Protein AF-0000000072264881 (afdb_homodimer)

Secondary structure (DSSP, 8-state):
----------------------------S---------B-HHHHHHHHHHHHS-SSHHHHHHHHHHHHHHHHTTT--BSS--HHHHHHHHHHHHHTT--HHHHHHHHHHHHHHHHHHHHTTS-S------PPPPP-PPPP---HHHHHHHHHHHHHH-HHHHHHHHHHHHH---HHHHHT--GGGEETTEEEEEETTTTEEEEEEPPHHHHHHH----TT-SSTTTT--HHHHHHHHHHHHHHTT-TT-TT-STTHHHHHHHHHHHHTT--HHHHHHHHT-SSHHHHHTTGGGS----HHHHHHHHH-/----------------------------S---------B-HHHHHHHHHHHHS-SSHHHHHHHHHHHHHHHHTTT--BSS--HHHHHHHHHHHHHTT--HHHHHHHHHHHHHHHHHHHHTTS-S------PPPPP-PPPP---HHHHHHHHHHHHHH-HHHHHHHHHHHHH---HHHHHT--GGGEETTEEEEEETTTTEEEEEEPPHHHHHHH----TT-SSTTTT--HHHHHHHHHHHHHHTT-TT-TT-STTHHHHHHHHHHHHTT--HHHHHHHHT-SSHHHHHTTGGGS----HHHHHHHHH-

Foldseek 3Di:
DPPDDDPPPPPDDPPPPPPVPPPVPPCPDDPPPVPLDWFALLRLCVVPLVPQDPDDPVSVVLVVLSVVLSVQVVRDTAQADEPVSVVSSLVVCVVVPDALVRNQVSVVSVVSSVVVCCVVNSHPYDYDDDRDDHDDDAQDADDPVRCVQLLVQLCVVPVLLSLLLQLCLQQLEDSVQSLPAFPVQDDPQKGKGADVPVRDIAIDHHDPSNVVSQDDDCPVARGSNPVDDDVVSQVSSQVSCVVSPNNVPPNPGSSSSSVNNLLCCQLVPHDLVVSCRSNVPPDSVVSCSNNVSHDPDCVVVVVVVVVD/DCPPDDPPPDPDDCVPPPPPPCPVPPCPDDPCPVPLDWFALLRLCVVPLVPQDPDDPVSVVLVVLSVVLSVQVVRDTAQADEPVSVVSSLVVCVVVPDALVRNQVSVVSVVSSVVVCCVVNSHPYDYDDDRDDHDDDAQDADDPVRCVQLLVQLCVVPVLLSLLLQLCLQQLEDSVQSLPAFPVQDDPQKGKGADVPVRDIAIDHHDPSNVVSQDDDCPVARGSNPVDDDVVSQVSSQVSCVVSPNNVPPSPGSSSSSVNNLLCCQLVPHDLVVSCRSNVPPDSVVSCSNNVSHDPDCVVVVVVVVVD

Radius of gyration: 37.4 Å; Cα contacts (8 Å, |Δi|>4): 738; chains: 2; bounding box: 92×120×95 Å

Solvent-accessible surface area (backbone atoms only — not comparable to full-atom values): 35612 Å² total; per-residue (Å²): 130,88,81,84,78,84,79,79,80,82,79,72,85,74,78,68,76,74,72,74,70,77,70,75,71,73,83,65,75,81,74,72,69,67,70,76,52,60,41,23,54,59,56,49,44,72,71,40,44,77,77,75,37,63,91,52,73,64,37,52,53,44,50,51,42,48,50,51,51,20,56,74,53,68,58,49,64,38,39,48,48,48,55,67,61,52,51,52,50,54,52,50,43,47,72,71,64,50,49,43,60,55,48,41,53,42,47,50,50,49,47,55,52,49,50,52,34,36,74,73,62,55,25,78,45,74,50,83,86,72,81,55,79,61,80,84,75,86,83,69,54,66,48,73,68,54,42,53,52,36,45,51,43,28,36,76,74,33,58,66,56,28,27,51,50,48,33,28,32,71,51,24,48,53,72,69,58,52,37,64,35,38,58,86,34,51,53,93,63,24,38,52,50,75,41,80,90,74,73,43,70,39,74,41,68,53,39,74,66,32,46,55,42,53,61,61,86,56,76,97,48,67,18,74,36,47,90,55,52,70,68,60,48,50,51,48,48,51,54,20,30,43,73,68,71,45,57,84,44,84,73,75,44,80,68,24,30,27,41,29,27,51,49,47,38,24,57,60,56,47,27,58,66,53,50,21,52,57,52,60,49,93,44,64,72,74,44,50,78,47,52,82,56,34,72,81,73,56,65,65,52,36,58,40,54,72,74,97,135,88,80,82,77,82,81,76,78,83,79,71,90,75,79,66,75,75,72,76,67,76,67,74,68,74,78,68,75,82,72,71,66,67,67,75,49,59,41,24,52,59,55,50,44,71,71,40,44,77,78,74,36,65,90,52,72,64,39,52,52,46,52,51,41,47,50,51,51,19,56,74,53,69,57,49,64,36,40,48,47,48,55,65,62,52,49,52,49,55,52,51,41,46,73,71,64,50,49,41,59,54,48,40,52,42,47,49,50,48,50,56,54,50,50,52,33,37,74,75,63,55,27,80,47,75,50,85,86,73,80,54,81,61,80,85,73,84,82,70,55,66,49,73,68,54,44,53,51,36,46,50,42,29,36,74,73,34,58,68,56,28,26,49,50,48,32,28,33,70,53,23,49,53,71,67,58,53,36,66,36,39,56,85,34,52,54,95,65,24,39,51,49,74,40,79,90,75,73,42,70,39,74,43,66,51,37,74,66,32,46,54,42,52,61,62,86,55,79,97,47,69,19,74,36,45,89,55,51,71,68,61,48,50,51,48,48,52,54,18,31,44,73,69,74,46,57,86,44,84,74,73,44,80,68,24,30,27,41,30,26,52,47,47,35,24,56,61,56,46,27,58,66,53,50,20,53,55,52,59,48,93,43,64,71,73,44,49,78,46,52,83,57,34,72,82,72,58,65,66,52,35,58,38,55,70,73,97

pLDDT: mean 85.89, std 21.8, range [20.19, 98.76]

InterPro domains:
  IPR002104 Integrase, catalytic domain [PF00589] (141-294)
  IPR002104 Integrase, catalytic domain [PS51898] (137-303)
  IPR010998 Integrase/recombinase, N-terminal [G3DSA:1.10.150.130] (56-127)
  IPR011010 DNA breaking-rejoining enzyme, catalytic core [SSF56349] (40-298)
  IPR013762 Integrase-like, catalytic domain superfamily [G3DSA:1.10.443.10] (137-307)
  IPR044068 Core-binding (CB) domain [PS51900] (39-118)
  IPR050090 Bacterial tyrosine recombinase XerC/XerD complex [PTHR30349] (63-294)

Nearest PDB structures (foldseek):
  1z1b-assembly1_B  TM=8.213E-01  e=5.313E-09  Lambdavirus lambda
  1z1g-assembly1_D  TM=8.110E-01  e=2.085E-08  Lambdavirus lambda
  1z19-assembly1_A-2  TM=8.489E-01  e=5.457E-08  Lambdavirus lambda
  1z1g-assembly1_C  TM=8.044E-01  e=3.640E-08  Lambdavirus lambda
  5j0n-assembly1_E  TM=8.383E-01  e=3.739E-07  Lambdavirus lambda

Organism: Brucella abortus (strain 2308) (NCBI:txid359391)

Sequence (616 aa):
MIIVGETKIDTGDKYAPIIDYNLNYISGKNPKHRLVEHYSVAELTAKYINILWDDGSHKYNVRSFLGEIDEILKGARFSGFDQEMLDSIIGTLRERGNSNATINRKMAALSKLLRKAHKMGDIFNLPEFIRQKERVGRIRFLEQEEEKRLFAAIKSRCEDSYRLSVFLVDTGCRLGEAIGLTWNDIQEQRVTFWVTKSNRSRTVPLTRRARKASHIPRERLKGPFSMLNQVRFRQIWNEAKAEVGLGADDQIVPHILRHTCASRLVRGGIDIRRVQMWLGHQTLQMTMRYAHLATHDLDSCVKVLEIHMIIVGETKIDTGDKYAPIIDYNLNYISGKNPKHRLVEHYSVAELTAKYINILWDDGSHKYNVRSFLGEIDEILKGARFSGFDQEMLDSIIGTLRERGNSNATINRKMAALSKLLRKAHKMGDIFNLPEFIRQKERVGRIRFLEQEEEKRLFAAIKSRCEDSYRLSVFLVDTGCRLGEAIGLTWNDIQEQRVTFWVTKSNRSRTVPLTRRARKASHIPRERLKGPFSMLNQVRFRQIWNEAKAEVGLGADDQIVPHILRHTCASRLVRGGIDIRRVQMWLGHQTLQMTMRYAHLATHDLDSCVKVLEIH

Structure (mmCIF, N/CA/C/O backbone):
data_AF-0000000072264881-model_v1
#
loop_
_entity.id
_entity.type
_entity.pdbx_description
1 polymer 'Phage integrase:Phage integrase, N-terminal SAM-like'
#
loop_
_atom_site.group_PDB
_atom_site.id
_atom_site.type_symbol
_atom_site.label_atom_id
_atom_site.label_alt_id
_atom_site.label_comp_id
_atom_site.label_asym_id
_atom_site.label_entity_id
_atom_site.label_seq_id
_atom_site.pdbx_PDB_ins_code
_atom_site.Cartn_x
_atom_site.Cartn_y
_atom_site.Cartn_z
_atom_site.occupancy
_atom_site.B_iso_or_equiv
_atom_site.auth_seq_id
_atom_site.auth_comp_id
_atom_site.auth_asym_id
_atom_site.auth_atom_id
_atom_site.pdbx_PDB_model_num
ATOM 1 N N . MET A 1 1 ? 33.484 79.619 -24.435 1 20.19 1 MET A N 1
ATOM 2 C CA . MET A 1 1 ? 34.764 78.923 -24.344 1 20.19 1 MET A CA 1
ATOM 3 C C . MET A 1 1 ? 35.36 79.061 -22.947 1 20.19 1 MET A C 1
ATOM 5 O O . MET A 1 1 ? 36.538 78.768 -22.738 1 20.19 1 MET A O 1
ATOM 9 N N . ILE A 1 2 ? 34.568 78.801 -21.796 1 21.02 2 ILE A N 1
ATOM 10 C CA . ILE A 1 2 ? 34.855 79.311 -20.46 1 21.02 2 ILE A CA 1
ATOM 11 C C . ILE A 1 2 ? 36.021 78.535 -19.851 1 21.02 2 ILE A C 1
ATOM 13 O O . ILE A 1 2 ? 35.963 77.309 -19.733 1 21.02 2 ILE A O 1
ATOM 17 N N . ILE A 1 3 ? 37.236 78.965 -19.913 1 23.47 3 ILE A N 1
ATOM 18 C CA . ILE A 1 3 ? 38.583 78.484 -19.628 1 23.47 3 ILE A CA 1
ATOM 19 C C . ILE A 1 3 ? 38.813 78.455 -18.119 1 23.47 3 ILE A C 1
ATOM 21 O O . ILE A 1 3 ? 38.81 79.501 -17.465 1 23.47 3 ILE A O 1
ATOM 25 N N . VAL A 1 4 ? 38.141 77.432 -17.358 1 22.98 4 VAL A N 1
ATOM 26 C CA . VAL A 1 4 ? 37.924 77.18 -15.938 1 22.98 4 VAL A CA 1
ATOM 27 C C . VAL A 1 4 ? 39.267 76.981 -15.238 1 22.98 4 VAL A C 1
ATOM 29 O O . VAL A 1 4 ? 40.084 76.164 -15.668 1 22.98 4 VAL A O 1
ATOM 32 N N . GLY A 1 5 ? 39.665 77.871 -14.32 1 22.77 5 GLY A N 1
ATOM 33 C CA . GLY A 1 5 ? 40.815 78.504 -13.695 1 22.77 5 GLY A CA 1
ATOM 34 C C . GLY A 1 5 ? 41.459 77.646 -12.622 1 22.77 5 GLY A C 1
ATOM 35 O O . GLY A 1 5 ? 40.809 76.769 -12.049 1 22.77 5 GLY A O 1
ATOM 36 N N . GLU A 1 6 ? 42.793 77.454 -12.445 1 24.31 6 GLU A N 1
ATOM 37 C CA . GLU A 1 6 ? 43.923 76.65 -11.989 1 24.31 6 GLU A CA 1
ATOM 38 C C . GLU A 1 6 ? 44.11 76.767 -10.479 1 24.31 6 GLU A C 1
ATOM 40 O O . GLU A 1 6 ? 44.987 77.496 -10.011 1 24.31 6 GLU A O 1
ATOM 45 N N . THR A 1 7 ? 42.911 76.787 -9.622 1 24.08 7 THR A N 1
ATOM 46 C CA . THR A 1 7 ? 43.226 77.368 -8.321 1 24.08 7 THR A CA 1
ATOM 47 C C . THR A 1 7 ? 44.159 76.454 -7.532 1 24.08 7 THR A C 1
ATOM 49 O O . THR A 1 7 ? 43.862 75.273 -7.34 1 24.08 7 THR A O 1
ATOM 52 N N . LYS A 1 8 ? 45.428 76.793 -7.278 1 28.13 8 LYS A N 1
ATOM 53 C CA . LYS A 1 8 ? 46.622 76.158 -6.728 1 28.13 8 LYS A CA 1
ATOM 54 C C . LYS A 1 8 ? 46.494 75.959 -5.221 1 28.13 8 LYS A C 1
ATOM 56 O O . LYS A 1 8 ? 46.404 76.93 -4.467 1 28.13 8 LYS A O 1
ATOM 61 N N . ILE A 1 9 ? 45.573 74.976 -4.711 1 25.49 9 ILE A N 1
ATOM 62 C CA . ILE A 1 9 ? 45.258 74.8 -3.298 1 25.49 9 ILE A CA 1
ATOM 63 C C . ILE A 1 9 ? 46.534 74.484 -2.521 1 25.49 9 ILE A C 1
ATOM 65 O O . ILE A 1 9 ? 47.241 73.525 -2.839 1 25.49 9 ILE A O 1
ATOM 69 N N . ASP A 1 10 ? 47.133 75.471 -1.822 1 24.67 10 ASP A N 1
ATOM 70 C CA . ASP A 1 10 ? 48.28 75.72 -0.954 1 24.67 10 ASP A CA 1
ATOM 71 C C . ASP A 1 10 ? 48.2 74.877 0.316 1 24.67 10 ASP A C 1
ATOM 73 O O . ASP A 1 10 ? 47.469 75.217 1.249 1 24.67 10 ASP A O 1
ATOM 77 N N . THR A 1 11 ? 48.003 73.441 0.29 1 24.39 11 THR A N 1
ATOM 78 C CA . THR A 1 11 ? 47.548 72.433 1.241 1 24.39 11 THR A CA 1
ATOM 79 C C . THR A 1 11 ? 48.56 72.258 2.37 1 24.39 11 THR A C 1
ATOM 81 O O . THR A 1 11 ? 49.671 71.774 2.145 1 24.39 11 THR A O 1
ATOM 84 N N . GLY A 1 12 ? 48.654 73.22 3.262 1 24.24 12 GLY A N 1
ATOM 85 C CA . GLY A 1 12 ? 49.64 73.391 4.317 1 24.24 12 GLY A CA 1
ATOM 86 C C . GLY A 1 12 ? 49.865 72.132 5.134 1 24.24 12 GLY A C 1
ATOM 87 O O . GLY A 1 12 ? 49.103 71.17 5.023 1 24.24 12 GLY A O 1
ATOM 88 N N . ASP A 1 13 ? 50.655 72.229 6.326 1 24.33 13 ASP A N 1
ATOM 89 C CA . ASP A 1 13 ? 51.666 71.489 7.076 1 24.33 13 ASP A CA 1
ATOM 90 C C . ASP A 1 13 ? 51.021 70.599 8.135 1 24.33 13 ASP A C 1
ATOM 92 O O . ASP A 1 13 ? 51.013 70.94 9.32 1 24.33 13 ASP A O 1
ATOM 96 N N . LYS A 1 14 ? 49.759 70.16 7.996 1 26.78 14 LYS A N 1
ATOM 97 C CA . LYS A 1 14 ? 49 69.609 9.115 1 26.78 14 LYS A CA 1
ATOM 98 C C . LYS A 1 14 ? 49.74 68.441 9.76 1 26.78 14 LYS A C 1
ATOM 100 O O . LYS A 1 14 ? 50.131 67.493 9.075 1 26.78 14 LYS A O 1
ATOM 105 N N . TYR A 1 15 ? 50.317 68.782 10.901 1 25.16 15 TYR A N 1
ATOM 106 C CA . TYR A 1 15 ? 51.084 67.949 11.82 1 25.16 15 TYR A CA 1
ATOM 107 C C . TYR A 1 15 ? 50.312 66.688 12.187 1 25.16 15 TYR A C 1
ATOM 109 O O . TYR A 1 15 ? 49.209 66.765 12.735 1 25.16 15 TYR A O 1
ATOM 117 N N . ALA A 1 16 ? 50.366 65.748 11.34 1 26.44 16 ALA A N 1
ATOM 118 C CA . ALA A 1 16 ? 49.679 64.464 11.461 1 26.44 16 ALA A CA 1
ATOM 119 C C . ALA A 1 16 ? 50.106 63.731 12.729 1 26.44 16 ALA A C 1
ATOM 121 O O . ALA A 1 16 ? 51.29 63.442 12.917 1 26.44 16 ALA A O 1
ATOM 122 N N . PRO A 1 17 ? 49.439 64.174 13.827 1 26.62 17 PRO A N 1
ATOM 123 C CA . PRO A 1 17 ? 49.903 63.516 15.051 1 26.62 17 PRO A CA 1
ATOM 124 C C . PRO A 1 17 ? 50.068 62.007 14.882 1 26.62 17 PRO A C 1
ATOM 126 O O . PRO A 1 17 ? 49.258 61.365 14.21 1 26.62 17 PRO A O 1
ATOM 129 N N . ILE A 1 18 ? 51.255 61.582 14.906 1 25.97 18 ILE A N 1
ATOM 130 C CA . ILE A 1 18 ? 51.741 60.212 14.781 1 25.97 18 ILE A CA 1
ATOM 131 C C . ILE A 1 18 ? 51.182 59.359 15.918 1 25.97 18 ILE A C 1
ATOM 133 O O . ILE A 1 18 ? 51.577 59.52 17.074 1 25.97 18 ILE A O 1
ATOM 137 N N . ILE A 1 19 ? 49.893 59.507 16.175 1 25.41 19 ILE A N 1
ATOM 138 C CA . ILE A 1 19 ? 49.524 58.651 17.298 1 25.41 19 ILE A CA 1
ATOM 139 C C . ILE A 1 19 ? 50.06 57.24 17.068 1 25.41 19 ILE A C 1
ATOM 141 O O . ILE A 1 19 ? 49.742 56.605 16.06 1 25.41 19 ILE A O 1
ATOM 145 N N . ASP A 1 20 ? 51.199 56.935 17.55 1 23.53 20 ASP A N 1
ATOM 146 C CA . ASP A 1 20 ? 51.891 55.651 17.604 1 23.53 20 ASP A CA 1
ATOM 147 C C . ASP A 1 20 ? 50.976 54.557 18.149 1 23.53 20 ASP A C 1
ATOM 149 O O . ASP A 1 20 ? 50.76 54.467 19.36 1 23.53 20 ASP A O 1
ATOM 153 N N . TYR A 1 21 ? 49.742 54.49 17.646 1 25.64 21 TYR A N 1
ATOM 154 C CA . TYR A 1 21 ? 48.963 53.38 18.183 1 25.64 21 TYR A CA 1
ATOM 155 C C . TYR A 1 21 ? 49.785 52.097 18.204 1 25.64 21 TYR A C 1
ATOM 157 O O . TYR A 1 21 ? 50.331 51.685 17.178 1 25.64 21 TYR A O 1
ATOM 165 N N . ASN A 1 22 ? 50.568 51.844 19.21 1 26.1 22 ASN A N 1
ATOM 166 C CA . ASN A 1 22 ? 51.201 50.553 19.453 1 26.1 22 ASN A CA 1
ATOM 167 C C . ASN A 1 22 ? 50.234 49.399 19.206 1 26.1 22 ASN A C 1
ATOM 169 O O . ASN A 1 22 ? 49.289 49.2 19.971 1 26.1 22 ASN A O 1
ATOM 173 N N . LEU A 1 23 ? 49.863 49.186 17.931 1 26.57 23 LEU A N 1
ATOM 174 C CA . LEU A 1 23 ? 49.174 47.973 17.505 1 26.57 23 LEU A CA 1
ATOM 175 C C . LEU A 1 23 ? 49.876 46.731 18.044 1 26.57 23 LEU A C 1
ATOM 177 O O . LEU A 1 23 ? 50.982 46.4 17.61 1 26.57 23 LEU A O 1
ATOM 181 N N . ASN A 1 24 ? 49.966 46.583 19.312 1 27.54 24 ASN A N 1
ATOM 182 C CA . ASN A 1 24 ? 50.503 45.312 19.786 1 27.54 24 ASN A CA 1
ATOM 183 C C . ASN A 1 24 ? 49.945 44.136 18.99 1 27.54 24 ASN A C 1
ATOM 185 O O . ASN A 1 24 ? 48.732 43.918 18.963 1 27.54 24 ASN A O 1
ATOM 189 N N . TYR A 1 25 ? 50.592 43.806 17.847 1 28.88 25 TYR A N 1
ATOM 190 C CA . TYR A 1 25 ? 50.525 42.552 17.106 1 28.88 25 TYR A CA 1
ATOM 191 C C . TYR A 1 25 ? 50.587 41.357 18.05 1 28.88 25 TYR A C 1
ATOM 193 O O . TYR A 1 25 ? 51.631 41.082 18.646 1 28.88 25 TYR A O 1
ATOM 201 N N . ILE A 1 26 ? 49.757 41.318 19.069 1 28.89 26 ILE A N 1
ATOM 202 C CA . ILE A 1 26 ? 49.854 40.059 19.8 1 28.89 26 ILE A CA 1
ATOM 203 C C . ILE A 1 26 ? 50.005 38.901 18.816 1 28.89 26 ILE A C 1
ATOM 205 O O . ILE A 1 26 ? 49.173 38.725 17.924 1 28.89 26 ILE A O 1
ATOM 209 N N . SER A 1 27 ? 51.216 38.432 18.387 1 32.38 27 SER A N 1
ATOM 210 C CA . SER A 1 27 ? 51.737 37.182 17.843 1 32.38 27 SER A CA 1
ATOM 211 C C . SER A 1 27 ? 50.941 35.984 18.35 1 32.38 27 SER A C 1
ATOM 213 O O . SER A 1 27 ? 51.203 35.476 19.442 1 32.38 27 SER A O 1
ATOM 215 N N . GLY A 1 28 ? 49.695 36.021 18.619 1 32.14 28 GLY A N 1
ATOM 216 C CA . GLY A 1 28 ? 48.796 34.944 19.003 1 32.14 28 GLY A CA 1
ATOM 217 C C . GLY A 1 28 ? 49.014 33.672 18.205 1 32.14 28 GLY A C 1
ATOM 218 O O . GLY A 1 28 ? 49.334 33.726 17.016 1 32.14 28 GLY A O 1
ATOM 219 N N . LYS A 1 29 ? 49.425 32.522 18.812 1 34.57 29 LYS A N 1
ATOM 220 C CA . LYS A 1 29 ? 50.045 31.283 18.349 1 34.57 29 LYS A CA 1
ATOM 221 C C . LYS A 1 29 ? 49.538 30.9 16.962 1 34.57 29 LYS A C 1
ATOM 223 O O . LYS A 1 29 ? 48.499 31.392 16.517 1 34.57 29 LYS A O 1
ATOM 228 N N . ASN A 1 30 ? 50.305 29.791 16.227 1 32.59 30 ASN A N 1
ATOM 229 C CA . ASN A 1 30 ? 50.333 29.327 14.844 1 32.59 30 ASN A CA 1
ATOM 230 C C . ASN A 1 30 ? 48.929 29.04 14.32 1 32.59 30 ASN A C 1
ATOM 232 O O . ASN A 1 30 ? 48.173 28.286 14.936 1 32.59 30 ASN A O 1
ATOM 236 N N . PRO A 1 31 ? 48.235 29.923 13.802 1 35.47 31 PRO A N 1
ATOM 237 C CA . PRO A 1 31 ? 47.019 29.47 13.122 1 35.47 31 PRO A CA 1
ATOM 238 C C . PRO A 1 31 ? 47.214 28.149 12.382 1 35.47 31 PRO A C 1
ATOM 240 O O . PRO A 1 31 ? 48.047 28.062 11.476 1 35.47 31 PRO A O 1
ATOM 243 N N . LYS A 1 32 ? 47.51 27.001 13.047 1 35.35 32 LYS A N 1
ATOM 244 C CA . LYS A 1 32 ? 47.589 25.718 12.356 1 35.35 32 LYS A CA 1
ATOM 245 C C . LYS A 1 32 ? 46.796 25.745 11.053 1 35.35 32 LYS A C 1
ATOM 247 O O . LYS A 1 32 ? 45.571 25.88 11.069 1 35.35 32 LYS A O 1
ATOM 252 N N . HIS A 1 33 ? 47.174 26.511 10.086 1 38.95 33 HIS A N 1
ATOM 253 C CA . HIS A 1 33 ? 46.621 26.297 8.754 1 38.95 33 HIS A CA 1
ATOM 254 C C . HIS A 1 33 ? 46.224 24.838 8.55 1 38.95 33 HIS A C 1
ATOM 256 O O . HIS A 1 33 ? 47.078 23.949 8.572 1 38.95 33 HIS A O 1
ATOM 262 N N . ARG A 1 34 ? 45.302 24.322 9.246 1 38.44 34 ARG A N 1
ATOM 263 C CA . ARG A 1 34 ? 44.835 22.975 8.934 1 38.44 34 ARG A CA 1
ATOM 264 C C . ARG A 1 34 ? 45.038 22.653 7.457 1 38.44 34 ARG A C 1
ATOM 266 O O . ARG A 1 34 ? 44.546 23.374 6.586 1 38.44 34 ARG A O 1
ATOM 273 N N . LEU A 1 35 ? 46.273 22.378 7.015 1 46.84 35 LEU A N 1
ATOM 274 C CA . LEU A 1 35 ? 46.482 21.789 5.697 1 46.84 35 LEU A CA 1
ATOM 275 C C . LEU A 1 35 ? 45.207 21.122 5.191 1 46.84 35 LEU A C 1
ATOM 277 O O . LEU A 1 35 ? 44.655 20.244 5.857 1 46.84 35 LEU A O 1
ATOM 281 N N . VAL A 1 36 ? 44.431 21.935 4.526 1 58.77 36 VAL A N 1
ATOM 282 C CA . VAL A 1 36 ? 43.229 21.348 3.943 1 58.77 36 VAL A CA 1
ATOM 283 C C . VAL A 1 36 ? 43.565 19.996 3.319 1 58.77 36 VAL A C 1
ATOM 285 O O . VAL A 1 36 ? 44.387 19.915 2.403 1 58.77 36 VAL A O 1
ATOM 288 N N . GLU A 1 37 ? 43.662 18.976 4.067 1 76.8 37 GLU A N 1
ATOM 289 C CA . GLU A 1 37 ? 43.868 17.623 3.559 1 76.8 37 GLU A CA 1
ATOM 290 C C . GLU A 1 37 ? 42.895 17.304 2.428 1 76.8 37 GLU A C 1
ATOM 292 O O . GLU A 1 37 ? 41.74 17.735 2.455 1 76.8 37 GLU A O 1
ATOM 297 N N . HIS A 1 38 ? 43.547 17.098 1.272 1 91.8 38 HIS A N 1
ATOM 298 C CA . HIS A 1 38 ? 42.769 16.641 0.126 1 91.8 38 HIS A CA 1
ATOM 299 C C . HIS A 1 38 ? 42.678 15.119 0.093 1 91.8 38 HIS A C 1
ATOM 301 O O . HIS A 1 38 ? 43.641 14.428 0.433 1 91.8 38 HIS A O 1
ATOM 307 N N . TYR A 1 39 ? 41.536 14.648 -0.114 1 95.22 39 TYR A N 1
ATOM 308 C CA . TYR A 1 39 ? 41.305 13.21 -0.199 1 95.22 39 TYR A CA 1
ATOM 309 C C . TYR A 1 39 ? 40.73 12.83 -1.558 1 95.22 39 TYR A C 1
ATOM 311 O O . TYR A 1 39 ? 40.055 13.637 -2.201 1 95.22 39 TYR A O 1
ATOM 319 N N . SER A 1 40 ? 41.118 11.677 -1.965 1 96.86 40 SER A N 1
ATOM 320 C CA . SER A 1 40 ? 40.401 11.067 -3.08 1 96.86 40 SER A CA 1
ATOM 321 C C . SER A 1 40 ? 39.267 10.175 -2.586 1 96.86 40 SER A C 1
ATOM 323 O O . SER A 1 40 ? 39.192 9.859 -1.397 1 96.86 40 SER A O 1
ATOM 325 N N . VAL A 1 41 ? 38.397 9.767 -3.499 1 97.86 41 VAL A N 1
ATOM 326 C CA . VAL A 1 41 ? 37.312 8.862 -3.134 1 97.86 41 VAL A CA 1
ATOM 327 C C . VAL A 1 41 ? 37.889 7.542 -2.628 1 97.86 41 VAL A C 1
ATOM 329 O O . VAL A 1 41 ? 37.397 6.978 -1.647 1 97.86 41 VAL A O 1
ATOM 332 N N . ALA A 1 42 ? 38.952 7.113 -3.257 1 97.59 42 ALA A N 1
ATOM 333 C CA . ALA A 1 42 ? 39.606 5.868 -2.863 1 97.59 42 ALA A CA 1
ATOM 334 C C . ALA A 1 42 ? 40.149 5.961 -1.44 1 97.59 42 ALA A C 1
ATOM 336 O O . ALA A 1 42 ? 40.005 5.024 -0.651 1 97.59 42 ALA A O 1
ATOM 337 N N . GLU A 1 43 ? 40.763 7.088 -1.126 1 97.09 43 GLU A N 1
ATOM 338 C CA . GLU A 1 43 ? 41.33 7.284 0.205 1 97.09 43 GLU A CA 1
ATOM 339 C C . GLU A 1 43 ? 40.237 7.334 1.269 1 97.09 43 GLU A C 1
ATOM 341 O O . GLU A 1 43 ? 40.38 6.741 2.341 1 97.09 43 GLU A O 1
ATOM 346 N N . LEU A 1 44 ? 39.197 8.042 0.894 1 97.46 44 LEU A N 1
ATOM 347 C CA . LEU A 1 44 ? 38.084 8.109 1.835 1 97.46 44 LEU A CA 1
ATOM 348 C C . LEU A 1 44 ? 37.445 6.737 2.019 1 97.46 44 LEU A C 1
ATOM 350 O O . LEU A 1 44 ? 37.038 6.381 3.127 1 97.46 44 LEU A O 1
ATOM 354 N N . THR A 1 45 ? 37.295 5.964 0.982 1 97.8 45 THR A N 1
ATOM 355 C CA . THR A 1 45 ? 36.754 4.611 1.055 1 97.8 45 THR A CA 1
ATOM 356 C C . THR A 1 45 ? 37.598 3.74 1.982 1 97.8 45 THR A C 1
ATOM 358 O O . THR A 1 45 ? 37.061 3.04 2.843 1 97.8 45 THR A O 1
ATOM 361 N N . ALA A 1 46 ? 38.878 3.8 1.856 1 96.71 46 ALA A N 1
ATOM 362 C CA . ALA A 1 46 ? 39.786 3.015 2.689 1 96.71 46 ALA A CA 1
ATOM 363 C C . ALA A 1 46 ? 39.642 3.388 4.161 1 96.71 46 ALA A C 1
ATOM 365 O O . ALA A 1 46 ? 39.69 2.52 5.036 1 96.71 46 ALA A O 1
ATOM 366 N N . LYS A 1 47 ? 39.406 4.615 4.294 1 96.17 47 LYS A N 1
ATOM 367 C CA . LYS A 1 47 ? 39.349 5.145 5.653 1 96.17 47 LYS A CA 1
ATOM 368 C C . LYS A 1 47 ? 38.043 4.758 6.34 1 96.17 47 LYS A C 1
ATOM 370 O O . LYS A 1 47 ? 38.031 4.448 7.534 1 96.17 47 LYS A O 1
ATOM 375 N N . TYR A 1 48 ? 36.936 4.707 5.559 1 97.21 48 TYR A N 1
ATOM 376 C CA . TYR A 1 48 ? 35.659 4.7 6.263 1 97.21 48 TYR A CA 1
ATOM 377 C C . TYR A 1 48 ? 34.846 3.462 5.905 1 97.21 48 TYR A C 1
ATOM 379 O O . TYR A 1 48 ? 33.805 3.198 6.512 1 97.21 48 TYR A O 1
ATOM 387 N N . ILE A 1 49 ? 35.18 2.609 4.987 1 96.56 49 ILE A N 1
ATOM 388 C CA . ILE A 1 49 ? 34.328 1.548 4.46 1 96.56 49 ILE A CA 1
ATOM 389 C C . ILE A 1 49 ? 34.002 0.549 5.568 1 96.56 49 ILE A C 1
ATOM 391 O O . ILE A 1 49 ? 32.876 0.053 5.654 1 96.56 49 ILE A O 1
ATOM 395 N N . ASN A 1 50 ? 34.979 0.286 6.436 1 94.45 50 ASN A N 1
ATOM 396 C CA . ASN A 1 50 ? 34.777 -0.715 7.478 1 94.45 50 ASN A CA 1
ATOM 397 C C . ASN A 1 50 ? 33.91 -0.176 8.612 1 94.45 50 ASN A C 1
ATOM 399 O O . ASN A 1 50 ? 33.343 -0.949 9.386 1 94.45 50 ASN A O 1
ATOM 403 N N . ILE A 1 51 ? 33.872 1.1 8.685 1 94.82 51 ILE A N 1
ATOM 404 C CA . ILE A 1 51 ? 33.046 1.743 9.701 1 94.82 51 ILE A CA 1
ATOM 405 C C . ILE A 1 51 ? 31.601 1.827 9.215 1 94.82 51 ILE A C 1
ATOM 407 O O . ILE A 1 51 ? 30.666 1.611 9.989 1 94.82 51 ILE A O 1
ATOM 411 N N . LEU A 1 52 ? 31.459 2.072 7.984 1 95.35 52 LEU A N 1
ATOM 412 C CA . LEU A 1 52 ? 30.15 2.425 7.447 1 95.35 52 LEU A CA 1
ATOM 413 C C . LEU A 1 52 ? 29.384 1.178 7.017 1 95.35 52 LEU A C 1
ATOM 415 O O . LEU A 1 52 ? 28.151 1.18 6.989 1 95.35 52 LEU A O 1
ATOM 419 N N . TRP A 1 53 ? 30.081 0.147 6.6 1 95.34 53 TRP A N 1
ATOM 420 C CA . TRP A 1 53 ? 29.405 -1.035 6.077 1 95.34 53 TRP A CA 1
ATOM 421 C C . TRP A 1 53 ? 29.953 -2.305 6.72 1 95.34 53 TRP A C 1
ATOM 423 O O . TRP A 1 53 ? 31.168 -2.467 6.851 1 95.34 53 TRP A O 1
ATOM 433 N N . ASP A 1 54 ? 29.055 -3.182 7.09 1 90.83 54 ASP A N 1
ATOM 434 C CA . ASP A 1 54 ? 29.419 -4.48 7.648 1 90.83 54 ASP A CA 1
ATOM 435 C C . ASP A 1 54 ? 29.945 -5.417 6.562 1 90.83 54 ASP A C 1
ATOM 437 O O . ASP A 1 54 ? 29.629 -5.248 5.383 1 90.83 54 ASP A O 1
ATOM 441 N N . ASP A 1 55 ? 30.647 -6.325 6.982 1 87.76 55 ASP A N 1
ATOM 442 C CA . ASP A 1 55 ? 31.19 -7.289 6.03 1 87.76 55 ASP A CA 1
ATOM 443 C C . ASP A 1 55 ? 30.074 -8.092 5.365 1 87.76 55 ASP A C 1
ATOM 445 O O . ASP A 1 55 ? 29.088 -8.449 6.013 1 87.76 55 ASP A O 1
ATOM 449 N N . GLY A 1 56 ? 30.119 -8.27 4.101 1 88.17 56 GLY A N 1
ATOM 450 C CA . GLY A 1 56 ? 29.138 -9.019 3.332 1 88.17 56 GLY A CA 1
ATOM 451 C C . GLY A 1 56 ? 29.053 -8.58 1.883 1 88.17 56 GLY A C 1
ATOM 452 O O . GLY A 1 56 ? 29.888 -7.803 1.414 1 88.17 56 GLY A O 1
ATOM 453 N N . SER A 1 57 ? 28.169 -9.172 1.24 1 88.47 57 SER A N 1
ATOM 454 C CA . SER A 1 57 ? 28.011 -8.913 -0.188 1 88.47 57 SER A CA 1
ATOM 455 C C . SER A 1 57 ? 27.709 -7.442 -0.453 1 88.47 57 SER A C 1
ATOM 457 O O . SER A 1 57 ? 28.172 -6.877 -1.446 1 88.47 57 SER A O 1
ATOM 459 N N . HIS A 1 58 ? 27.058 -6.825 0.539 1 91.29 58 HIS A N 1
ATOM 460 C CA . HIS A 1 58 ? 26.714 -5.419 0.356 1 91.29 58 HIS A CA 1
ATOM 461 C C . HIS A 1 58 ? 27.961 -4.542 0.361 1 91.29 58 HIS A C 1
ATOM 463 O O . HIS A 1 58 ? 28.109 -3.66 -0.488 1 91.29 58 HIS A O 1
ATOM 469 N N . LYS A 1 59 ? 28.792 -4.76 1.239 1 93.66 59 LYS A N 1
ATOM 470 C CA . LYS A 1 59 ? 30.036 -4 1.316 1 93.66 59 LYS A CA 1
ATOM 471 C C . LYS A 1 59 ? 30.859 -4.162 0.041 1 93.66 59 LYS A C 1
ATOM 473 O O . LYS A 1 59 ? 31.456 -3.199 -0.445 1 93.66 59 LYS A O 1
ATOM 478 N N . TYR A 1 60 ? 30.853 -5.33 -0.439 1 93.34 60 TYR A N 1
ATOM 479 C CA . TYR A 1 60 ? 31.583 -5.597 -1.673 1 93.34 60 TYR A CA 1
ATOM 480 C C . TYR A 1 60 ? 31.023 -4.774 -2.827 1 93.34 60 TYR A C 1
ATOM 482 O O . TYR A 1 60 ? 31.778 -4.149 -3.576 1 93.34 60 TYR A O 1
ATOM 490 N N . ASN A 1 61 ? 29.755 -4.765 -2.976 1 94.9 61 ASN A N 1
ATOM 491 C CA . ASN A 1 61 ? 29.121 -3.97 -4.022 1 94.9 61 ASN A CA 1
ATOM 492 C C . ASN A 1 61 ? 29.434 -2.484 -3.863 1 94.9 61 ASN A C 1
ATOM 494 O O . ASN A 1 61 ? 29.731 -1.8 -4.844 1 94.9 61 ASN A O 1
ATOM 498 N N . VAL A 1 62 ? 29.373 -2.056 -2.673 1 97.01 62 VAL A N 1
ATOM 499 C CA . VAL A 1 62 ? 29.634 -0.65 -2.383 1 97.01 62 VAL A CA 1
ATOM 500 C C . VAL A 1 62 ? 31.07 -0.301 -2.766 1 97.01 62 VAL A C 1
ATOM 502 O O . VAL A 1 62 ? 31.323 0.754 -3.353 1 97.01 62 VAL A O 1
ATOM 505 N N . ARG A 1 63 ? 31.968 -1.155 -2.416 1 96.74 63 ARG A N 1
ATOM 506 C CA . ARG A 1 63 ? 33.364 -0.952 -2.789 1 96.74 63 ARG A CA 1
ATOM 507 C C . ARG A 1 63 ? 33.513 -0.813 -4.301 1 96.74 63 ARG A C 1
ATOM 509 O O . ARG A 1 63 ? 34.253 0.048 -4.78 1 96.74 63 ARG A O 1
ATOM 516 N N . SER A 1 64 ? 32.842 -1.667 -4.926 1 97.2 64 SER A N 1
ATOM 517 C CA . SER A 1 64 ? 32.877 -1.615 -6.384 1 97.2 64 SER A CA 1
ATOM 518 C C . SER A 1 64 ? 32.305 -0.301 -6.904 1 97.2 64 SER A C 1
ATOM 520 O O . SER A 1 64 ? 32.885 0.325 -7.794 1 97.2 64 SER A O 1
ATOM 522 N N . PHE A 1 65 ? 31.213 0.188 -6.354 1 97.72 65 PHE A N 1
ATOM 523 C CA . PHE A 1 65 ? 30.594 1.452 -6.736 1 97.72 65 PHE A CA 1
ATOM 524 C C . PHE A 1 65 ? 31.564 2.611 -6.536 1 97.72 65 PHE A C 1
ATOM 526 O O . PHE A 1 65 ? 31.778 3.411 -7.448 1 97.72 65 PHE A O 1
ATOM 533 N N . LEU A 1 66 ? 32.124 2.638 -5.407 1 98.19 66 LEU A N 1
ATOM 534 C CA . LEU A 1 66 ? 33 3.747 -5.044 1 98.19 66 LEU A CA 1
ATOM 535 C C . LEU A 1 66 ? 34.294 3.705 -5.85 1 98.19 66 LEU A C 1
ATOM 537 O O . LEU A 1 66 ? 34.855 4.75 -6.187 1 98.19 66 LEU A O 1
ATOM 541 N N . GLY A 1 67 ? 34.778 2.479 -6.128 1 97.97 67 GLY A N 1
ATOM 542 C CA . GLY A 1 67 ? 35.923 2.338 -7.014 1 97.97 67 GLY A CA 1
ATOM 543 C C . GLY A 1 67 ? 35.674 2.893 -8.404 1 97.97 67 GLY A C 1
ATOM 544 O O . GLY A 1 67 ? 36.536 3.566 -8.973 1 97.97 67 GLY A O 1
ATOM 545 N N . GLU A 1 68 ? 34.514 2.591 -8.9 1 97.76 68 GLU A N 1
ATOM 546 C CA . GLU A 1 68 ? 34.145 3.111 -10.213 1 97.76 68 GLU A CA 1
ATOM 547 C C . GLU A 1 68 ? 34.073 4.635 -10.202 1 97.76 68 GLU A C 1
ATOM 549 O O . GLU A 1 68 ? 34.531 5.29 -11.141 1 97.76 68 GLU A O 1
ATOM 554 N N . ILE A 1 69 ? 33.524 5.161 -9.196 1 98.3 69 ILE A N 1
ATOM 555 C CA . ILE A 1 69 ? 33.398 6.608 -9.062 1 98.3 69 ILE A CA 1
ATOM 556 C C . ILE A 1 69 ? 34.785 7.242 -8.984 1 98.3 69 ILE A C 1
ATOM 558 O O . ILE A 1 69 ? 35.04 8.271 -9.613 1 98.3 69 ILE A O 1
ATOM 562 N N . ASP A 1 70 ? 35.671 6.626 -8.239 1 97.99 70 ASP A N 1
ATOM 563 C CA . ASP A 1 70 ? 37.041 7.12 -8.143 1 97.99 70 ASP A CA 1
ATOM 564 C C . ASP A 1 70 ? 37.721 7.125 -9.51 1 97.99 70 ASP A C 1
ATOM 566 O O . ASP A 1 70 ? 38.468 8.05 -9.834 1 97.99 70 ASP A O 1
ATOM 570 N N . GLU A 1 71 ? 37.446 6.099 -10.25 1 97.66 71 GLU A N 1
ATOM 571 C CA . GLU A 1 71 ? 37.992 5.994 -11.599 1 97.66 71 GLU A CA 1
ATOM 572 C C . GLU A 1 71 ? 37.478 7.12 -12.492 1 97.66 71 GLU A C 1
ATOM 574 O O . GLU A 1 71 ? 38.244 7.718 -13.25 1 97.66 71 GLU A O 1
ATOM 579 N N . ILE A 1 72 ? 36.235 7.384 -12.401 1 97.5 72 ILE A N 1
ATOM 580 C CA . ILE A 1 72 ? 35.626 8.438 -13.204 1 97.5 72 ILE A CA 1
ATOM 581 C C . ILE A 1 72 ? 36.276 9.779 -12.874 1 97.5 72 ILE A C 1
ATOM 583 O O . ILE A 1 72 ? 36.512 10.598 -13.766 1 97.5 72 ILE A O 1
ATOM 587 N N . LEU A 1 73 ? 36.573 9.946 -11.627 1 96.98 73 LEU A N 1
ATOM 588 C CA . LEU A 1 73 ? 37.17 11.195 -11.166 1 96.98 73 LEU A CA 1
ATOM 589 C C . LEU A 1 73 ? 38.68 11.186 -11.379 1 96.98 73 LEU A C 1
ATOM 591 O O . LEU A 1 73 ? 39.369 12.142 -11.012 1 96.98 73 LEU A O 1
ATOM 595 N N . LYS A 1 74 ? 39.238 10.102 -11.874 1 96.18 74 LYS A N 1
ATOM 596 C CA . LYS A 1 74 ? 40.66 9.924 -12.153 1 96.18 74 LYS A CA 1
ATOM 597 C C . LYS A 1 74 ? 41.497 10.126 -10.893 1 96.18 74 LYS A C 1
ATOM 599 O O . LYS A 1 74 ? 42.547 10.77 -10.935 1 96.18 74 LYS A O 1
ATOM 604 N N . GLY A 1 75 ? 40.869 9.759 -9.762 1 94.2 75 GLY A N 1
ATOM 605 C CA . GLY A 1 75 ? 41.579 9.84 -8.495 1 94.2 75 GLY A CA 1
ATOM 606 C C . GLY A 1 75 ? 41.747 11.263 -7.996 1 94.2 75 GLY A C 1
ATOM 607 O O . GLY A 1 75 ? 42.622 11.538 -7.171 1 94.2 75 GLY A O 1
ATOM 608 N N . ALA A 1 76 ? 40.91 12.14 -8.453 1 94.32 76 ALA A N 1
ATOM 609 C CA . ALA A 1 76 ? 41.015 13.544 -8.067 1 94.32 76 ALA A CA 1
ATOM 610 C C . ALA A 1 76 ? 40.938 13.703 -6.551 1 94.32 76 ALA A C 1
ATOM 612 O O . ALA A 1 76 ? 40.155 13.019 -5.887 1 94.32 76 ALA A O 1
ATOM 613 N N . ARG A 1 77 ? 41.759 14.597 -6.047 1 94.8 77 ARG A N 1
ATOM 614 C CA . ARG A 1 77 ? 41.748 14.928 -4.625 1 94.8 77 ARG A CA 1
ATOM 615 C C . ARG A 1 77 ? 40.952 16.202 -4.366 1 94.8 77 ARG A C 1
ATOM 617 O O . ARG A 1 77 ? 40.968 17.127 -5.18 1 94.8 77 ARG A O 1
ATOM 624 N N . PHE A 1 78 ? 40.251 16.195 -3.301 1 94.63 78 PHE A N 1
ATOM 625 C CA . PHE A 1 78 ? 39.403 17.345 -3.009 1 94.63 78 PHE A CA 1
A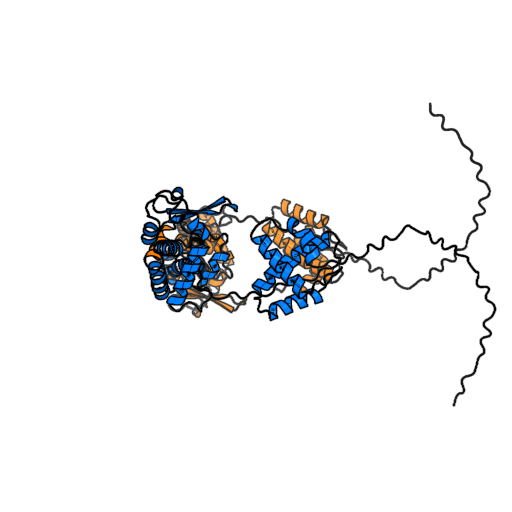TOM 626 C C . PHE A 1 78 ? 39.296 17.57 -1.505 1 94.63 78 PHE A C 1
ATOM 628 O O . PHE A 1 78 ? 39.425 16.628 -0.72 1 94.63 78 PHE A O 1
ATOM 635 N N . SER A 1 79 ? 39.17 18.784 -1.138 1 93 79 SER A N 1
ATOM 636 C CA . SER A 1 79 ? 38.87 19.151 0.242 1 93 79 SER A CA 1
ATOM 637 C C . SER A 1 79 ? 37.381 19.421 0.431 1 93 79 SER A C 1
ATOM 639 O O . SER A 1 79 ? 36.881 19.413 1.558 1 93 79 SER A O 1
ATOM 641 N N . GLY A 1 80 ? 36.712 19.689 -0.624 1 93.02 80 GLY A N 1
ATOM 642 C CA . GLY A 1 80 ? 35.268 19.816 -0.748 1 93.02 80 GLY A CA 1
ATOM 643 C C . GLY A 1 80 ? 34.717 19.168 -2.004 1 93.02 80 GLY A C 1
ATOM 644 O O . GLY A 1 80 ? 35.33 19.249 -3.07 1 93.02 80 GLY A O 1
ATOM 645 N N . PHE A 1 81 ? 33.677 18.458 -1.852 1 94.28 81 PHE A N 1
ATOM 646 C CA . PHE A 1 81 ? 33.06 17.786 -2.99 1 94.28 81 PHE A CA 1
ATOM 647 C C . PHE A 1 81 ? 31.905 18.612 -3.545 1 94.28 81 PHE A C 1
ATOM 649 O O . PHE A 1 81 ? 30.839 18.689 -2.93 1 94.28 81 PHE A O 1
ATOM 656 N N . ASP A 1 82 ? 32.1 19.234 -4.646 1 91.44 82 ASP A N 1
ATOM 657 C CA . ASP A 1 82 ? 31.127 20.219 -5.109 1 91.44 82 ASP A CA 1
ATOM 658 C C . ASP A 1 82 ? 30.155 19.601 -6.111 1 91.44 82 ASP A C 1
ATOM 660 O O . ASP A 1 82 ? 30.281 18.427 -6.464 1 91.44 82 ASP A O 1
ATOM 664 N N . GLN A 1 83 ? 29.263 20.406 -6.655 1 94.29 83 GLN A N 1
ATOM 665 C CA . GLN A 1 83 ? 28.178 19.959 -7.523 1 94.29 83 GLN A CA 1
ATOM 666 C C . GLN A 1 83 ? 28.704 19.561 -8.899 1 94.29 83 GLN A C 1
ATOM 668 O O . GLN A 1 83 ? 28.181 18.637 -9.525 1 94.29 83 GLN A O 1
ATOM 673 N N . GLU A 1 84 ? 29.705 20.223 -9.292 1 93.8 84 GLU A N 1
ATOM 674 C CA . GLU A 1 84 ? 30.277 19.927 -10.602 1 93.8 84 GLU A CA 1
ATOM 675 C C . GLU A 1 84 ? 30.864 18.519 -10.643 1 93.8 84 GLU A C 1
ATOM 677 O O . GLU A 1 84 ? 30.699 17.8 -11.63 1 93.8 84 GLU A O 1
ATOM 682 N N . MET A 1 85 ? 31.55 18.139 -9.567 1 95.1 85 MET A N 1
ATOM 683 C CA . MET A 1 85 ? 32.104 16.792 -9.464 1 95.1 85 MET A CA 1
ATOM 684 C C . MET A 1 85 ? 30.997 15.744 -9.502 1 95.1 85 MET A C 1
ATOM 686 O O . MET A 1 85 ? 31.097 14.755 -10.23 1 95.1 85 MET A O 1
ATOM 690 N N . LEU A 1 86 ? 29.94 16.02 -8.779 1 97.07 86 LEU A N 1
ATOM 691 C CA . LEU A 1 86 ? 28.811 15.097 -8.735 1 97.07 86 LEU A CA 1
ATOM 692 C C . LEU A 1 86 ? 28.155 14.975 -10.107 1 97.07 86 LEU A C 1
ATOM 694 O O . LEU A 1 86 ? 27.875 13.866 -10.569 1 97.07 86 LEU A O 1
ATOM 698 N N . ASP A 1 87 ? 27.937 16.095 -10.714 1 95.73 87 ASP A N 1
ATOM 699 C CA . ASP A 1 87 ? 27.288 16.115 -12.022 1 95.73 87 ASP A CA 1
ATOM 700 C C . ASP A 1 87 ? 28.125 15.372 -13.061 1 95.73 87 ASP A C 1
ATOM 702 O O . ASP A 1 87 ? 27.582 14.664 -13.912 1 95.73 87 ASP A O 1
ATOM 706 N N . SER A 1 88 ? 29.416 15.579 -12.959 1 96 88 SER A N 1
ATOM 707 C CA . SER A 1 88 ? 30.315 14.888 -13.878 1 96 88 SER A CA 1
ATOM 708 C C . SER A 1 88 ? 30.231 13.376 -13.7 1 96 88 SER A C 1
ATOM 710 O O . SER A 1 88 ? 30.231 12.629 -14.681 1 96 88 SER A O 1
ATOM 712 N N . ILE A 1 89 ? 30.094 12.916 -12.475 1 97.85 89 ILE A N 1
ATOM 713 C CA . ILE A 1 89 ? 29.969 11.492 -12.181 1 97.85 89 ILE A CA 1
ATOM 714 C C . ILE A 1 89 ? 28.674 10.952 -12.782 1 97.85 89 ILE A C 1
ATOM 716 O O . ILE A 1 89 ? 28.685 9.943 -13.492 1 97.85 89 ILE A O 1
ATOM 720 N N . ILE A 1 90 ? 27.584 11.638 -12.528 1 97.78 90 ILE A N 1
ATOM 721 C CA . ILE A 1 90 ? 26.274 11.204 -13 1 97.78 90 ILE A CA 1
ATOM 722 C C . ILE A 1 90 ? 26.264 11.161 -14.526 1 97.78 90 ILE A C 1
ATOM 724 O O . ILE A 1 90 ? 25.783 10.195 -15.123 1 97.78 90 ILE A O 1
ATOM 728 N N . GLY A 1 91 ? 26.828 12.204 -15.142 1 96.98 91 GLY A N 1
ATOM 729 C CA . GLY A 1 91 ? 26.912 12.243 -16.593 1 96.98 91 GLY A CA 1
ATOM 730 C C . GLY A 1 91 ? 27.693 11.081 -17.177 1 96.98 91 GLY A C 1
ATOM 731 O O . GLY A 1 91 ? 27.251 10.45 -18.139 1 96.98 91 GLY A O 1
ATOM 732 N N . THR A 1 92 ? 28.82 10.786 -16.624 1 97.68 92 THR A N 1
ATOM 733 C CA . THR A 1 92 ? 29.669 9.705 -17.112 1 97.68 92 THR A CA 1
ATOM 734 C C . THR A 1 92 ? 28.979 8.355 -16.936 1 97.68 92 THR A C 1
ATOM 736 O O . THR A 1 92 ? 29.04 7.5 -17.822 1 97.68 92 THR A O 1
ATOM 739 N N . LEU A 1 93 ? 28.356 8.173 -15.806 1 97.73 93 LEU A N 1
ATOM 740 C CA . LEU A 1 93 ? 27.643 6.924 -15.56 1 97.73 93 LEU A CA 1
ATOM 741 C C . LEU A 1 93 ? 26.521 6.73 -16.575 1 97.73 93 LEU A C 1
ATOM 743 O O . LEU A 1 93 ? 26.294 5.615 -17.048 1 97.73 93 LEU A O 1
ATOM 747 N N . ARG A 1 94 ? 25.863 7.812 -16.87 1 96.38 94 ARG A N 1
ATOM 748 C CA . ARG A 1 94 ? 24.816 7.752 -17.884 1 96.38 94 ARG A CA 1
ATOM 749 C C . ARG A 1 94 ? 25.391 7.372 -19.244 1 96.38 94 ARG A C 1
ATOM 751 O O . ARG A 1 94 ? 24.818 6.546 -19.957 1 96.38 94 ARG A O 1
ATOM 758 N N . GLU A 1 95 ? 26.495 7.9 -19.54 1 96.49 95 GLU A N 1
ATOM 759 C CA . GLU A 1 95 ? 27.162 7.614 -20.807 1 96.49 95 GLU A CA 1
ATOM 760 C C . GLU A 1 95 ? 27.592 6.152 -20.887 1 96.49 95 GLU A C 1
ATOM 762 O O . GLU A 1 95 ? 27.62 5.567 -21.972 1 96.49 95 GLU A O 1
ATOM 767 N N . ARG A 1 96 ? 27.855 5.635 -19.747 1 96.66 96 ARG A N 1
ATOM 768 C CA . ARG A 1 96 ? 28.281 4.241 -19.677 1 96.66 96 ARG A CA 1
ATOM 769 C C . ARG A 1 96 ? 27.082 3.3 -19.715 1 96.66 96 ARG A C 1
ATOM 771 O O . ARG A 1 96 ? 27.239 2.082 -19.61 1 96.66 96 ARG A O 1
ATOM 778 N N . GLY A 1 97 ? 25.882 3.886 -19.676 1 94.87 97 GLY A N 1
ATOM 779 C CA . GLY A 1 97 ? 24.691 3.076 -19.875 1 94.87 97 GLY A CA 1
ATOM 780 C C . GLY A 1 97 ? 24.048 2.632 -18.575 1 94.87 97 GLY A C 1
ATOM 781 O O . GLY A 1 97 ? 23.216 1.723 -18.567 1 94.87 97 GLY A O 1
ATOM 782 N N . ASN A 1 98 ? 24.444 3.257 -17.451 1 95.12 98 ASN A N 1
ATOM 783 C CA . ASN A 1 98 ? 23.823 2.909 -16.177 1 95.12 98 ASN A CA 1
ATOM 784 C C . ASN A 1 98 ? 22.378 3.393 -16.108 1 95.12 98 ASN A C 1
ATOM 786 O O . ASN A 1 98 ? 22.063 4.491 -16.569 1 95.12 98 ASN A O 1
ATOM 790 N N . SER A 1 99 ? 21.499 2.472 -15.58 1 93.6 99 SER A N 1
ATOM 791 C CA . SER A 1 99 ? 20.125 2.898 -15.339 1 93.6 99 SER A CA 1
ATOM 792 C C . SER A 1 99 ? 20.05 3.896 -14.188 1 93.6 99 SER A C 1
ATOM 794 O O . SER A 1 99 ? 20.967 3.976 -13.368 1 93.6 99 SER A O 1
ATOM 796 N N . ASN A 1 100 ? 19.003 4.676 -14.119 1 94.69 100 ASN A N 1
ATOM 797 C CA . ASN A 1 100 ? 18.809 5.623 -13.026 1 94.69 100 ASN A CA 1
ATOM 798 C C . ASN A 1 100 ? 18.826 4.924 -11.669 1 94.69 100 ASN A C 1
ATOM 800 O O . ASN A 1 100 ? 19.328 5.475 -10.688 1 94.69 100 ASN A O 1
ATOM 804 N N . ALA A 1 101 ? 18.262 3.732 -11.679 1 94.65 101 ALA A N 1
ATOM 805 C CA . ALA A 1 101 ? 18.274 2.967 -10.435 1 94.65 101 ALA A CA 1
ATOM 806 C C . ALA A 1 101 ? 19.702 2.662 -9.992 1 94.65 101 ALA A C 1
ATOM 808 O O . ALA A 1 101 ? 20.04 2.816 -8.816 1 94.65 101 ALA A O 1
ATOM 809 N N . THR A 1 102 ? 20.488 2.277 -10.942 1 95.58 102 THR A N 1
ATOM 810 C CA . THR A 1 102 ? 21.883 1.963 -10.648 1 95.58 102 THR A CA 1
ATOM 811 C C . THR A 1 102 ? 22.639 3.216 -10.215 1 95.58 102 THR A C 1
ATOM 813 O O . THR A 1 102 ? 23.405 3.183 -9.25 1 95.58 102 THR A O 1
ATOM 816 N N . ILE A 1 103 ? 22.36 4.291 -10.879 1 97.51 103 ILE A N 1
ATOM 817 C CA . ILE A 1 103 ? 22.99 5.56 -10.529 1 97.51 103 ILE A CA 1
ATOM 818 C C . ILE A 1 103 ? 22.601 5.954 -9.106 1 97.51 103 ILE A C 1
ATOM 820 O O . ILE A 1 103 ? 23.454 6.36 -8.313 1 97.51 103 ILE A O 1
ATOM 824 N N . ASN A 1 104 ? 21.4 5.858 -8.809 1 97.41 104 ASN A N 1
ATOM 825 C CA . ASN A 1 104 ? 20.925 6.183 -7.469 1 97.41 104 ASN A CA 1
ATOM 826 C C . ASN A 1 104 ? 21.635 5.35 -6.405 1 97.41 104 ASN A C 1
ATOM 828 O O . ASN A 1 104 ? 21.955 5.854 -5.327 1 97.41 104 ASN A O 1
ATOM 832 N N . ARG A 1 105 ? 21.837 4.064 -6.713 1 97.28 105 ARG A N 1
ATOM 833 C CA . ARG A 1 105 ? 22.518 3.201 -5.753 1 97.28 105 ARG A CA 1
ATOM 834 C C . ARG A 1 105 ? 23.966 3.637 -5.556 1 97.28 105 ARG A C 1
ATOM 836 O O . ARG A 1 105 ? 24.455 3.693 -4.425 1 97.28 105 ARG A O 1
ATOM 843 N N . LYS A 1 106 ? 24.597 3.965 -6.581 1 98.02 106 LYS A N 1
ATOM 844 C CA . LYS A 1 106 ? 25.978 4.433 -6.505 1 98.02 106 LYS A CA 1
ATOM 845 C C . LYS A 1 106 ? 26.066 5.769 -5.772 1 98.02 106 LYS A C 1
ATOM 847 O O . LYS A 1 106 ? 26.96 5.973 -4.948 1 98.02 106 LYS A O 1
ATOM 852 N N . MET A 1 107 ? 25.096 6.604 -6.002 1 97.72 107 MET A N 1
ATOM 853 C CA . MET A 1 107 ? 25.057 7.901 -5.332 1 97.72 107 MET A CA 1
ATOM 854 C C . MET A 1 107 ? 24.785 7.734 -3.841 1 97.72 107 MET A C 1
ATOM 856 O O . MET A 1 107 ? 25.295 8.502 -3.023 1 97.72 107 MET A O 1
ATOM 860 N N . ALA A 1 108 ? 23.978 6.798 -3.567 1 97.82 108 ALA A N 1
ATOM 861 C CA . ALA A 1 108 ? 23.713 6.538 -2.155 1 97.82 108 ALA A CA 1
ATOM 862 C C . ALA A 1 108 ? 24.992 6.146 -1.42 1 97.82 108 ALA A C 1
ATOM 864 O O . ALA A 1 108 ? 25.241 6.61 -0.305 1 97.82 108 ALA A O 1
ATOM 865 N N . ALA A 1 109 ? 25.72 5.29 -2.033 1 97.83 109 ALA A N 1
ATOM 866 C CA . ALA A 1 109 ? 26.996 4.891 -1.447 1 97.83 109 ALA A CA 1
ATOM 867 C C . ALA A 1 109 ? 27.93 6.088 -1.296 1 97.83 109 ALA A C 1
ATOM 869 O O . ALA A 1 109 ? 28.53 6.286 -0.237 1 97.83 109 ALA A O 1
ATOM 870 N N . LEU A 1 110 ? 27.975 6.873 -2.275 1 98.34 110 LEU A N 1
ATOM 871 C CA . LEU A 1 110 ? 28.831 8.054 -2.267 1 98.34 110 LEU A CA 1
ATOM 872 C C . LEU A 1 110 ? 28.378 9.047 -1.202 1 98.34 110 LEU A C 1
ATOM 874 O O . LEU A 1 110 ? 29.202 9.595 -0.467 1 98.34 110 LEU A O 1
ATOM 878 N N . SER A 1 111 ? 27.157 9.269 -1.222 1 98.25 111 SER A N 1
ATOM 879 C CA . SER A 1 111 ? 26.584 10.193 -0.249 1 98.25 111 SER A CA 1
ATOM 880 C C . SER A 1 111 ? 26.913 9.767 1.178 1 98.25 111 SER A C 1
ATOM 882 O O . SER A 1 111 ? 27.34 10.587 1.993 1 98.25 111 SER A O 1
ATOM 884 N N . LYS A 1 112 ? 26.72 8.555 1.483 1 97.46 112 LYS A N 1
ATOM 885 C CA . LYS A 1 112 ? 27.021 8.045 2.817 1 97.46 112 LYS A CA 1
ATOM 886 C C . LYS A 1 112 ? 28.49 8.258 3.17 1 97.46 112 LYS A C 1
ATOM 888 O O . LYS A 1 112 ? 28.811 8.696 4.276 1 97.46 112 LYS A O 1
ATOM 893 N N . LEU A 1 113 ? 29.36 7.977 2.265 1 97.77 113 LEU A N 1
ATOM 894 C CA . LEU A 1 113 ? 30.796 8.148 2.459 1 97.77 113 LEU A CA 1
ATOM 895 C C . LEU A 1 113 ? 31.14 9.611 2.711 1 97.77 113 LEU A C 1
ATOM 897 O O . LEU A 1 113 ? 31.838 9.932 3.677 1 97.77 113 LEU A O 1
ATOM 901 N N . LEU A 1 114 ? 30.596 10.488 1.883 1 97.47 114 LEU A N 1
ATOM 902 C CA . LEU A 1 114 ? 30.937 11.905 1.956 1 97.47 114 LEU A CA 1
ATOM 903 C C . LEU A 1 114 ? 30.35 12.541 3.212 1 97.47 114 LEU A C 1
ATOM 905 O O . LEU A 1 114 ? 30.958 13.438 3.801 1 97.47 114 LEU A O 1
ATOM 909 N N . ARG A 1 115 ? 29.231 12.121 3.525 1 95.95 115 ARG A N 1
ATOM 910 C CA . ARG A 1 115 ? 28.641 12.642 4.753 1 95.95 115 ARG A CA 1
ATOM 911 C C . ARG A 1 115 ? 29.487 12.272 5.967 1 95.95 115 ARG A C 1
ATOM 913 O O . ARG A 1 115 ? 29.667 13.086 6.875 1 95.95 115 ARG A O 1
ATOM 920 N N . LYS A 1 116 ? 29.916 11.064 6.002 1 95.81 116 LYS A N 1
ATOM 921 C CA . LYS A 1 116 ? 30.821 10.646 7.069 1 95.81 116 LYS A CA 1
ATOM 922 C C . LYS A 1 116 ? 32.088 11.498 7.079 1 95.81 116 LYS A C 1
ATOM 924 O O . LYS A 1 116 ? 32.507 11.983 8.132 1 95.81 116 LYS A O 1
ATOM 929 N N . ALA A 1 117 ? 32.672 11.728 5.965 1 95.24 117 ALA A N 1
ATOM 930 C CA . ALA A 1 117 ? 33.884 12.535 5.84 1 95.24 117 ALA A CA 1
ATOM 931 C C . ALA A 1 117 ? 33.636 13.97 6.296 1 95.24 117 ALA A C 1
ATOM 933 O O . ALA A 1 117 ? 34.492 14.578 6.943 1 95.24 117 ALA A O 1
ATOM 934 N N . HIS A 1 118 ? 32.475 14.36 5.871 1 93.06 118 HIS A N 1
ATOM 935 C CA . HIS A 1 118 ? 32.106 15.715 6.266 1 93.06 118 HIS A CA 1
ATOM 936 C C . HIS A 1 118 ? 31.95 15.824 7.779 1 93.06 118 HIS A C 1
ATOM 938 O O . HIS A 1 118 ? 32.452 16.768 8.393 1 93.06 118 HIS A O 1
ATOM 944 N N . LYS A 1 119 ? 31.357 14.911 8.362 1 92.38 119 LYS A N 1
ATOM 945 C CA . LYS A 1 119 ? 31.153 14.878 9.807 1 92.38 119 LYS A CA 1
ATOM 946 C C . LYS A 1 119 ? 32.485 14.814 10.548 1 92.38 119 LYS A C 1
ATOM 948 O O . LYS A 1 119 ? 32.64 15.418 11.611 1 92.38 119 LYS A O 1
ATOM 953 N N . MET A 1 120 ? 33.428 14.152 10.021 1 92.57 120 MET A N 1
ATOM 954 C CA . MET A 1 120 ? 34.736 13.964 10.642 1 92.57 120 MET A CA 1
ATOM 955 C C . MET A 1 120 ? 35.652 15.148 10.35 1 92.57 120 MET A C 1
ATOM 957 O O . MET A 1 120 ? 36.778 15.204 10.847 1 92.57 120 MET A O 1
ATOM 961 N N . GLY A 1 121 ? 35.17 16.02 9.421 1 90.38 121 GLY A N 1
ATOM 962 C CA . GLY A 1 121 ? 35.932 17.22 9.111 1 90.38 121 GLY A CA 1
ATOM 963 C C . GLY A 1 121 ? 36.941 17.014 7.997 1 90.38 121 GLY A C 1
ATOM 964 O O . GLY A 1 121 ? 37.814 17.857 7.779 1 90.38 121 GLY A O 1
ATOM 965 N N . ASP A 1 122 ? 36.848 15.919 7.313 1 91.35 122 ASP A N 1
ATOM 966 C CA . ASP A 1 122 ? 37.796 15.617 6.245 1 91.35 122 ASP A CA 1
ATOM 967 C C . ASP A 1 122 ? 37.488 16.43 4.99 1 91.35 122 ASP A C 1
ATOM 969 O O . ASP A 1 122 ? 38.387 16.729 4.201 1 91.35 122 ASP A O 1
ATOM 973 N N . ILE A 1 123 ? 36.161 16.695 4.826 1 92.54 123 ILE A N 1
ATOM 974 C CA . ILE A 1 123 ? 35.763 17.571 3.729 1 92.54 123 ILE A CA 1
ATOM 975 C C . ILE A 1 123 ? 34.844 18.672 4.255 1 92.54 123 ILE A C 1
ATOM 977 O O . ILE A 1 123 ? 34.135 18.476 5.245 1 92.54 123 ILE A O 1
ATOM 981 N N . PHE A 1 124 ? 34.868 19.775 3.506 1 89.56 124 PHE A N 1
ATOM 982 C CA . PHE A 1 124 ? 34.227 20.921 4.139 1 89.56 124 PHE A CA 1
ATOM 983 C C . PHE A 1 124 ? 32.892 21.232 3.473 1 89.56 124 PHE A C 1
ATOM 985 O O . PHE A 1 124 ? 32.122 22.057 3.969 1 89.56 124 PHE A O 1
ATOM 992 N N . ASN A 1 125 ? 32.626 20.681 2.267 1 89.71 125 ASN A N 1
ATOM 993 C CA . ASN A 1 125 ? 31.36 20.931 1.587 1 89.71 125 ASN A CA 1
ATOM 994 C C . ASN A 1 125 ? 30.815 19.663 0.935 1 89.71 125 ASN A C 1
ATOM 996 O O . ASN A 1 125 ? 31.583 18.795 0.517 1 89.71 125 ASN A O 1
ATOM 1000 N N . LEU A 1 126 ? 29.499 19.595 0.821 1 92.57 126 LEU A N 1
ATOM 1001 C CA . LEU A 1 126 ? 28.774 18.489 0.205 1 92.57 126 LEU A CA 1
ATOM 1002 C C . LEU A 1 126 ? 27.858 18.991 -0.906 1 92.57 126 LEU A C 1
ATOM 1004 O O . LEU A 1 126 ? 27.265 20.066 -0.789 1 92.57 126 LEU A O 1
ATOM 1008 N N . PRO A 1 127 ? 27.821 18.272 -1.928 1 91.66 127 PRO A N 1
ATOM 1009 C CA . PRO A 1 127 ? 26.827 18.609 -2.95 1 91.66 127 PRO A CA 1
ATOM 1010 C C . PRO A 1 127 ? 25.412 18.189 -2.558 1 91.66 127 PRO A C 1
ATOM 1012 O O . PRO A 1 127 ? 25.217 17.562 -1.513 1 91.66 127 PRO A O 1
ATOM 1015 N N . GLU A 1 128 ? 24.485 18.64 -3.376 1 90.28 128 GLU A N 1
ATOM 1016 C CA . GLU A 1 128 ? 23.105 18.196 -3.205 1 90.28 128 GLU A CA 1
ATOM 1017 C C . GLU A 1 128 ? 22.831 16.924 -4.002 1 90.28 128 GLU A C 1
ATOM 1019 O O . GLU A 1 128 ? 22.966 16.912 -5.227 1 90.28 128 GLU A O 1
ATOM 1024 N N . PHE A 1 129 ? 22.474 15.9 -3.286 1 93.47 129 PHE A N 1
ATOM 1025 C CA . PHE A 1 129 ? 22.154 14.64 -3.945 1 93.47 129 PHE A CA 1
ATOM 1026 C C . PHE A 1 129 ? 20.677 14.582 -4.317 1 93.47 129 PHE A C 1
ATOM 1028 O O . PHE A 1 129 ? 19.81 14.611 -3.441 1 93.47 129 PHE A O 1
ATOM 1035 N N . ILE A 1 130 ? 20.46 14.583 -5.603 1 91.26 130 ILE A N 1
ATOM 1036 C CA . ILE A 1 130 ? 19.084 14.48 -6.078 1 91.26 130 ILE A CA 1
ATOM 1037 C C . ILE A 1 130 ? 18.858 13.112 -6.717 1 91.26 130 ILE A C 1
ATOM 1039 O O . ILE A 1 130 ? 19.631 12.688 -7.58 1 91.26 130 ILE A O 1
ATOM 1043 N N . ARG A 1 131 ? 17.875 12.493 -6.244 1 92.91 131 ARG A N 1
ATOM 1044 C CA . ARG A 1 131 ? 17.573 11.171 -6.785 1 92.91 131 ARG A CA 1
ATOM 1045 C C . ARG A 1 131 ? 17.049 11.272 -8.214 1 92.91 131 ARG A C 1
ATOM 1047 O O . ARG A 1 131 ? 16.26 12.165 -8.53 1 92.91 131 ARG A O 1
ATOM 1054 N N . GLN A 1 132 ? 17.553 10.347 -9.002 1 92.82 132 GLN A N 1
ATOM 1055 C CA . GLN A 1 132 ? 17.05 10.24 -10.368 1 92.82 132 GLN A CA 1
ATOM 1056 C C . GLN A 1 132 ? 15.736 9.464 -10.411 1 92.82 132 GLN A C 1
ATOM 1058 O O . GLN A 1 132 ? 15.543 8.517 -9.647 1 92.82 132 GLN A O 1
ATOM 1063 N N . LYS A 1 133 ? 14.826 9.827 -11.251 1 91.31 133 LYS A N 1
ATOM 1064 C CA . LYS A 1 133 ? 13.551 9.131 -11.395 1 91.31 133 LYS A CA 1
ATOM 1065 C C . LYS A 1 133 ? 13.752 7.723 -11.948 1 91.31 133 LYS A C 1
ATOM 1067 O O . LYS A 1 133 ? 14.385 7.545 -12.991 1 91.31 133 LYS A O 1
ATOM 1072 N N . GLU A 1 134 ? 13.302 6.868 -11.145 1 89.73 134 GLU A N 1
ATOM 1073 C CA . GLU A 1 134 ? 13.432 5.479 -11.573 1 89.73 134 GLU A CA 1
ATOM 1074 C C . GLU A 1 134 ? 12.193 5.017 -12.335 1 89.73 134 GLU A C 1
ATOM 1076 O O . GLU A 1 134 ? 11.068 5.367 -11.971 1 89.73 134 GLU A O 1
ATOM 1081 N N . ARG A 1 135 ? 12.285 4.413 -13.475 1 77.01 135 ARG A N 1
ATOM 1082 C CA . ARG A 1 135 ? 11.166 3.881 -14.246 1 77.01 135 ARG A CA 1
ATOM 1083 C C . ARG A 1 135 ? 10.721 2.528 -13.702 1 77.01 135 ARG A C 1
ATOM 1085 O O . ARG A 1 135 ? 11.544 1.743 -13.227 1 77.01 135 ARG A O 1
ATOM 1092 N N . VAL A 1 136 ? 9.387 2.536 -13.491 1 72.02 136 VAL A N 1
ATOM 1093 C CA . VAL A 1 136 ? 8.834 1.248 -13.086 1 72.02 136 VAL A CA 1
ATOM 1094 C C . VAL A 1 136 ? 8.527 0.406 -14.322 1 72.02 136 VAL A C 1
ATOM 1096 O O . VAL A 1 136 ? 7.836 0.863 -15.236 1 72.02 136 VAL A O 1
ATOM 1099 N N . GLY A 1 137 ? 9.359 -0.512 -14.736 1 70.26 137 GLY A N 1
ATOM 1100 C CA . GLY A 1 137 ? 9.103 -1.319 -15.919 1 70.26 137 GLY A CA 1
ATOM 1101 C C . GLY A 1 137 ? 8.086 -2.42 -15.682 1 70.26 137 GLY A C 1
ATOM 1102 O O . GLY A 1 137 ? 7.619 -2.609 -14.557 1 70.26 137 GLY A O 1
ATOM 1103 N N . ARG A 1 138 ? 7.559 -3.039 -16.77 1 77.91 138 ARG A N 1
ATOM 1104 C CA . ARG A 1 138 ? 6.64 -4.172 -16.745 1 77.91 138 ARG A CA 1
ATOM 1105 C C . ARG A 1 138 ? 7.307 -5.405 -16.144 1 77.91 138 ARG A C 1
ATOM 1107 O O . ARG A 1 138 ? 8.515 -5.6 -16.297 1 77.91 138 ARG A O 1
ATOM 1114 N N . ILE A 1 139 ? 6.601 -6.19 -15.405 1 86.95 139 ILE A N 1
ATOM 1115 C CA . ILE A 1 139 ? 7.103 -7.412 -14.786 1 86.95 139 ILE A CA 1
ATOM 1116 C C . ILE A 1 139 ? 7.062 -8.557 -15.796 1 86.95 139 ILE A C 1
ATOM 1118 O O . ILE A 1 139 ? 6.032 -8.796 -16.43 1 86.95 139 ILE A O 1
ATOM 1122 N N . ARG A 1 140 ? 8.197 -9.125 -16.089 1 92.79 140 ARG A N 1
ATOM 1123 C CA . ARG A 1 140 ? 8.316 -10.276 -16.978 1 92.79 140 ARG A CA 1
ATOM 1124 C C . ARG A 1 140 ? 8.025 -11.575 -16.233 1 92.79 140 ARG A C 1
ATOM 1126 O O . ARG A 1 140 ? 8.466 -11.757 -15.097 1 92.79 140 ARG A O 1
ATOM 1133 N N . PHE A 1 141 ? 7.14 -12.436 -16.723 1 95.78 141 PHE A N 1
ATOM 1134 C CA . PHE A 1 141 ? 6.896 -13.777 -16.204 1 95.78 141 PHE A CA 1
ATOM 1135 C C . PHE A 1 141 ? 6.748 -14.78 -17.342 1 95.78 141 PHE A C 1
ATOM 1137 O O . PHE A 1 141 ? 6.602 -14.392 -18.503 1 95.78 141 PHE A O 1
ATOM 1144 N N . LEU A 1 142 ? 6.818 -16.006 -17.108 1 96.79 142 LEU A N 1
ATOM 1145 C CA . LEU A 1 142 ? 6.758 -17.039 -18.136 1 96.79 142 LEU A CA 1
ATOM 1146 C C . LEU A 1 142 ? 5.315 -17.328 -18.534 1 96.79 142 LEU A C 1
ATOM 1148 O O . LEU A 1 142 ? 4.453 -17.508 -17.671 1 96.79 142 LEU A O 1
ATOM 1152 N N . GLU A 1 143 ? 5.152 -17.366 -19.8 1 94.96 143 GLU A N 1
ATOM 1153 C CA . GLU A 1 143 ? 3.906 -17.942 -20.297 1 94.96 143 GLU A CA 1
ATOM 1154 C C . GLU A 1 143 ? 3.928 -19.465 -20.208 1 94.96 143 GLU A C 1
ATOM 1156 O O . GLU A 1 143 ? 4.997 -20.071 -20.111 1 94.96 143 GLU A O 1
ATOM 1161 N N . GLN A 1 144 ? 2.745 -20.017 -20.318 1 95.11 144 GLN A N 1
ATOM 1162 C CA . GLN A 1 144 ? 2.617 -21.459 -20.135 1 95.11 144 GLN A CA 1
ATOM 1163 C C . GLN A 1 144 ? 3.507 -22.219 -21.114 1 95.11 144 GLN A C 1
ATOM 1165 O O . GLN A 1 144 ? 4.214 -23.15 -20.725 1 95.11 144 GLN A O 1
ATOM 1170 N N . GLU A 1 145 ? 3.483 -21.796 -22.342 1 96.29 145 GLU A N 1
ATOM 1171 C CA . GLU A 1 145 ? 4.272 -22.471 -23.369 1 96.29 145 GLU A CA 1
ATOM 1172 C C . GLU A 1 145 ? 5.766 -22.259 -23.145 1 96.29 145 GLU A C 1
ATOM 1174 O O . GLU A 1 145 ? 6.567 -23.172 -23.361 1 96.29 145 GLU A O 1
ATOM 1179 N N . GLU A 1 146 ? 6.16 -21.077 -22.714 1 97.31 146 GLU A N 1
ATOM 1180 C CA . GLU A 1 146 ? 7.558 -20.8 -22.396 1 97.31 146 GLU A CA 1
ATOM 1181 C C . GLU A 1 146 ? 8.055 -21.693 -21.263 1 97.31 146 GLU A C 1
ATOM 1183 O O . GLU A 1 146 ? 9.146 -22.261 -21.346 1 97.31 146 GLU A O 1
ATOM 1188 N N . GLU A 1 147 ? 7.242 -21.795 -20.288 1 97.66 147 GLU A N 1
ATOM 1189 C CA . GLU A 1 147 ? 7.597 -22.628 -19.142 1 97.66 147 GLU A CA 1
ATOM 1190 C C . GLU A 1 147 ? 7.796 -24.083 -19.558 1 97.66 147 GLU A C 1
ATOM 1192 O O . GLU A 1 147 ? 8.785 -24.713 -19.178 1 97.66 147 GLU A O 1
ATOM 1197 N N . LYS A 1 148 ? 6.822 -24.576 -20.288 1 97.57 148 LYS A N 1
ATOM 1198 C CA . LYS A 1 148 ? 6.866 -25.97 -20.722 1 97.57 148 LYS A CA 1
ATOM 1199 C C . LYS A 1 148 ? 8.148 -26.265 -21.495 1 97.57 148 LYS A C 1
ATOM 1201 O O . LYS A 1 148 ? 8.845 -27.238 -21.204 1 97.57 148 LYS A O 1
ATOM 1206 N N . ARG A 1 149 ? 8.493 -25.413 -22.439 1 98.12 149 ARG A N 1
ATOM 1207 C CA . ARG A 1 149 ? 9.684 -25.605 -23.259 1 98.12 149 ARG A CA 1
ATOM 1208 C C . ARG A 1 149 ? 10.952 -25.486 -22.419 1 98.12 149 ARG A C 1
ATOM 1210 O O . ARG A 1 149 ? 11.856 -26.317 -22.529 1 98.12 149 ARG A O 1
ATOM 1217 N N . LEU A 1 150 ? 10.98 -24.495 -21.601 1 98.48 150 LEU A N 1
ATOM 1218 C CA . LEU A 1 150 ? 12.156 -24.248 -20.774 1 98.48 150 LEU A CA 1
ATOM 1219 C 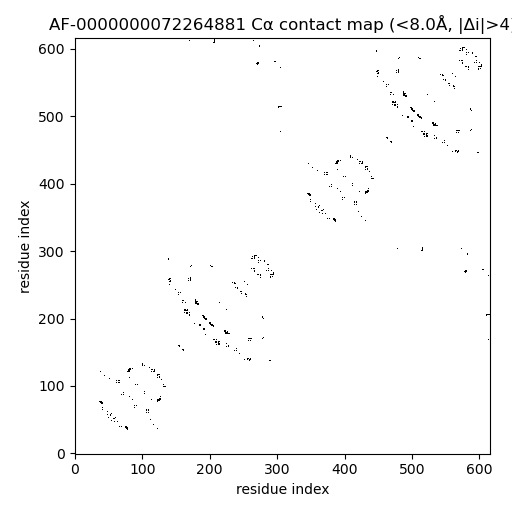C . LEU A 1 150 ? 12.377 -25.391 -19.789 1 98.48 150 LEU A C 1
ATOM 1221 O O . LEU A 1 150 ? 13.495 -25.894 -19.655 1 98.48 150 LEU A O 1
ATOM 1225 N N . PHE A 1 151 ? 11.315 -25.835 -19.17 1 98.5 151 PHE A N 1
ATOM 1226 C CA . PHE A 1 151 ? 11.425 -26.881 -18.16 1 98.5 151 PHE A CA 1
ATOM 1227 C C . PHE A 1 151 ? 11.812 -28.21 -18.797 1 98.5 151 PHE A C 1
ATOM 1229 O O . PHE A 1 151 ? 12.568 -28.988 -18.211 1 98.5 151 PHE A O 1
ATOM 1236 N N . ALA A 1 152 ? 11.261 -28.427 -19.958 1 98.57 152 ALA A N 1
ATOM 1237 C CA . ALA A 1 152 ? 11.648 -29.639 -20.676 1 98.57 152 ALA A CA 1
ATOM 1238 C C . ALA A 1 152 ? 13.141 -29.637 -20.991 1 98.57 152 ALA A C 1
ATOM 1240 O O . ALA A 1 152 ? 13.816 -30.657 -20.834 1 98.57 152 ALA A O 1
ATOM 1241 N N . ALA A 1 153 ? 13.625 -28.532 -21.419 1 98.67 153 ALA A N 1
ATOM 1242 C CA . ALA A 1 153 ? 15.047 -28.398 -21.726 1 98.67 153 ALA A CA 1
ATOM 1243 C C . ALA A 1 153 ? 15.898 -28.581 -20.472 1 98.67 153 ALA A C 1
ATOM 1245 O O . ALA A 1 153 ? 16.953 -29.217 -20.518 1 98.67 153 ALA A O 1
ATOM 1246 N N . ILE A 1 154 ? 15.49 -28.07 -19.385 1 98.67 154 ILE A N 1
ATOM 1247 C CA . ILE A 1 154 ? 16.207 -28.221 -18.123 1 98.67 154 ILE A CA 1
ATOM 1248 C C . ILE A 1 154 ? 16.218 -29.691 -17.709 1 98.67 154 ILE A C 1
ATOM 1250 O O . ILE A 1 154 ? 17.255 -30.219 -17.3 1 98.67 154 ILE A O 1
ATOM 1254 N N . LYS A 1 155 ? 15.046 -30.31 -17.813 1 98.48 155 LYS A N 1
ATOM 1255 C CA . LYS A 1 155 ? 14.905 -31.71 -17.425 1 98.48 155 LYS A CA 1
ATOM 1256 C C . LYS A 1 155 ? 15.864 -32.598 -18.213 1 98.48 155 LYS A C 1
ATOM 1258 O O . LYS A 1 155 ? 16.482 -33.505 -17.651 1 98.48 155 LYS A O 1
ATOM 1263 N N . SER A 1 156 ? 15.955 -32.31 -19.498 1 98.19 156 SER A N 1
ATOM 1264 C CA . SER A 1 156 ? 16.829 -33.095 -20.364 1 98.19 156 SER A CA 1
ATOM 1265 C C . SER A 1 156 ? 18.287 -32.974 -19.934 1 98.19 156 SER A C 1
ATOM 1267 O O . SER A 1 156 ? 19.088 -33.881 -20.173 1 98.19 156 SER A O 1
ATOM 1269 N N . ARG A 1 157 ? 18.615 -31.931 -19.26 1 97.44 157 ARG A N 1
ATOM 1270 C CA . ARG A 1 157 ? 19.992 -31.674 -18.851 1 97.44 157 ARG A CA 1
ATOM 1271 C C . ARG A 1 157 ? 20.25 -32.192 -17.44 1 97.44 157 ARG A C 1
ATOM 1273 O O . ARG A 1 157 ? 21.322 -32.732 -17.158 1 97.44 157 ARG A O 1
ATOM 1280 N N . CYS A 1 158 ? 19.292 -31.984 -16.612 1 97.82 158 CYS A N 1
ATOM 1281 C CA . CYS A 1 158 ? 19.472 -32.342 -15.209 1 97.82 158 CYS A CA 1
ATOM 1282 C C . CYS A 1 158 ? 18.128 -32.494 -14.508 1 97.82 158 CYS A C 1
ATOM 1284 O O . CYS A 1 158 ? 17.429 -31.506 -14.275 1 97.82 158 CYS A O 1
ATOM 1286 N N . GLU A 1 159 ? 17.799 -33.652 -14.05 1 97.64 159 GLU A N 1
ATOM 1287 C CA . GLU A 1 159 ? 16.522 -33.944 -13.407 1 97.64 159 GLU A CA 1
ATOM 1288 C C . GLU A 1 159 ? 16.372 -33.17 -12.1 1 97.64 159 GLU A C 1
ATOM 1290 O O . GLU A 1 159 ? 15.282 -32.695 -11.775 1 97.64 159 GLU A O 1
ATOM 1295 N N . ASP A 1 160 ? 17.472 -33.06 -11.429 1 97.55 160 ASP A N 1
ATOM 1296 C CA . ASP A 1 160 ? 17.434 -32.351 -10.153 1 97.55 160 ASP A CA 1
ATOM 1297 C C . ASP A 1 160 ? 17.123 -30.87 -10.358 1 97.55 160 ASP A C 1
ATOM 1299 O O . ASP A 1 160 ? 16.375 -30.275 -9.58 1 97.55 160 ASP A O 1
ATOM 1303 N N . SER A 1 161 ? 17.654 -30.283 -11.417 1 98.47 161 SER A N 1
ATOM 1304 C CA . SER A 1 161 ? 17.381 -28.884 -11.729 1 98.47 161 SER A CA 1
ATOM 1305 C C . SER A 1 161 ? 15.93 -28.686 -12.154 1 98.47 161 SER A C 1
ATOM 1307 O O . SER A 1 161 ? 15.333 -27.643 -11.879 1 98.47 161 SER A O 1
ATOM 1309 N N . TYR A 1 162 ? 15.422 -29.727 -12.827 1 98.55 162 TYR A N 1
ATOM 1310 C CA . TYR A 1 162 ? 14.011 -29.698 -13.195 1 98.55 162 TYR A CA 1
ATOM 1311 C C . TYR A 1 162 ? 13.124 -29.69 -11.956 1 98.55 162 TYR A C 1
ATOM 1313 O O . TYR A 1 162 ? 12.218 -28.862 -11.838 1 98.55 162 TYR A O 1
ATOM 1321 N N . ARG A 1 163 ? 13.416 -30.537 -11.014 1 98.44 163 ARG A N 1
ATOM 1322 C CA . ARG A 1 163 ? 12.641 -30.603 -9.779 1 98.44 163 ARG A CA 1
ATOM 1323 C C . ARG A 1 163 ? 12.702 -29.281 -9.022 1 98.44 163 ARG A C 1
ATOM 1325 O O . ARG A 1 163 ? 11.688 -28.808 -8.505 1 98.44 163 ARG A O 1
ATOM 1332 N N . LEU A 1 164 ? 13.89 -28.701 -8.993 1 98.66 164 LEU A N 1
ATOM 1333 C CA . LEU A 1 164 ? 14.059 -27.414 -8.327 1 98.66 164 LEU A CA 1
ATOM 1334 C C . LEU A 1 164 ? 13.236 -26.332 -9.019 1 98.66 164 LEU A C 1
ATOM 1336 O O . LEU A 1 164 ? 12.587 -25.52 -8.355 1 98.66 164 LEU A O 1
ATOM 1340 N N . SER A 1 165 ? 13.204 -26.333 -10.369 1 98.76 165 SER A N 1
ATOM 1341 C CA . SER A 1 165 ? 12.44 -25.348 -11.129 1 98.76 165 SER A CA 1
ATOM 1342 C C . SER A 1 165 ? 10.951 -25.443 -10.816 1 98.76 165 SER A C 1
ATOM 1344 O O . SER A 1 165 ? 10.289 -24.425 -10.605 1 98.76 165 SER A O 1
ATOM 1346 N N . VAL A 1 166 ? 10.477 -26.653 -10.742 1 98.46 166 VAL A N 1
ATOM 1347 C CA . VAL A 1 166 ? 9.071 -26.888 -10.432 1 98.46 166 VAL A CA 1
ATOM 1348 C C . VAL A 1 166 ? 8.758 -26.373 -9.029 1 98.46 166 VAL A C 1
ATOM 1350 O O . VAL A 1 166 ? 7.746 -25.699 -8.82 1 98.46 166 VAL A O 1
ATOM 1353 N N . PHE A 1 167 ? 9.662 -26.67 -8.112 1 98.56 167 PHE A N 1
ATOM 1354 C CA . PHE A 1 167 ? 9.484 -26.245 -6.729 1 98.56 167 PHE A CA 1
ATOM 1355 C C . PHE A 1 167 ? 9.47 -24.724 -6.628 1 98.56 167 PHE A C 1
ATOM 1357 O O . PHE A 1 167 ? 8.612 -24.15 -5.954 1 98.56 167 PHE A O 1
ATOM 1364 N N . LEU A 1 168 ? 10.35 -24.036 -7.34 1 98.7 168 LEU A N 1
ATOM 1365 C CA . LEU A 1 168 ? 10.485 -22.584 -7.307 1 98.7 168 LEU A CA 1
ATOM 1366 C C . LEU A 1 168 ? 9.24 -21.909 -7.873 1 98.7 168 LEU A C 1
ATOM 1368 O O . LEU A 1 168 ? 8.716 -20.964 -7.279 1 98.7 168 LEU A O 1
ATOM 1372 N N . VAL A 1 169 ? 8.698 -22.405 -8.965 1 98.48 169 VAL A N 1
ATOM 1373 C CA . VAL A 1 169 ? 7.611 -21.712 -9.648 1 98.48 169 VAL A CA 1
ATOM 1374 C C . VAL A 1 169 ? 6.307 -21.911 -8.88 1 98.48 169 VAL A C 1
ATOM 1376 O O . VAL A 1 169 ? 5.426 -21.048 -8.906 1 98.48 169 VAL A O 1
ATOM 1379 N N . ASP A 1 170 ? 6.22 -22.984 -8.108 1 97.79 170 ASP A N 1
ATOM 1380 C CA . ASP A 1 170 ? 4.976 -23.26 -7.396 1 97.79 170 ASP A CA 1
ATOM 1381 C C . ASP A 1 170 ? 4.982 -22.618 -6.011 1 97.79 170 ASP A C 1
ATOM 1383 O O . ASP A 1 170 ? 3.923 -22.343 -5.444 1 97.79 170 ASP A O 1
ATOM 1387 N N . THR A 1 171 ? 6.184 -22.408 -5.439 1 97.93 171 THR A N 1
ATOM 1388 C CA . THR A 1 171 ? 6.243 -21.862 -4.087 1 97.93 171 THR A CA 1
ATOM 1389 C C . THR A 1 171 ? 6.597 -20.378 -4.118 1 97.93 171 THR A C 1
ATOM 1391 O O . THR A 1 171 ? 6.38 -19.662 -3.139 1 97.93 171 THR A O 1
ATOM 1394 N N . GLY A 1 172 ? 7.192 -19.931 -5.249 1 97.95 172 GLY A N 1
ATOM 1395 C CA . GLY A 1 172 ? 7.612 -18.543 -5.356 1 97.95 172 GLY A CA 1
ATOM 1396 C C . GLY A 1 172 ? 8.775 -18.199 -4.444 1 97.95 172 GLY A C 1
ATOM 1397 O O . GLY A 1 172 ? 9.085 -17.023 -4.241 1 97.95 172 GLY A O 1
ATOM 1398 N N . CYS A 1 173 ? 9.427 -19.212 -3.812 1 97.14 173 CYS A N 1
ATOM 1399 C CA . CYS A 1 173 ? 10.539 -18.923 -2.913 1 97.14 173 CYS A CA 1
ATOM 1400 C C . CYS A 1 173 ? 11.785 -18.528 -3.696 1 97.14 173 CYS A C 1
ATOM 1402 O O . CYS A 1 173 ? 11.861 -18.755 -4.905 1 97.14 173 CYS A O 1
ATOM 1404 N N . ARG A 1 174 ? 12.685 -17.903 -3.066 1 96.38 174 ARG A N 1
ATOM 1405 C CA . ARG A 1 174 ? 13.959 -17.543 -3.68 1 96.38 174 ARG A CA 1
ATOM 1406 C C . ARG A 1 174 ? 14.825 -18.778 -3.907 1 96.38 174 ARG A C 1
ATOM 1408 O O . ARG A 1 174 ? 14.702 -19.77 -3.187 1 96.38 174 ARG A O 1
ATOM 1415 N N . LEU A 1 175 ? 15.763 -18.639 -4.814 1 97.16 175 LEU A N 1
ATOM 1416 C CA . LEU A 1 175 ? 16.638 -19.753 -5.163 1 97.16 175 LEU A CA 1
ATOM 1417 C C . LEU A 1 175 ? 17.436 -20.219 -3.95 1 97.16 175 LEU A C 1
ATOM 1419 O O . LEU A 1 175 ? 17.49 -21.416 -3.66 1 97.16 175 LEU A O 1
ATOM 1423 N N . GLY A 1 176 ? 17.959 -19.305 -3.207 1 95.11 176 GLY A N 1
ATOM 1424 C CA . GLY A 1 176 ? 18.745 -19.643 -2.031 1 95.11 176 GLY A CA 1
ATOM 1425 C C . GLY A 1 176 ? 17.932 -20.321 -0.945 1 95.11 176 GLY A C 1
ATOM 1426 O O . GLY A 1 176 ? 18.432 -21.21 -0.252 1 95.11 176 GLY A O 1
ATOM 1427 N N . GLU A 1 177 ? 16.689 -19.922 -0.79 1 95.09 177 GLU A N 1
ATOM 1428 C CA . GLU A 1 177 ? 15.806 -20.534 0.198 1 95.09 177 GLU A CA 1
ATOM 1429 C C . GLU A 1 177 ? 15.553 -22.004 -0.124 1 95.09 177 GLU A C 1
ATOM 1431 O O . GLU A 1 177 ? 15.578 -22.854 0.769 1 95.09 177 GLU A O 1
ATOM 1436 N N . ALA A 1 178 ? 15.363 -22.248 -1.394 1 96.86 178 ALA A N 1
ATOM 1437 C CA . ALA A 1 178 ? 15.057 -23.615 -1.808 1 96.86 178 ALA A CA 1
ATOM 1438 C C . ALA A 1 178 ? 16.258 -24.533 -1.6 1 96.86 178 ALA A C 1
ATOM 1440 O O . ALA A 1 178 ? 16.119 -25.635 -1.063 1 96.86 178 ALA A O 1
ATOM 1441 N N . ILE A 1 179 ? 17.381 -24.092 -2.015 1 96.63 179 ILE A N 1
ATOM 1442 C CA . ILE A 1 179 ? 18.595 -24.896 -1.92 1 96.63 179 ILE A CA 1
ATOM 1443 C C . ILE A 1 179 ? 18.951 -25.119 -0.452 1 96.63 179 ILE A C 1
ATOM 1445 O O . ILE A 1 179 ? 19.467 -26.178 -0.086 1 96.63 179 ILE A O 1
ATOM 1449 N N . GLY A 1 180 ? 18.586 -24.186 0.418 1 94.59 180 GLY A N 1
ATOM 1450 C CA . GLY A 1 180 ? 18.918 -24.258 1.832 1 94.59 180 GLY A CA 1
ATOM 1451 C C . GLY A 1 180 ? 17.872 -24.988 2.654 1 94.59 180 GLY A C 1
ATOM 1452 O O . GLY A 1 180 ? 18.03 -25.152 3.866 1 94.59 180 GLY A O 1
ATOM 1453 N N . LEU A 1 181 ? 16.887 -25.473 2.03 1 96.04 181 LEU A N 1
ATOM 1454 C CA . LEU A 1 181 ? 15.807 -26.158 2.732 1 96.04 181 LEU A CA 1
ATOM 1455 C C . LEU A 1 181 ? 16.305 -27.456 3.359 1 96.04 181 LEU A C 1
ATOM 1457 O O . LEU A 1 181 ? 17.068 -28.198 2.738 1 96.04 181 LEU A O 1
ATOM 1461 N N . THR A 1 182 ? 15.842 -27.778 4.546 1 95.97 182 THR A N 1
ATOM 1462 C CA . THR A 1 182 ? 16.113 -29.05 5.207 1 95.97 182 THR A CA 1
ATOM 1463 C C . THR A 1 182 ? 14.863 -29.925 5.231 1 95.97 182 THR A C 1
ATOM 1465 O O . THR A 1 182 ? 13.757 -29.442 4.98 1 95.97 182 THR A O 1
ATOM 1468 N N . TRP A 1 183 ? 15.07 -31.188 5.52 1 95.92 183 TRP A N 1
ATOM 1469 C CA . TRP A 1 183 ? 13.943 -32.112 5.585 1 95.92 183 TRP A CA 1
ATOM 1470 C C . TRP A 1 183 ? 12.945 -31.68 6.654 1 95.92 183 TRP A C 1
ATOM 1472 O O . TRP A 1 183 ? 11.739 -31.892 6.508 1 95.92 183 TRP A O 1
ATOM 1482 N N . ASN A 1 184 ? 13.423 -31.029 7.652 1 94.8 184 ASN A N 1
ATOM 1483 C CA . ASN A 1 184 ? 12.577 -30.601 8.761 1 94.8 184 ASN A CA 1
ATOM 1484 C C . ASN A 1 184 ? 11.701 -29.413 8.373 1 94.8 184 ASN A C 1
ATOM 1486 O O . ASN A 1 184 ? 10.742 -29.088 9.075 1 94.8 184 ASN A O 1
ATOM 1490 N N . ASP A 1 185 ? 12.058 -28.77 7.313 1 96.27 185 ASP A N 1
ATOM 1491 C CA . ASP A 1 185 ? 11.294 -27.606 6.875 1 96.27 185 ASP A CA 1
ATOM 1492 C C . ASP A 1 185 ? 10.043 -28.027 6.107 1 96.27 185 ASP A C 1
ATOM 1494 O O . ASP A 1 185 ? 9.175 -27.2 5.824 1 96.27 185 ASP A O 1
ATOM 1498 N N . ILE A 1 186 ? 9.952 -29.254 5.715 1 95.42 186 ILE A N 1
ATOM 1499 C CA . ILE A 1 186 ? 8.82 -29.767 4.95 1 95.42 186 ILE A CA 1
ATOM 1500 C C . ILE A 1 186 ? 8.009 -30.731 5.814 1 95.42 186 ILE A C 1
ATOM 1502 O O . ILE A 1 186 ? 8.485 -31.815 6.159 1 95.42 186 ILE A O 1
ATOM 1506 N N . GLN A 1 187 ? 6.799 -30.272 6.207 1 93.04 187 GLN A N 1
ATOM 1507 C CA . GLN A 1 187 ? 5.921 -31.07 7.056 1 93.04 187 GLN A CA 1
ATOM 1508 C C . GLN A 1 187 ? 4.466 -30.947 6.612 1 93.04 187 GLN A C 1
ATOM 1510 O O . GLN A 1 187 ? 4.001 -29.853 6.288 1 93.04 187 GLN A O 1
ATOM 1515 N N . GLU A 1 188 ? 3.675 -32.012 6.549 1 89.85 188 GLU A N 1
ATOM 1516 C CA . GLU A 1 188 ? 2.232 -32.001 6.33 1 89.85 188 GLU A CA 1
ATOM 1517 C C . GLU A 1 188 ? 1.874 -31.26 5.045 1 89.85 188 GLU A C 1
ATOM 1519 O O . GLU A 1 188 ? 0.98 -30.411 5.04 1 89.85 188 GLU A O 1
ATOM 1524 N N . GLN A 1 189 ? 2.666 -31.469 3.975 1 93.81 189 GLN A N 1
ATOM 1525 C CA . GLN A 1 189 ? 2.437 -30.904 2.65 1 93.81 189 GLN A CA 1
ATOM 1526 C C . GLN A 1 189 ? 2.598 -29.387 2.663 1 93.81 189 GLN A C 1
ATOM 1528 O O . GLN A 1 189 ? 1.902 -28.677 1.933 1 93.81 189 GLN A O 1
ATOM 1533 N N . ARG A 1 190 ? 3.357 -28.968 3.657 1 97.11 190 ARG A N 1
ATOM 1534 C CA . ARG A 1 190 ? 3.707 -27.555 3.75 1 97.11 190 ARG A CA 1
ATOM 1535 C C . ARG A 1 190 ? 5.215 -27.37 3.873 1 97.11 190 ARG A C 1
ATOM 1537 O O . ARG A 1 190 ? 5.927 -28.289 4.286 1 97.11 190 ARG A O 1
ATOM 1544 N N . VAL A 1 191 ? 5.634 -26.274 3.473 1 97.77 191 VAL A N 1
ATOM 1545 C CA . VAL A 1 191 ? 7.053 -25.956 3.592 1 97.77 191 VAL A CA 1
ATOM 1546 C C . VAL A 1 191 ? 7.225 -24.625 4.321 1 97.77 191 VAL A C 1
ATOM 1548 O O . VAL A 1 191 ? 6.463 -23.682 4.093 1 97.77 191 VAL A O 1
ATOM 1551 N N . THR A 1 192 ? 8.203 -24.594 5.197 1 96.33 192 THR A N 1
ATOM 1552 C CA . THR A 1 192 ? 8.515 -23.375 5.936 1 96.33 192 THR A CA 1
ATOM 1553 C C . THR A 1 192 ? 9.858 -22.802 5.492 1 96.33 192 THR A C 1
ATOM 1555 O O . THR A 1 192 ? 10.864 -23.514 5.465 1 96.33 192 THR A O 1
ATOM 1558 N N . PHE A 1 193 ? 9.822 -21.496 5.064 1 95.46 193 PHE A N 1
ATOM 1559 C CA . PHE A 1 193 ? 11.034 -20.768 4.706 1 95.46 193 PHE A CA 1
ATOM 1560 C C . PHE A 1 193 ? 11.449 -19.823 5.827 1 95.46 193 PHE A C 1
ATOM 1562 O O . PHE A 1 193 ? 10.624 -19.07 6.349 1 95.46 193 PHE A O 1
ATOM 1569 N N . TRP A 1 194 ? 12.657 -19.863 6.076 1 87.95 194 TRP A N 1
ATOM 1570 C CA . TRP A 1 194 ? 13.148 -19.061 7.192 1 87.95 194 TRP A CA 1
ATOM 1571 C C . TRP A 1 194 ? 14.02 -17.913 6.695 1 87.95 194 TRP A C 1
ATOM 1573 O O . TRP A 1 194 ? 14.793 -18.077 5.748 1 87.95 194 TRP A O 1
ATOM 1583 N N . VAL A 1 195 ? 13.628 -16.701 7.153 1 74.42 195 VAL A N 1
ATOM 1584 C CA . VAL A 1 195 ? 14.511 -15.571 6.886 1 74.42 195 VAL A CA 1
ATOM 1585 C C . VAL A 1 195 ? 15.428 -15.337 8.084 1 74.42 195 VAL A C 1
ATOM 1587 O O . VAL A 1 195 ? 14.968 -14.941 9.158 1 74.42 195 VAL A O 1
ATOM 1590 N N . THR A 1 196 ? 16.692 -15.798 8.052 1 60.45 196 THR A N 1
ATOM 1591 C CA . THR A 1 196 ? 17.666 -15.884 9.134 1 60.45 196 THR A CA 1
ATOM 1592 C C . THR A 1 196 ? 17.842 -14.528 9.812 1 60.45 196 THR A C 1
ATOM 1594 O O . THR A 1 196 ? 17.876 -14.442 11.041 1 60.45 196 THR A O 1
ATOM 1597 N N . LYS A 1 197 ? 17.881 -13.465 9.053 1 58.13 197 LYS A N 1
ATOM 1598 C CA . LYS A 1 197 ? 18.263 -12.203 9.681 1 58.13 197 LYS A CA 1
ATOM 1599 C C . LYS A 1 197 ? 17.128 -11.649 10.536 1 58.13 197 LYS A C 1
ATOM 1601 O O . LYS A 1 197 ? 17.366 -11.104 11.616 1 58.13 197 LYS A O 1
ATOM 1606 N N . SER A 1 198 ? 15.949 -11.786 10.07 1 59.58 198 SER A N 1
ATOM 1607 C CA . SER A 1 198 ? 14.827 -11.139 10.742 1 59.58 198 SER A CA 1
ATOM 1608 C C . SER A 1 198 ? 14.048 -12.132 11.598 1 59.58 198 SER A C 1
ATOM 1610 O O . SER A 1 198 ? 13.138 -11.745 12.334 1 59.58 198 SER A O 1
ATOM 1612 N N . ASN A 1 199 ? 14.55 -13.408 11.709 1 67.1 199 ASN A N 1
ATOM 1613 C CA . ASN A 1 199 ? 13.834 -14.467 12.412 1 67.1 199 ASN A CA 1
ATOM 1614 C C . ASN A 1 199 ? 12.376 -14.549 11.968 1 67.1 199 ASN A C 1
ATOM 1616 O O . ASN A 1 199 ? 11.488 -14.801 12.783 1 67.1 199 ASN A O 1
ATOM 1620 N N . ARG A 1 200 ? 12.119 -14.097 10.784 1 80.19 200 ARG A N 1
ATOM 1621 C CA . ARG A 1 200 ? 10.782 -14.227 10.214 1 80.19 200 ARG A CA 1
ATOM 1622 C C . ARG A 1 200 ? 10.665 -15.495 9.375 1 80.19 200 ARG A C 1
ATOM 1624 O O . ARG A 1 200 ? 11.667 -16.007 8.871 1 80.19 200 ARG A O 1
ATOM 1631 N N . SER A 1 201 ? 9.528 -16.149 9.504 1 88.24 201 SER A N 1
ATOM 1632 C CA . SER A 1 201 ? 9.284 -17.342 8.7 1 88.24 201 SER A CA 1
ATOM 1633 C C . SER A 1 201 ? 7.913 -17.289 8.034 1 88.24 201 SER A C 1
ATOM 1635 O O . SER A 1 201 ? 7.057 -16.494 8.427 1 88.24 201 SER A O 1
ATOM 1637 N N . ARG A 1 202 ? 7.895 -17.973 6.912 1 92.15 202 ARG A N 1
ATOM 1638 C CA . ARG A 1 202 ? 6.596 -18.168 6.277 1 92.15 202 ARG A CA 1
ATOM 1639 C C . ARG A 1 202 ? 6.384 -19.631 5.902 1 92.15 202 ARG A C 1
ATOM 1641 O O . ARG A 1 202 ? 7.336 -20.332 5.55 1 92.15 202 ARG A O 1
ATOM 1648 N N . THR A 1 203 ? 5.12 -20.03 5.992 1 94.41 203 THR A N 1
ATOM 1649 C CA . THR A 1 203 ? 4.748 -21.397 5.643 1 94.41 203 THR A CA 1
ATOM 1650 C C . THR A 1 203 ? 3.713 -21.407 4.522 1 94.41 203 THR A C 1
ATOM 1652 O O . THR A 1 203 ? 2.704 -20.703 4.596 1 94.41 203 THR A O 1
ATOM 1655 N N . VAL A 1 204 ? 4.032 -22.135 3.477 1 96.69 204 VAL A N 1
ATOM 1656 C CA . VAL A 1 204 ? 3.088 -22.209 2.366 1 96.69 204 VAL A CA 1
ATOM 1657 C C . VAL A 1 204 ? 2.725 -23.666 2.093 1 96.69 204 VAL A C 1
ATOM 1659 O O . VAL A 1 204 ? 3.572 -24.556 2.205 1 96.69 204 VAL A O 1
ATOM 1662 N N . PRO A 1 205 ? 1.455 -23.925 1.777 1 97.36 205 PRO A N 1
ATOM 1663 C CA . PRO A 1 205 ? 1.084 -25.27 1.331 1 97.36 205 PRO A CA 1
ATOM 1664 C C . PRO A 1 205 ? 1.666 -25.62 -0.037 1 97.36 205 PRO A C 1
ATOM 1666 O O . PRO A 1 205 ? 1.841 -24.737 -0.881 1 97.36 205 PRO A O 1
ATOM 1669 N N . LEU A 1 206 ? 1.911 -26.902 -0.247 1 97.75 206 LEU A N 1
ATOM 1670 C CA . LEU A 1 206 ? 2.546 -27.34 -1.485 1 97.75 206 LEU A CA 1
ATOM 1671 C C . LEU A 1 206 ? 1.51 -27.875 -2.468 1 97.75 206 LEU A C 1
ATOM 1673 O O . LEU A 1 206 ? 0.564 -28.559 -2.069 1 97.75 206 LEU A O 1
ATOM 1677 N N . THR A 1 207 ? 1.721 -27.487 -3.726 1 97.45 207 THR A N 1
ATOM 1678 C CA . THR A 1 207 ? 0.976 -28.147 -4.793 1 97.45 207 THR A CA 1
ATOM 1679 C C . THR A 1 207 ? 1.395 -29.609 -4.92 1 97.45 207 THR A C 1
ATOM 1681 O O . THR A 1 207 ? 2.412 -30.02 -4.358 1 97.45 207 THR A O 1
ATOM 1684 N N . ARG A 1 208 ? 0.608 -30.328 -5.698 1 96.56 208 ARG A N 1
ATOM 1685 C CA . ARG A 1 208 ? 0.932 -31.732 -5.927 1 96.56 208 ARG A CA 1
ATOM 1686 C C . ARG A 1 208 ? 2.289 -31.877 -6.608 1 96.56 208 ARG A C 1
ATOM 1688 O O . ARG A 1 208 ? 3.112 -32.697 -6.195 1 96.56 208 ARG A O 1
ATOM 1695 N N . ARG A 1 209 ? 2.568 -31.08 -7.608 1 96.38 209 ARG A N 1
ATOM 1696 C CA . ARG A 1 209 ? 3.811 -31.254 -8.352 1 96.38 209 ARG A CA 1
ATOM 1697 C C . ARG A 1 209 ? 5.006 -30.759 -7.544 1 96.38 209 ARG A C 1
ATOM 1699 O O . ARG A 1 209 ? 6.106 -31.304 -7.656 1 96.38 209 ARG A O 1
ATOM 1706 N N . ALA A 1 210 ? 4.816 -29.715 -6.685 1 97.7 210 ALA A N 1
ATOM 1707 C CA . ALA A 1 210 ? 5.905 -29.271 -5.82 1 97.7 210 ALA A CA 1
ATOM 1708 C C . ALA A 1 210 ? 6.235 -30.326 -4.768 1 97.7 210 ALA A C 1
ATOM 1710 O O . ALA A 1 210 ? 7.403 -30.529 -4.428 1 97.7 210 ALA A O 1
ATOM 1711 N N . ARG A 1 211 ? 5.213 -31.001 -4.28 1 97.23 211 ARG A N 1
ATOM 1712 C CA . ARG A 1 211 ? 5.42 -32.1 -3.343 1 97.23 211 ARG A CA 1
ATOM 1713 C C . ARG A 1 211 ? 6.23 -33.221 -3.984 1 97.23 211 ARG A C 1
ATOM 1715 O O . ARG A 1 211 ? 7.188 -33.721 -3.39 1 97.23 211 ARG A O 1
ATOM 1722 N N . LYS A 1 212 ? 5.839 -33.533 -5.142 1 96.97 212 LYS A N 1
ATOM 1723 C CA . LYS A 1 212 ? 6.547 -34.583 -5.868 1 96.97 212 LYS A CA 1
ATOM 1724 C C . LYS A 1 212 ? 7.996 -34.185 -6.136 1 96.97 212 LYS A C 1
ATOM 1726 O O . LYS A 1 212 ? 8.904 -35.01 -6.017 1 96.97 212 LYS A O 1
ATOM 1731 N N . ALA A 1 213 ? 8.188 -32.938 -6.437 1 97.11 213 ALA A N 1
ATOM 1732 C CA . ALA A 1 213 ? 9.516 -32.429 -6.77 1 97.11 213 ALA A CA 1
ATOM 1733 C C . ALA A 1 213 ? 10.441 -32.474 -5.557 1 97.11 213 ALA A C 1
ATOM 1735 O O . ALA A 1 213 ? 11.66 -32.597 -5.702 1 97.11 213 ALA A O 1
ATOM 1736 N N . SER A 1 214 ? 9.872 -32.385 -4.371 1 96.36 214 SER A N 1
ATOM 1737 C CA . SER A 1 214 ? 10.686 -32.359 -3.161 1 96.36 214 SER A CA 1
ATOM 1738 C C . SER A 1 214 ? 10.741 -33.733 -2.501 1 96.36 214 SER A C 1
ATOM 1740 O O . SER A 1 214 ? 11.386 -33.905 -1.465 1 96.36 214 SER A O 1
ATOM 1742 N N . HIS A 1 215 ? 10.02 -34.645 -3.098 1 94.47 215 HIS A N 1
ATOM 1743 C CA . HIS A 1 215 ? 9.981 -35.994 -2.544 1 94.47 215 HIS A CA 1
ATOM 1744 C C . HIS A 1 215 ? 11.038 -36.885 -3.188 1 94.47 215 HIS A C 1
ATOM 1746 O O . HIS A 1 215 ? 10.771 -37.542 -4.196 1 94.47 215 HIS A O 1
ATOM 1752 N N . ILE A 1 216 ? 12.15 -36.905 -2.643 1 93.27 216 ILE A N 1
ATOM 1753 C CA . ILE A 1 216 ? 13.245 -37.741 -3.121 1 93.27 216 ILE A CA 1
ATOM 1754 C C . ILE A 1 216 ? 13.85 -38.517 -1.953 1 93.27 216 ILE A C 1
ATOM 1756 O O . ILE A 1 216 ? 13.622 -38.178 -0.79 1 93.27 216 ILE A O 1
ATOM 1760 N N . PRO A 1 217 ? 14.594 -39.547 -2.285 1 91.63 217 PRO A N 1
ATOM 1761 C CA . PRO A 1 217 ? 15.266 -40.26 -1.196 1 91.63 217 PRO A CA 1
ATOM 1762 C C . PRO A 1 217 ? 16.213 -39.365 -0.401 1 91.63 217 PRO A C 1
ATOM 1764 O O . PRO A 1 217 ? 16.986 -38.602 -0.987 1 91.63 217 PRO A O 1
ATOM 1767 N N . ARG A 1 218 ? 15.996 -39.359 0.93 1 87.14 218 ARG A N 1
ATOM 1768 C CA . ARG A 1 218 ? 16.783 -38.491 1.8 1 87.14 218 ARG A CA 1
ATOM 1769 C C . ARG A 1 218 ? 18.266 -38.834 1.72 1 87.14 218 ARG A C 1
ATOM 1771 O O . ARG A 1 218 ? 19.115 -37.94 1.696 1 87.14 218 ARG A O 1
ATOM 1778 N N . GLU A 1 219 ? 18.518 -39.939 1.484 1 86.01 219 GLU A N 1
ATOM 1779 C CA . GLU A 1 219 ? 19.914 -40.366 1.5 1 86.01 219 GLU A CA 1
ATOM 1780 C C . GLU A 1 219 ? 20.754 -39.473 2.409 1 86.01 219 GLU A C 1
ATOM 1782 O O . GLU A 1 219 ? 20.313 -39.097 3.497 1 86.01 219 GLU A O 1
ATOM 1787 N N . ARG A 1 220 ? 22.017 -39.089 2.421 1 90.97 220 ARG A N 1
ATOM 1788 C CA . ARG A 1 220 ? 22.899 -38.256 3.232 1 90.97 220 ARG A CA 1
ATOM 1789 C C . ARG A 1 220 ? 22.734 -36.781 2.88 1 90.97 220 ARG A C 1
ATOM 1791 O O . ARG A 1 220 ? 23.655 -35.985 3.073 1 90.97 220 ARG A O 1
ATOM 1798 N N . LEU A 1 221 ? 21.518 -36.595 2.336 1 92.77 221 LEU A N 1
ATOM 1799 C CA . LEU A 1 221 ? 21.28 -35.211 1.942 1 92.77 221 LEU A CA 1
ATOM 1800 C C . LEU A 1 221 ? 20.663 -34.417 3.089 1 92.77 221 LEU A C 1
ATOM 1802 O O . LEU A 1 221 ? 19.825 -34.938 3.829 1 92.77 221 LEU A O 1
ATOM 1806 N N . LYS A 1 222 ? 21.017 -33.204 3.252 1 95.49 222 LYS A N 1
ATOM 1807 C CA . LYS A 1 222 ? 20.497 -32.312 4.284 1 95.49 222 LYS A CA 1
ATOM 1808 C C . LYS A 1 222 ? 19.071 -31.874 3.965 1 95.49 222 LYS A C 1
ATOM 1810 O O . LYS A 1 222 ? 18.296 -31.557 4.87 1 95.49 222 LYS A O 1
ATOM 1815 N N . GLY A 1 223 ? 18.725 -31.883 2.687 1 96.42 223 GLY A N 1
ATOM 1816 C CA . GLY A 1 223 ? 17.421 -31.465 2.197 1 96.42 223 GLY A CA 1
ATOM 1817 C C . GLY A 1 223 ? 17.155 -31.894 0.767 1 96.42 223 GLY A C 1
ATOM 1818 O O . GLY A 1 223 ? 18.018 -32.496 0.123 1 96.42 223 GLY A O 1
ATOM 1819 N N . PRO A 1 224 ? 16.014 -31.56 0.285 1 96.74 224 PRO A N 1
ATOM 1820 C CA . PRO A 1 224 ? 15.619 -32.097 -1.02 1 96.74 224 PRO A CA 1
ATOM 1821 C C . PRO A 1 224 ? 16.453 -31.531 -2.167 1 96.74 224 PRO A C 1
ATOM 1823 O O . PRO A 1 224 ? 16.55 -32.152 -3.229 1 96.74 224 PRO A O 1
ATOM 1826 N N . PHE A 1 225 ? 17.084 -30.344 -1.956 1 97.48 225 PHE A N 1
ATOM 1827 C CA . PHE A 1 225 ? 17.818 -29.72 -3.05 1 97.48 225 PHE A CA 1
ATOM 1828 C C . PHE A 1 225 ? 19.254 -29.42 -2.637 1 97.48 225 PHE A C 1
ATOM 1830 O O . PHE A 1 225 ? 19.929 -28.602 -3.265 1 97.48 225 PHE A O 1
ATOM 1837 N N . SER A 1 226 ? 19.707 -30.027 -1.59 1 95.6 226 SER A N 1
ATOM 1838 C CA . SER A 1 226 ? 21.002 -29.711 -0.994 1 95.6 226 SER A CA 1
ATOM 1839 C C . SER A 1 226 ? 22.148 -30.143 -1.903 1 95.6 226 SER A C 1
ATOM 1841 O O . SER A 1 226 ? 23.291 -29.725 -1.709 1 95.6 226 SER A O 1
ATOM 1843 N N . MET A 1 227 ? 21.865 -30.968 -2.908 1 95.03 227 MET A N 1
ATOM 1844 C CA . MET A 1 227 ? 22.894 -31.444 -3.828 1 95.03 227 MET A CA 1
ATOM 1845 C C . MET A 1 227 ? 23.179 -30.407 -4.909 1 95.03 227 MET A C 1
ATOM 1847 O O . MET A 1 227 ? 24.149 -30.535 -5.659 1 95.03 227 MET A O 1
ATOM 1851 N N . LEU A 1 228 ? 22.405 -29.382 -4.935 1 95.71 228 LEU A N 1
ATOM 1852 C CA . LEU A 1 228 ? 22.528 -28.354 -5.963 1 95.71 228 LEU A CA 1
ATOM 1853 C C . LEU A 1 228 ? 23.192 -27.101 -5.402 1 95.71 228 LEU A C 1
ATOM 1855 O O . LEU A 1 228 ? 23.168 -26.87 -4.191 1 95.71 228 LEU A O 1
ATOM 1859 N N . ASN A 1 229 ? 23.787 -26.417 -6.206 1 95.08 229 ASN A N 1
ATOM 1860 C CA . ASN A 1 229 ? 24.249 -25.076 -5.863 1 95.08 229 ASN A CA 1
ATOM 1861 C C . ASN A 1 229 ? 23.778 -24.043 -6.884 1 95.08 229 ASN A C 1
ATOM 1863 O O . ASN A 1 229 ? 23.455 -24.391 -8.021 1 95.08 229 ASN A O 1
ATOM 1867 N N . GLN A 1 230 ? 23.836 -22.843 -6.51 1 96.58 230 GLN A N 1
ATOM 1868 C CA . GLN A 1 230 ? 23.227 -21.779 -7.302 1 96.58 230 GLN A CA 1
ATOM 1869 C C . GLN A 1 230 ? 23.971 -21.579 -8.62 1 96.58 230 GLN A C 1
ATOM 1871 O O . GLN A 1 230 ? 23.352 -21.339 -9.658 1 96.58 230 GLN A O 1
ATOM 1876 N N . VAL A 1 231 ? 25.225 -21.731 -8.603 1 96.62 231 VAL A N 1
ATOM 1877 C CA . VAL A 1 231 ? 26.052 -21.497 -9.782 1 96.62 231 VAL A CA 1
ATOM 1878 C C . VAL A 1 231 ? 25.718 -22.525 -10.861 1 96.62 231 VAL A C 1
ATOM 1880 O O . VAL A 1 231 ? 25.464 -22.164 -12.013 1 96.62 231 VAL A O 1
ATOM 1883 N N . ARG A 1 232 ? 25.721 -23.782 -10.463 1 96.08 232 ARG A N 1
ATOM 1884 C CA . ARG A 1 232 ? 25.417 -24.854 -11.406 1 96.08 232 ARG A CA 1
ATOM 1885 C C . ARG A 1 232 ? 23.994 -24.729 -11.939 1 96.08 232 ARG A C 1
ATOM 1887 O O . ARG A 1 232 ? 23.753 -24.921 -13.132 1 96.08 232 ARG A O 1
ATOM 1894 N N . PHE A 1 233 ? 23.095 -24.449 -11.068 1 97.91 233 PHE A N 1
ATOM 1895 C CA . PHE A 1 233 ? 21.713 -24.277 -11.5 1 97.91 233 PHE A CA 1
ATOM 1896 C C . PHE A 1 233 ? 21.604 -23.169 -12.54 1 97.91 233 PHE A C 1
ATOM 1898 O O . PHE A 1 233 ? 20.923 -23.328 -13.556 1 97.91 233 PHE A O 1
ATOM 1905 N N . ARG A 1 234 ? 22.256 -22.068 -12.333 1 97.96 234 ARG A N 1
ATOM 1906 C CA . ARG A 1 234 ? 22.21 -20.937 -13.254 1 97.96 234 ARG A CA 1
ATOM 1907 C C . ARG A 1 234 ? 22.829 -21.302 -14.6 1 97.96 234 ARG A C 1
ATOM 1909 O O . ARG A 1 234 ? 22.359 -20.852 -15.647 1 97.96 234 ARG A O 1
ATOM 1916 N N . GLN A 1 235 ? 23.844 -22.078 -14.542 1 97.81 235 GLN A N 1
ATOM 1917 C CA . GLN A 1 235 ? 24.462 -22.536 -15.782 1 97.81 235 GLN A CA 1
ATOM 1918 C C . GLN A 1 235 ? 23.489 -23.378 -16.602 1 97.81 235 GLN A C 1
ATOM 1920 O O . GLN A 1 235 ? 23.315 -23.144 -17.8 1 97.81 235 GLN A O 1
ATOM 1925 N N . ILE A 1 236 ? 22.898 -24.303 -15.932 1 98.17 236 ILE A N 1
ATOM 1926 C CA . ILE A 1 236 ? 21.929 -25.173 -16.59 1 98.17 236 ILE A CA 1
ATOM 1927 C C . ILE A 1 236 ? 20.763 -24.34 -17.118 1 98.17 236 ILE A C 1
ATOM 1929 O O . ILE A 1 236 ? 20.306 -24.543 -18.245 1 98.17 236 ILE A O 1
ATOM 1933 N N . TRP A 1 237 ? 20.292 -23.399 -16.338 1 98.57 237 TRP A N 1
ATOM 1934 C CA . TRP A 1 237 ? 19.205 -22.496 -16.704 1 98.57 237 TRP A CA 1
ATOM 1935 C C . TRP A 1 237 ? 19.543 -21.726 -17.976 1 98.57 237 TRP A C 1
ATOM 1937 O O . TRP A 1 237 ? 18.752 -21.7 -18.922 1 98.57 237 TRP A O 1
ATOM 1947 N N . ASN A 1 238 ? 20.703 -21.191 -18.02 1 97.98 238 ASN A N 1
ATOM 1948 C CA . ASN A 1 238 ? 21.111 -20.367 -19.152 1 97.98 238 ASN A CA 1
ATOM 1949 C C . ASN A 1 238 ? 21.267 -21.198 -20.423 1 97.98 238 ASN A C 1
ATOM 1951 O O . ASN A 1 238 ? 20.903 -20.75 -21.511 1 97.98 238 ASN A O 1
ATOM 1955 N N . GLU A 1 239 ? 21.797 -22.36 -20.3 1 98.07 239 GLU A N 1
ATOM 1956 C CA . GLU A 1 239 ? 21.928 -23.254 -21.447 1 98.07 239 GLU A CA 1
ATOM 1957 C C . GLU A 1 239 ? 20.56 -23.65 -21.997 1 98.07 239 GLU A C 1
ATOM 1959 O O . GLU A 1 239 ? 20.348 -23.643 -23.211 1 98.07 239 GLU A O 1
ATOM 1964 N N . ALA A 1 240 ? 19.691 -23.972 -21.077 1 98.33 240 ALA A N 1
ATOM 1965 C CA . ALA A 1 240 ? 18.338 -24.351 -21.474 1 98.33 240 ALA A CA 1
ATOM 1966 C C . ALA A 1 240 ? 17.612 -23.182 -22.134 1 98.33 240 ALA A C 1
ATOM 1968 O O . ALA A 1 240 ? 16.95 -23.354 -23.161 1 98.33 240 ALA A O 1
ATOM 1969 N N . LYS A 1 241 ? 17.727 -22.057 -21.485 1 97.7 241 LYS A N 1
ATOM 1970 C CA . LYS A 1 241 ? 17.127 -20.834 -22.012 1 97.7 241 LYS A CA 1
ATOM 1971 C C . LYS A 1 241 ? 17.582 -20.571 -23.445 1 97.7 241 LYS A C 1
ATOM 1973 O O . LYS A 1 241 ? 16.765 -20.255 -24.312 1 97.7 241 LYS A O 1
ATOM 1978 N N . ALA A 1 242 ? 18.827 -20.709 -23.73 1 97.27 242 ALA A N 1
ATOM 1979 C CA . ALA A 1 242 ? 19.394 -20.51 -25.061 1 97.27 242 ALA A CA 1
ATOM 1980 C C . ALA A 1 242 ? 18.845 -21.535 -26.05 1 97.27 242 ALA A C 1
ATOM 1982 O O . ALA A 1 242 ? 18.53 -21.196 -27.194 1 97.27 242 ALA A O 1
ATOM 1983 N N . GLU A 1 243 ? 18.715 -22.705 -25.606 1 97.41 243 GLU A N 1
ATOM 1984 C CA . GLU A 1 243 ? 18.262 -23.808 -26.448 1 97.41 243 GLU A CA 1
ATOM 1985 C C . GLU A 1 243 ? 16.839 -23.574 -26.946 1 97.41 243 GLU A C 1
ATOM 1987 O O . GLU A 1 243 ? 16.504 -23.936 -28.076 1 97.41 243 GLU A O 1
ATOM 1992 N N . VAL A 1 244 ? 16.013 -22.948 -26.117 1 97.36 244 VAL A N 1
ATOM 1993 C CA . VAL A 1 244 ? 14.599 -22.864 -26.467 1 97.36 244 VAL A CA 1
ATOM 1994 C C . VAL A 1 244 ? 14.293 -21.488 -27.055 1 97.36 244 VAL A C 1
ATOM 1996 O O . VAL A 1 244 ? 13.133 -21.072 -27.106 1 97.36 244 VAL A O 1
ATOM 1999 N N . GLY A 1 245 ? 15.289 -20.709 -27.34 1 96.06 245 GLY A N 1
ATOM 2000 C CA . GLY A 1 245 ? 15.118 -19.454 -28.053 1 96.06 245 GLY A CA 1
ATOM 2001 C C . GLY A 1 245 ? 14.817 -18.283 -27.137 1 96.06 245 GLY A C 1
ATOM 2002 O O . GLY A 1 245 ? 14.278 -17.266 -27.577 1 96.06 245 GLY A O 1
ATOM 2003 N N . LEU A 1 246 ? 15.11 -18.381 -25.858 1 95.83 246 LEU A N 1
ATOM 2004 C CA . LEU A 1 246 ? 14.84 -17.319 -24.894 1 95.83 246 LEU A CA 1
ATOM 2005 C C . LEU A 1 246 ? 16.137 -16.667 -24.428 1 95.83 246 LEU A C 1
ATOM 2007 O O . LEU A 1 246 ? 16.138 -15.899 -23.463 1 95.83 246 LEU A O 1
ATOM 2011 N N . GLY A 1 247 ? 17.196 -16.937 -25.063 1 93.49 247 GLY A N 1
ATOM 2012 C CA . GLY A 1 247 ? 18.525 -16.518 -24.647 1 93.49 247 GLY A CA 1
ATOM 2013 C C . GLY A 1 247 ? 18.724 -15.015 -24.711 1 93.49 247 GLY A C 1
ATOM 2014 O O . GLY A 1 247 ? 19.531 -14.458 -23.964 1 93.49 247 GLY A O 1
ATOM 2015 N N . ALA A 1 248 ? 17.962 -14.352 -25.542 1 92.53 248 ALA A N 1
ATOM 2016 C CA . ALA A 1 248 ? 18.155 -12.92 -25.757 1 92.53 248 ALA A CA 1
ATOM 2017 C C . ALA A 1 248 ? 17.385 -12.102 -24.724 1 92.53 248 ALA A C 1
ATOM 2019 O O . ALA A 1 248 ? 17.585 -10.89 -24.61 1 92.53 248 ALA A O 1
ATOM 2020 N N . ASP A 1 249 ? 16.568 -12.726 -23.996 1 93.27 249 ASP A N 1
ATOM 2021 C CA . ASP A 1 249 ? 15.781 -12.038 -22.976 1 93.27 249 ASP A CA 1
ATOM 2022 C C . ASP A 1 249 ? 16.5 -12.048 -21.629 1 93.27 249 ASP A C 1
ATOM 2024 O O . ASP A 1 249 ? 16.455 -13.043 -20.902 1 93.27 249 ASP A O 1
ATOM 2028 N N . ASP A 1 250 ? 17.01 -10.978 -21.27 1 90.49 250 ASP A N 1
ATOM 2029 C CA . ASP A 1 250 ? 17.854 -10.868 -20.084 1 90.49 250 ASP A CA 1
ATOM 2030 C C . ASP A 1 250 ? 17.017 -10.922 -18.808 1 90.49 250 ASP A C 1
ATOM 2032 O O . ASP A 1 250 ? 17.556 -11.094 -17.713 1 90.49 250 ASP A O 1
ATOM 2036 N N . GLN A 1 251 ? 15.754 -10.885 -18.976 1 92.49 251 GLN A N 1
ATOM 2037 C CA . GLN A 1 251 ? 14.885 -10.896 -17.804 1 92.49 251 GLN A CA 1
ATOM 2038 C C . GLN A 1 251 ? 14.514 -12.322 -17.408 1 92.49 251 GLN A C 1
ATOM 2040 O O . GLN A 1 251 ? 13.974 -12.55 -16.323 1 92.49 251 GLN A O 1
ATOM 2045 N N . ILE A 1 252 ? 14.839 -13.198 -18.249 1 96.18 252 ILE A N 1
ATOM 2046 C CA . ILE A 1 252 ? 14.522 -14.59 -17.95 1 96.18 252 ILE A CA 1
ATOM 2047 C C . ILE A 1 252 ? 15.667 -15.222 -17.161 1 96.18 252 ILE A C 1
ATOM 2049 O O . ILE A 1 252 ? 16.511 -15.919 -17.729 1 96.18 252 ILE A O 1
ATOM 2053 N N . VAL A 1 253 ? 15.688 -14.883 -15.945 1 96.62 253 VAL A N 1
ATOM 2054 C CA . VAL A 1 253 ? 16.609 -15.458 -14.97 1 96.62 253 VAL A CA 1
ATOM 2055 C C . VAL A 1 253 ? 15.83 -16.279 -13.944 1 96.62 253 VAL A C 1
ATOM 2057 O O . VAL A 1 253 ? 14.601 -16.198 -13.879 1 96.62 253 VAL A O 1
ATOM 2060 N N . PRO A 1 254 ? 16.446 -17.029 -13.125 1 97.51 254 PRO A N 1
ATOM 2061 C CA . PRO A 1 254 ? 15.729 -17.938 -12.227 1 97.51 254 PRO A CA 1
ATOM 2062 C C . PRO A 1 254 ? 14.679 -17.224 -11.38 1 97.51 254 PRO A C 1
ATOM 2064 O O . PRO A 1 254 ? 13.63 -17.798 -11.077 1 97.51 254 PRO A O 1
ATOM 2067 N N . HIS A 1 255 ? 14.868 -15.961 -11.071 1 96.71 255 HIS A N 1
ATOM 2068 C CA . HIS A 1 255 ? 13.934 -15.216 -10.234 1 96.71 255 HIS A CA 1
ATOM 2069 C C . HIS A 1 255 ? 12.607 -14.994 -10.953 1 96.71 255 HIS A C 1
ATOM 2071 O O . HIS A 1 255 ? 11.603 -14.655 -10.322 1 96.71 255 HIS A O 1
ATOM 2077 N N . ILE A 1 256 ? 12.587 -15.267 -12.245 1 97.86 256 ILE A N 1
ATOM 2078 C CA . ILE A 1 256 ? 11.356 -15.131 -13.017 1 97.86 256 ILE A CA 1
ATOM 2079 C C . ILE A 1 256 ? 10.322 -16.139 -12.519 1 97.86 256 ILE A C 1
ATOM 2081 O O . ILE A 1 256 ? 9.117 -15.94 -12.697 1 97.86 256 ILE A O 1
ATOM 2085 N N . LEU A 1 257 ? 10.805 -17.22 -11.93 1 98.43 257 LEU A N 1
ATOM 2086 C CA . LEU A 1 257 ? 9.903 -18.251 -11.429 1 98.43 257 LEU A CA 1
ATOM 2087 C C . LEU A 1 257 ? 9.059 -17.721 -10.275 1 98.43 257 LEU A C 1
ATOM 2089 O O . LEU A 1 257 ? 7.873 -18.044 -10.168 1 98.43 257 LEU A O 1
ATOM 2093 N N . ARG A 1 258 ? 9.672 -16.879 -9.52 1 97.68 258 ARG A N 1
ATOM 2094 C CA . ARG A 1 258 ? 8.924 -16.199 -8.469 1 97.68 258 ARG A CA 1
ATOM 2095 C C . ARG A 1 258 ? 7.919 -15.216 -9.06 1 97.68 258 ARG A C 1
ATOM 2097 O O . ARG A 1 258 ? 6.771 -15.152 -8.616 1 97.68 258 ARG A O 1
ATOM 2104 N N . HIS A 1 259 ? 8.326 -14.529 -10.071 1 97.53 259 HIS A N 1
ATOM 2105 C CA . HIS A 1 259 ? 7.415 -13.61 -10.745 1 97.53 259 HIS A CA 1
ATOM 2106 C C . HIS A 1 259 ? 6.258 -14.36 -11.395 1 97.53 259 HIS A C 1
ATOM 2108 O O . HIS A 1 259 ? 5.118 -13.89 -11.374 1 97.53 259 HIS A O 1
ATOM 2114 N N . THR A 1 260 ? 6.587 -15.47 -11.91 1 97.88 260 THR A N 1
ATOM 2115 C CA . THR A 1 260 ? 5.563 -16.3 -12.537 1 97.88 260 THR A CA 1
ATOM 2116 C C . THR A 1 260 ? 4.563 -16.801 -11.499 1 97.88 260 THR A C 1
ATOM 2118 O O . THR A 1 260 ? 3.352 -16.761 -11.727 1 97.88 260 THR A O 1
ATOM 2121 N N . CYS A 1 261 ? 5.064 -17.195 -10.368 1 98.19 261 CYS A N 1
ATOM 2122 C CA . CYS A 1 261 ? 4.205 -17.62 -9.269 1 98.19 261 CYS A CA 1
ATOM 2123 C C . CYS A 1 261 ? 3.263 -16.499 -8.847 1 98.19 261 CYS A C 1
ATOM 2125 O O . CYS A 1 261 ? 2.048 -16.694 -8.782 1 98.19 261 CYS A O 1
ATOM 2127 N N . ALA A 1 262 ? 3.826 -15.384 -8.65 1 97.2 262 ALA A N 1
ATOM 2128 C CA . ALA A 1 262 ? 3.054 -14.223 -8.214 1 97.2 262 ALA A CA 1
ATOM 2129 C C . ALA A 1 262 ? 1.988 -13.856 -9.243 1 97.2 262 ALA A C 1
ATOM 2131 O O . ALA A 1 262 ? 0.83 -13.624 -8.889 1 97.2 262 ALA A O 1
ATOM 2132 N N . SER A 1 263 ? 2.408 -13.843 -10.475 1 95.31 263 SER A N 1
ATOM 2133 C CA . SER A 1 263 ? 1.494 -13.479 -11.553 1 95.31 263 SER A CA 1
ATOM 2134 C C . SER A 1 263 ? 0.32 -14.448 -11.632 1 95.31 263 SER A C 1
ATOM 2136 O O . SER A 1 263 ? -0.83 -14.028 -11.78 1 95.31 263 SER A O 1
ATOM 2138 N N . ARG A 1 264 ? 0.552 -15.686 -11.484 1 96.22 264 ARG A N 1
ATOM 2139 C CA . ARG A 1 264 ? -0.498 -16.698 -11.531 1 96.22 264 ARG A CA 1
ATOM 2140 C C . ARG A 1 264 ? -1.487 -16.514 -10.384 1 96.22 264 ARG A C 1
ATOM 2142 O O . ARG A 1 264 ? -2.7 -16.606 -10.582 1 96.22 264 ARG A O 1
ATOM 2149 N N . LEU A 1 265 ? -0.948 -16.26 -9.251 1 94.65 265 LEU A N 1
ATOM 2150 C CA . LEU A 1 265 ? -1.803 -16.08 -8.082 1 94.65 265 LEU A CA 1
ATOM 2151 C C . LEU A 1 265 ? -2.709 -14.865 -8.253 1 94.65 265 LEU A C 1
ATOM 2153 O O . LEU A 1 265 ? -3.92 -14.955 -8.043 1 94.65 265 LEU A O 1
ATOM 2157 N N . VAL A 1 266 ? -2.12 -13.785 -8.728 1 90.61 266 VAL A N 1
ATOM 2158 C CA . VAL A 1 266 ? -2.88 -12.548 -8.871 1 90.61 266 VAL A CA 1
ATOM 2159 C C . VAL A 1 266 ? -3.914 -12.7 -9.985 1 90.61 266 VAL A C 1
ATOM 2161 O O . VAL A 1 266 ? -5.085 -12.361 -9.804 1 90.61 266 VAL A O 1
ATOM 2164 N N . ARG A 1 267 ? -3.506 -13.292 -11.074 1 88.97 267 ARG A N 1
ATOM 2165 C CA . ARG A 1 267 ? -4.422 -13.506 -12.19 1 88.97 267 ARG A CA 1
ATOM 2166 C C . ARG A 1 267 ? -5.525 -14.488 -11.812 1 88.97 267 ARG A C 1
ATOM 2168 O O . ARG A 1 267 ? -6.633 -14.422 -12.35 1 88.97 267 ARG A O 1
ATOM 2175 N N . GLY A 1 268 ? -5.109 -15.371 -10.9 1 88.77 268 GLY A N 1
ATOM 2176 C CA . GLY A 1 268 ? -6.07 -16.36 -10.435 1 88.77 268 GLY A CA 1
ATOM 2177 C C . GLY A 1 26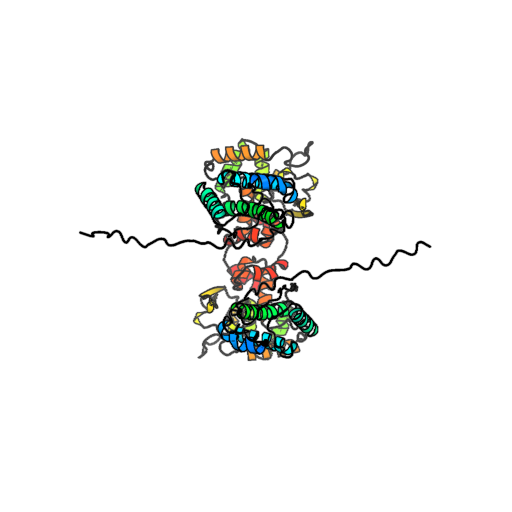8 ? -7.043 -15.81 -9.41 1 88.77 268 GLY A C 1
ATOM 2178 O O . GLY A 1 268 ? -7.905 -16.537 -8.912 1 88.77 268 GLY A O 1
ATOM 2179 N N . GLY A 1 269 ? -6.833 -14.558 -8.993 1 84 269 GLY A N 1
ATOM 2180 C CA . GLY A 1 269 ? -7.817 -13.918 -8.133 1 84 269 GLY A CA 1
ATOM 2181 C C . GLY A 1 269 ? -7.402 -13.885 -6.674 1 84 269 GLY A C 1
ATOM 2182 O O . GLY A 1 269 ? -8.198 -13.521 -5.806 1 84 269 GLY A O 1
ATOM 2183 N N . ILE A 1 270 ? -6.215 -14.345 -6.415 1 87.87 270 ILE A N 1
ATOM 2184 C CA . ILE A 1 270 ? -5.747 -14.304 -5.034 1 87.87 270 ILE A CA 1
ATOM 2185 C C . ILE A 1 270 ? -5.475 -12.859 -4.624 1 87.87 270 ILE A C 1
ATOM 2187 O O . ILE A 1 270 ? -4.898 -12.087 -5.393 1 87.87 270 ILE A O 1
ATOM 2191 N N . ASP A 1 271 ? -5.88 -12.571 -3.492 1 85.09 271 ASP A N 1
ATOM 2192 C CA . ASP A 1 271 ? -5.7 -11.21 -2.994 1 85.09 271 ASP A CA 1
ATOM 2193 C C . ASP A 1 271 ? -4.224 -10.905 -2.753 1 85.09 271 ASP A C 1
ATOM 2195 O O . ASP A 1 271 ? -3.464 -11.78 -2.333 1 85.09 271 ASP A O 1
ATOM 2199 N N . ILE A 1 272 ? -3.863 -9.661 -2.974 1 86.73 272 ILE A N 1
ATOM 2200 C CA . ILE A 1 272 ? -2.479 -9.198 -2.981 1 86.73 272 ILE A CA 1
ATOM 2201 C C . ILE A 1 272 ? -1.839 -9.466 -1.621 1 86.73 272 ILE A C 1
ATOM 2203 O O . ILE A 1 272 ? -0.641 -9.745 -1.536 1 86.73 272 ILE A O 1
ATOM 2207 N N . ARG A 1 273 ? -2.581 -9.386 -0.561 1 85.16 273 ARG A N 1
ATOM 2208 C CA . ARG A 1 273 ? -2.035 -9.645 0.768 1 85.16 273 ARG A CA 1
ATOM 2209 C C . ARG A 1 273 ? -1.646 -11.112 0.924 1 85.16 273 ARG A C 1
ATOM 2211 O O . ARG A 1 273 ? -0.608 -11.425 1.51 1 85.16 273 ARG A O 1
ATOM 2218 N N . ARG A 1 274 ? -2.501 -11.957 0.451 1 89.18 274 ARG A N 1
ATOM 2219 C CA . ARG A 1 274 ? -2.17 -13.378 0.481 1 89.18 274 ARG A CA 1
ATOM 2220 C C . ARG A 1 274 ? -0.953 -13.676 -0.388 1 89.18 274 ARG A C 1
ATOM 2222 O O . ARG A 1 274 ? -0.106 -14.492 -0.021 1 89.18 274 ARG A O 1
ATOM 2229 N N . VAL A 1 275 ? -0.884 -13.01 -1.503 1 93.36 275 VAL A N 1
ATOM 2230 C CA . VAL A 1 275 ? 0.284 -13.171 -2.363 1 93.36 275 VAL A CA 1
ATOM 2231 C C . VAL A 1 275 ? 1.535 -12.69 -1.632 1 93.36 275 VAL A C 1
ATOM 2233 O O . VAL A 1 275 ? 2.588 -13.328 -1.704 1 93.36 275 VAL A O 1
ATOM 2236 N N . GLN A 1 276 ? 1.376 -11.586 -0.937 1 92.44 276 GLN A N 1
ATOM 2237 C CA . GLN A 1 276 ? 2.47 -11.071 -0.119 1 92.44 276 GLN A CA 1
ATOM 2238 C C . GLN A 1 276 ? 2.955 -12.122 0.875 1 92.44 276 GLN A C 1
ATOM 2240 O O . GLN A 1 276 ? 4.159 -12.351 1.006 1 92.44 276 GLN A O 1
ATOM 2245 N N . MET A 1 277 ? 2.032 -12.737 1.529 1 91.67 277 MET A N 1
ATOM 2246 C CA . MET A 1 277 ? 2.348 -13.754 2.527 1 91.67 277 MET A CA 1
ATOM 2247 C C . MET A 1 277 ? 2.972 -14.983 1.873 1 91.67 277 MET A C 1
ATOM 2249 O O . MET A 1 277 ? 3.954 -15.529 2.378 1 91.67 277 MET A O 1
ATOM 2253 N N . TRP A 1 278 ? 2.382 -15.301 0.794 1 95.46 278 TRP A N 1
ATOM 2254 C CA . TRP A 1 278 ? 2.885 -16.451 0.052 1 95.46 278 TRP A CA 1
ATOM 2255 C C . TRP A 1 278 ? 4.349 -16.257 -0.328 1 95.46 278 TRP A C 1
ATOM 2257 O O . TRP A 1 278 ? 5.175 -17.15 -0.122 1 95.46 278 TRP A O 1
ATOM 2267 N N . LEU A 1 279 ? 4.679 -15.101 -0.781 1 96.37 279 LEU A N 1
ATOM 2268 C CA . LEU A 1 279 ? 6.012 -14.803 -1.293 1 96.37 279 LEU A CA 1
ATOM 2269 C C . LEU A 1 279 ? 6.958 -14.426 -0.159 1 96.37 279 LEU A C 1
ATOM 2271 O O . LEU A 1 279 ? 8.179 -14.44 -0.332 1 96.37 279 LEU A O 1
ATOM 2275 N N . GLY A 1 280 ? 6.402 -14.132 0.948 1 94.04 280 GLY A N 1
ATOM 2276 C CA . GLY A 1 280 ? 7.233 -13.679 2.052 1 94.04 280 GLY A CA 1
ATOM 2277 C C . GLY A 1 280 ? 7.797 -12.287 1.842 1 94.04 280 GLY A C 1
ATOM 2278 O O . GLY A 1 280 ? 8.957 -12.026 2.167 1 94.04 280 GLY A O 1
ATOM 2279 N N . HIS A 1 281 ? 6.977 -11.408 1.169 1 92.79 281 HIS A N 1
ATOM 2280 C CA . HIS A 1 281 ? 7.371 -10.012 1.016 1 92.79 281 HIS A CA 1
ATOM 2281 C C . HIS A 1 281 ? 7.251 -9.258 2.336 1 92.79 281 HIS A C 1
ATOM 2283 O O . HIS A 1 281 ? 6.249 -9.39 3.043 1 92.79 281 HIS A O 1
ATOM 2289 N N . GLN A 1 282 ? 8.245 -8.442 2.575 1 88.13 282 GLN A N 1
ATOM 2290 C CA . GLN A 1 282 ? 8.283 -7.707 3.835 1 88.13 282 GLN A CA 1
ATOM 2291 C C . GLN A 1 282 ? 7.232 -6.601 3.858 1 88.13 282 GLN A C 1
ATOM 2293 O O . GLN A 1 282 ? 6.656 -6.307 4.908 1 88.13 282 GLN A O 1
ATOM 2298 N N . THR A 1 283 ? 7.047 -6.043 2.631 1 86.5 283 THR A N 1
ATOM 2299 C CA . THR A 1 283 ? 6.072 -4.963 2.519 1 86.5 283 THR A CA 1
ATOM 2300 C C . THR A 1 283 ? 5.09 -5.237 1.383 1 86.5 283 THR A C 1
ATOM 2302 O O . THR A 1 283 ? 5.415 -5.953 0.433 1 86.5 283 THR A O 1
ATOM 2305 N N . LEU A 1 284 ? 3.96 -4.643 1.508 1 84.97 284 LEU A N 1
ATOM 2306 C CA . LEU A 1 284 ? 2.947 -4.828 0.475 1 84.97 284 LEU A CA 1
ATOM 2307 C C . LEU A 1 284 ? 3.382 -4.18 -0.836 1 84.97 284 LEU A C 1
ATOM 2309 O O . LEU A 1 284 ? 3.026 -4.656 -1.916 1 84.97 284 LEU A O 1
ATOM 2313 N N . GLN A 1 285 ? 4.107 -3.154 -0.728 1 86.24 285 GLN A N 1
ATOM 2314 C CA . GLN A 1 285 ? 4.587 -2.429 -1.9 1 86.24 285 GLN A CA 1
ATOM 2315 C C . GLN A 1 285 ? 5.362 -3.35 -2.837 1 86.24 285 GLN A C 1
ATOM 2317 O O . GLN A 1 285 ? 5.252 -3.236 -4.06 1 86.24 285 GLN A O 1
ATOM 2322 N N . MET A 1 286 ? 6.077 -4.278 -2.245 1 90.98 286 MET A N 1
ATOM 2323 C CA . MET A 1 286 ? 6.841 -5.229 -3.047 1 90.98 286 MET A CA 1
ATOM 2324 C C . MET A 1 286 ? 5.915 -6.087 -3.902 1 90.98 286 MET A C 1
ATOM 2326 O O . MET A 1 286 ? 6.28 -6.491 -5.007 1 90.98 286 MET A O 1
ATOM 2330 N N . THR A 1 287 ? 4.754 -6.324 -3.421 1 91.09 287 THR A N 1
ATOM 2331 C CA . THR A 1 287 ? 3.81 -7.205 -4.1 1 91.09 287 THR A CA 1
ATOM 2332 C C . THR A 1 287 ? 2.926 -6.413 -5.06 1 91.09 287 THR A C 1
ATOM 2334 O O . THR A 1 287 ? 2.429 -6.959 -6.047 1 91.09 287 THR A O 1
ATOM 2337 N N . MET A 1 288 ? 2.823 -5.112 -4.831 1 87.27 288 MET A N 1
ATOM 2338 C CA . MET A 1 288 ? 1.924 -4.253 -5.596 1 87.27 288 MET A CA 1
ATOM 2339 C C . MET A 1 288 ? 2.35 -4.184 -7.058 1 87.27 288 MET A C 1
ATOM 2341 O O . MET A 1 288 ? 1.561 -3.798 -7.922 1 87.27 288 MET A O 1
ATOM 2345 N N . ARG A 1 289 ? 3.535 -4.564 -7.346 1 88.21 289 ARG A N 1
ATOM 2346 C CA . ARG A 1 289 ? 4.008 -4.566 -8.727 1 88.21 289 ARG A CA 1
ATOM 2347 C C . ARG A 1 289 ? 3.198 -5.535 -9.582 1 88.21 289 ARG A C 1
ATOM 2349 O O . ARG A 1 289 ? 3.197 -5.436 -10.811 1 88.21 289 ARG A O 1
ATOM 2356 N N . TYR A 1 290 ? 2.487 -6.428 -8.858 1 90.94 290 TYR A N 1
ATOM 2357 C CA . TYR A 1 290 ? 1.69 -7.412 -9.583 1 90.94 290 TYR A CA 1
ATOM 2358 C C . TYR A 1 290 ? 0.224 -6.999 -9.63 1 90.94 290 TYR A C 1
ATOM 2360 O O . TYR A 1 290 ? -0.593 -7.66 -10.275 1 90.94 290 TYR A O 1
ATOM 2368 N N . ALA A 1 291 ? -0.123 -5.979 -8.989 1 84.15 291 ALA A N 1
ATOM 2369 C CA . ALA A 1 291 ? -1.514 -5.591 -8.77 1 84.15 291 ALA A CA 1
ATOM 2370 C C . ALA A 1 291 ? -2.23 -5.346 -10.095 1 84.15 291 ALA A C 1
ATOM 2372 O O . ALA A 1 291 ? -3.427 -5.616 -10.22 1 84.15 291 ALA A O 1
ATOM 2373 N N . HIS A 1 292 ? -1.521 -4.836 -11.06 1 83.31 292 HIS A N 1
ATOM 2374 C CA . HIS A 1 292 ? -2.127 -4.5 -12.344 1 83.31 292 HIS A CA 1
ATOM 2375 C C . HIS A 1 292 ? -2.587 -5.753 -13.081 1 83.31 292 HIS A C 1
ATOM 2377 O O . HIS A 1 292 ? -3.356 -5.666 -14.041 1 83.31 292 HIS A O 1
ATOM 2383 N N . LEU A 1 293 ? -2.133 -6.863 -12.678 1 86.96 293 LEU A N 1
ATOM 2384 C CA . LEU A 1 293 ? -2.499 -8.117 -13.327 1 86.96 293 LEU A CA 1
ATOM 2385 C C . LEU A 1 293 ? -3.857 -8.607 -12.835 1 86.96 293 LEU A C 1
ATOM 2387 O O . LEU A 1 293 ? -4.447 -9.513 -13.428 1 86.96 293 LEU A O 1
ATOM 2391 N N . ALA A 1 294 ? -4.28 -8.087 -11.717 1 84.11 294 ALA A N 1
ATOM 2392 C CA . ALA A 1 294 ? -5.556 -8.5 -11.139 1 84.11 294 ALA A CA 1
ATOM 2393 C C . ALA A 1 294 ? -6.724 -8.069 -12.022 1 84.11 294 ALA A C 1
ATOM 2395 O O . ALA A 1 294 ? -6.638 -7.06 -12.726 1 84.11 294 ALA A O 1
ATOM 2396 N N . THR A 1 295 ? -7.699 -8.884 -12.024 1 77.63 295 THR A N 1
ATOM 2397 C CA . THR A 1 295 ? -8.909 -8.491 -12.737 1 77.63 295 THR A CA 1
ATOM 2398 C C . THR A 1 295 ? -9.54 -7.259 -12.094 1 77.63 295 THR A C 1
ATOM 2400 O O . THR A 1 295 ? -9.444 -7.069 -10.88 1 77.63 295 THR A O 1
ATOM 2403 N N . HIS A 1 296 ? -10.066 -6.464 -12.943 1 79.12 296 HIS A N 1
ATOM 2404 C CA . HIS A 1 296 ? -10.729 -5.257 -12.462 1 79.12 296 HIS A CA 1
ATOM 2405 C C . HIS A 1 296 ? -12.245 -5.424 -12.458 1 79.12 296 HIS A C 1
ATOM 2407 O O . HIS A 1 296 ? -12.981 -4.453 -12.267 1 79.12 296 HIS A O 1
ATOM 2413 N N . ASP A 1 297 ? -12.603 -6.71 -12.667 1 82.76 297 ASP A N 1
ATOM 2414 C CA . ASP A 1 297 ? -14.041 -6.962 -12.68 1 82.76 297 ASP A CA 1
ATOM 2415 C C . ASP A 1 297 ? -14.628 -6.864 -11.274 1 82.76 297 ASP A C 1
ATOM 2417 O O . ASP A 1 297 ? -14.215 -7.593 -10.37 1 82.76 297 ASP A O 1
ATOM 2421 N N . LEU A 1 298 ? -15.532 -5.968 -11.127 1 91.43 298 LEU A N 1
ATOM 2422 C CA . LEU A 1 298 ? -16.091 -5.711 -9.804 1 91.43 298 LEU A CA 1
ATOM 2423 C C . LEU A 1 298 ? -17.376 -6.505 -9.594 1 91.43 298 LEU A C 1
ATOM 2425 O O . LEU A 1 298 ? -17.993 -6.425 -8.529 1 91.43 298 LEU A O 1
ATOM 2429 N N . ASP A 1 299 ? -17.757 -7.32 -10.531 1 90.84 299 ASP A N 1
ATOM 2430 C CA . ASP A 1 299 ? -19.026 -8.034 -10.431 1 90.84 299 ASP A CA 1
ATOM 2431 C C . ASP A 1 299 ? -19.003 -9.037 -9.28 1 90.84 299 ASP A C 1
ATOM 2433 O O . ASP A 1 299 ? -20.032 -9.288 -8.648 1 90.84 299 ASP A O 1
ATOM 2437 N N . SER A 1 300 ? -17.828 -9.537 -9.021 1 87.46 300 SER A N 1
ATOM 2438 C CA . SER A 1 300 ? -17.715 -10.492 -7.924 1 87.46 300 SER A CA 1
ATOM 2439 C C . SER A 1 300 ? -18.016 -9.831 -6.583 1 87.46 300 SER A C 1
ATOM 2441 O O . SER A 1 300 ? -18.41 -10.504 -5.628 1 87.46 300 SER A O 1
ATOM 2443 N N . CYS A 1 301 ? -17.805 -8.546 -6.482 1 92.77 301 CYS A N 1
ATOM 2444 C CA . CYS A 1 301 ? -18.089 -7.805 -5.258 1 92.77 301 CYS A CA 1
ATOM 2445 C C . CYS A 1 301 ? -19.577 -7.835 -4.935 1 92.77 301 CYS A C 1
ATOM 2447 O O . CYS A 1 301 ? -19.961 -7.914 -3.766 1 92.77 301 CYS A O 1
ATOM 2449 N N . VAL A 1 302 ? -20.388 -7.788 -6.005 1 95.04 302 VAL A N 1
ATOM 2450 C CA . VAL A 1 302 ? -21.835 -7.793 -5.813 1 95.04 302 VAL A CA 1
ATOM 2451 C C . VAL A 1 302 ? -22.264 -9.1 -5.152 1 95.04 302 VAL A C 1
ATOM 2453 O O . VAL A 1 302 ? -23.066 -9.095 -4.215 1 95.04 302 VAL A O 1
ATOM 2456 N N . LYS A 1 303 ? -21.675 -10.151 -5.591 1 92.25 303 LYS A N 1
ATOM 2457 C CA . LYS A 1 303 ? -22.013 -11.456 -5.03 1 92.25 303 LYS A CA 1
ATOM 2458 C C . LYS A 1 303 ? -21.68 -11.518 -3.542 1 92.25 303 LYS A C 1
ATOM 2460 O O . LYS A 1 303 ? -22.468 -12.031 -2.744 1 92.25 303 LYS A O 1
ATOM 2465 N N . VAL A 1 304 ? -20.637 -10.939 -3.185 1 92.05 304 VAL A N 1
ATOM 2466 C CA . VAL A 1 304 ? -20.176 -10.949 -1.8 1 92.05 304 VAL A CA 1
ATOM 2467 C C . VAL A 1 304 ? -21.106 -10.096 -0.94 1 92.05 304 VAL A C 1
ATOM 2469 O O . VAL A 1 304 ? -21.483 -10.497 0.163 1 92.05 304 VAL A O 1
ATOM 2472 N N . LEU A 1 305 ? -21.511 -8.995 -1.472 1 94.89 305 LEU A N 1
ATOM 2473 C CA . LEU A 1 305 ? -22.33 -8.059 -0.71 1 94.89 305 LEU A CA 1
ATOM 2474 C C . LEU A 1 305 ? -23.764 -8.564 -0.592 1 94.89 305 LEU A C 1
ATOM 2476 O O . LEU A 1 305 ? -24.475 -8.212 0.352 1 94.89 305 LEU A O 1
ATOM 2480 N N . GLU A 1 306 ? -24.157 -9.344 -1.535 1 93.93 306 GLU A N 1
ATOM 2481 C CA . GLU A 1 306 ? -25.524 -9.855 -1.503 1 93.93 306 GLU A CA 1
ATOM 2482 C C . GLU A 1 306 ? -25.651 -11.034 -0.543 1 93.93 306 GLU A C 1
ATOM 2484 O O . GLU A 1 306 ? -26.741 -11.32 -0.043 1 93.93 306 GLU A O 1
ATOM 2489 N N . ILE A 1 307 ? -24.509 -11.674 -0.247 1 82.63 307 ILE A N 1
ATOM 2490 C CA . ILE A 1 307 ? -24.52 -12.799 0.682 1 82.63 307 ILE A CA 1
ATOM 2491 C C . ILE A 1 307 ? -24.381 -12.287 2.113 1 82.63 307 ILE A C 1
ATOM 2493 O O . ILE A 1 307 ? -24.951 -12.862 3.043 1 82.63 307 ILE A O 1
ATOM 2497 N N . HIS A 1 308 ? -23.707 -11.205 2.348 1 70.08 308 HIS A N 1
ATOM 2498 C CA . HIS A 1 308 ? -23.404 -10.712 3.687 1 70.08 308 HIS A CA 1
ATOM 2499 C C . HIS A 1 308 ? -24.186 -9.439 3.995 1 70.08 308 HIS A C 1
ATOM 2501 O O . HIS A 1 308 ? -24.417 -8.617 3.105 1 70.08 308 HIS A O 1
ATOM 2507 N N . MET B 1 1 ? 37.513 35.64 67.146 1 21.84 1 MET B N 1
ATOM 2508 C CA . MET B 1 1 ? 36.649 36.803 66.961 1 21.84 1 MET B CA 1
ATOM 2509 C C . MET B 1 1 ? 37.312 37.834 66.053 1 21.84 1 MET B C 1
ATOM 2511 O O . MET B 1 1 ? 38.467 38.207 66.269 1 21.84 1 MET B O 1
ATOM 2515 N N . ILE B 1 2 ? 36.852 37.937 64.596 1 22.25 2 ILE B N 1
ATOM 2516 C CA . ILE B 1 2 ? 37.582 38.133 63.349 1 22.25 2 ILE B CA 1
ATOM 2517 C C . ILE B 1 2 ? 37.875 39.619 63.151 1 22.25 2 ILE B C 1
ATOM 2519 O O . ILE B 1 2 ? 36.956 40.42 62.966 1 22.25 2 ILE B O 1
ATOM 2523 N N . ILE B 1 3 ? 38.749 40.292 63.913 1 23.93 3 ILE B N 1
ATOM 2524 C CA . ILE B 1 3 ? 38.731 41.741 64.08 1 23.93 3 ILE B CA 1
ATOM 2525 C C . ILE B 1 3 ? 39.265 42.412 62.817 1 23.93 3 ILE B C 1
ATOM 2527 O O . ILE B 1 3 ? 40.378 42.12 62.374 1 23.93 3 ILE B O 1
ATOM 2531 N N . VAL B 1 4 ? 38.406 42.918 61.779 1 22.92 4 VAL B N 1
ATOM 2532 C CA . VAL B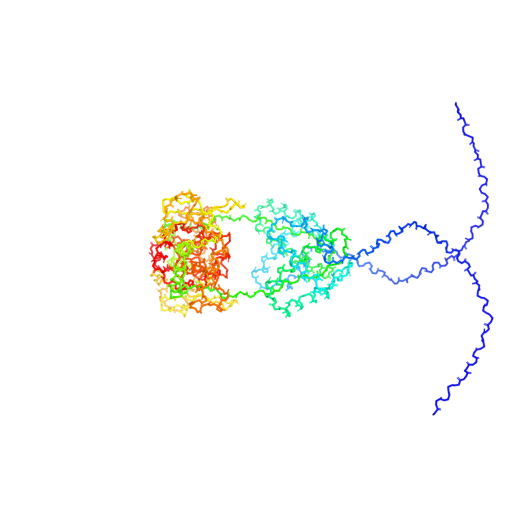 1 4 ? 38.444 43.26 60.361 1 22.92 4 VAL B CA 1
ATOM 2533 C C . VAL B 1 4 ? 39.15 44.601 60.172 1 22.92 4 VAL B C 1
ATOM 2535 O O . VAL B 1 4 ? 38.681 45.631 60.661 1 22.92 4 VAL B O 1
ATOM 2538 N N . GLY B 1 5 ? 40.525 44.631 60.29 1 22.82 5 GLY B N 1
ATOM 2539 C CA . GLY B 1 5 ? 41.337 45.823 60.476 1 22.82 5 GLY B CA 1
ATOM 2540 C C . GLY B 1 5 ? 41.29 46.767 59.289 1 22.82 5 GLY B C 1
ATOM 2541 O O . GLY B 1 5 ? 40.931 46.362 58.181 1 22.82 5 GLY B O 1
ATOM 2542 N N . GLU B 1 6 ? 41.242 48.15 59.4 1 23.6 6 GLU B N 1
ATOM 2543 C CA . GLU B 1 6 ? 40.917 49.446 58.811 1 23.6 6 GLU B CA 1
ATOM 2544 C C . GLU B 1 6 ? 41.953 49.853 57.767 1 23.6 6 GLU B C 1
ATOM 2546 O O . GLU B 1 6 ? 42.938 50.521 58.09 1 23.6 6 GLU B O 1
ATOM 2551 N N . THR B 1 7 ? 42.405 48.906 56.767 1 22.55 7 THR B N 1
ATOM 2552 C CA . THR B 1 7 ? 43.643 49.279 56.092 1 22.55 7 THR B CA 1
ATOM 2553 C C . THR B 1 7 ? 43.438 50.525 55.236 1 22.55 7 THR B C 1
ATOM 2555 O O . THR B 1 7 ? 42.571 50.547 54.36 1 22.55 7 THR B O 1
ATOM 2558 N N . LYS B 1 8 ? 43.942 51.691 55.609 1 26.8 8 LYS B N 1
ATOM 2559 C CA . LYS B 1 8 ? 43.848 53.101 55.241 1 26.8 8 LYS B CA 1
ATOM 2560 C C . LYS B 1 8 ? 44.546 53.37 53.911 1 26.8 8 LYS B C 1
ATOM 2562 O O . LYS B 1 8 ? 45.752 53.621 53.877 1 26.8 8 LYS B O 1
ATOM 2567 N N . ILE B 1 9 ? 44.48 52.449 52.867 1 27.59 9 ILE B N 1
ATOM 2568 C CA . ILE B 1 9 ? 45.467 52.7 51.823 1 27.59 9 ILE B CA 1
ATOM 2569 C C . ILE B 1 9 ? 45.227 54.076 51.206 1 27.59 9 ILE B C 1
ATOM 2571 O O . ILE B 1 9 ? 44.084 54.453 50.939 1 27.59 9 ILE B O 1
ATOM 2575 N N . ASP B 1 10 ? 46.214 54.985 51.274 1 23.97 10 ASP B N 1
ATOM 2576 C CA . ASP B 1 10 ? 46.574 56.364 50.957 1 23.97 10 ASP B CA 1
ATOM 2577 C C . ASP B 1 10 ? 46.379 56.654 49.47 1 23.97 10 ASP B C 1
ATOM 2579 O O . ASP B 1 10 ? 46.989 56.001 48.62 1 23.97 10 ASP B O 1
ATOM 2583 N N . THR B 1 11 ? 45.233 57.276 48.954 1 23.71 11 THR B N 1
ATOM 2584 C CA . THR B 1 11 ? 44.412 57.546 47.779 1 23.71 11 THR B CA 1
ATOM 2585 C C . THR B 1 11 ? 45.09 58.564 46.867 1 23.71 11 THR B C 1
ATOM 2587 O O . THR B 1 11 ? 44.433 59.201 46.042 1 23.71 11 THR B O 1
ATOM 2590 N N . GLY B 1 12 ? 46.526 58.452 46.755 1 25.22 12 GLY B N 1
ATOM 2591 C CA . GLY B 1 12 ? 47.163 59.591 46.113 1 25.22 12 GLY B CA 1
ATOM 2592 C C . GLY B 1 12 ? 46.476 60.014 44.829 1 25.22 12 GLY B C 1
ATOM 2593 O O . GLY B 1 12 ? 45.648 59.276 44.29 1 25.22 12 GLY B O 1
ATOM 2594 N N . ASP B 1 13 ? 47.052 61.195 44.138 1 24.91 13 ASP B N 1
ATOM 2595 C CA . ASP B 1 13 ? 46.598 62.272 43.263 1 24.91 13 ASP B CA 1
ATOM 2596 C C . ASP B 1 13 ? 46.394 61.77 41.835 1 24.91 13 ASP B C 1
ATOM 2598 O O . ASP B 1 13 ? 47.325 61.255 41.213 1 24.91 13 ASP B O 1
ATOM 2602 N N . LYS B 1 14 ? 45.198 61.531 41.363 1 25.89 14 LYS B N 1
ATOM 2603 C CA . LYS B 1 14 ? 44.454 60.844 40.312 1 25.89 14 LYS B CA 1
ATOM 2604 C C . LYS B 1 14 ? 44.568 61.585 38.983 1 25.89 14 LYS B C 1
ATOM 2606 O O . LYS B 1 14 ? 43.776 62.486 38.699 1 25.89 14 LYS B O 1
ATOM 2611 N N . TYR B 1 15 ? 45.81 62.218 38.68 1 26.78 15 TYR B N 1
ATOM 2612 C CA . TYR B 1 15 ? 45.632 63.073 37.511 1 26.78 15 TYR B CA 1
ATOM 2613 C C . TYR B 1 15 ? 45.208 62.255 36.297 1 26.78 15 TYR B C 1
ATOM 2615 O O . TYR B 1 15 ? 45.941 61.369 35.85 1 26.78 15 TYR B O 1
ATOM 2623 N N . ALA B 1 16 ? 44.008 61.943 36.209 1 25.7 16 ALA B N 1
ATOM 2624 C CA . ALA B 1 16 ? 43.452 61.083 35.168 1 25.7 16 ALA B CA 1
ATOM 2625 C C . ALA B 1 16 ? 43.56 61.742 33.796 1 25.7 16 ALA B C 1
ATOM 2627 O O . ALA B 1 16 ? 43.049 62.845 33.588 1 25.7 16 ALA B O 1
ATOM 2628 N N . PRO B 1 17 ? 44.769 61.638 33.196 1 27.34 17 PRO B N 1
ATOM 2629 C CA . PRO B 1 17 ? 44.856 62.299 31.892 1 27.34 17 PRO B CA 1
ATOM 2630 C C . PRO B 1 17 ? 43.652 62.003 31 1 27.34 17 PRO B C 1
ATOM 2632 O O . PRO B 1 17 ? 43.235 60.848 30.881 1 27.34 17 PRO B O 1
ATOM 2635 N N . ILE B 1 18 ? 42.759 62.987 30.925 1 25.54 18 ILE B N 1
ATOM 2636 C CA . ILE B 1 18 ? 41.505 62.86 30.192 1 25.54 18 ILE B CA 1
ATOM 2637 C C . ILE B 1 18 ? 41.793 62.684 28.703 1 25.54 18 ILE B C 1
ATOM 2639 O O . ILE B 1 18 ? 42.321 63.591 28.055 1 25.54 18 ILE B O 1
ATOM 2643 N N . ILE B 1 19 ? 42.503 61.588 28.359 1 25.84 19 ILE B N 1
ATOM 2644 C CA . ILE B 1 19 ? 42.659 61.288 26.94 1 25.84 19 ILE B CA 1
ATOM 2645 C C . ILE B 1 19 ? 41.336 61.521 26.215 1 25.84 19 ILE B C 1
ATOM 2647 O O . ILE B 1 19 ? 40.339 60.853 26.499 1 25.84 19 ILE B O 1
ATOM 2651 N N . ASP B 1 20 ? 41.111 62.772 25.853 1 24.1 20 ASP B N 1
ATOM 2652 C CA . ASP B 1 20 ? 39.955 63.129 25.037 1 24.1 20 ASP B CA 1
ATOM 2653 C C . ASP B 1 20 ? 39.885 62.269 23.777 1 24.1 20 ASP B C 1
ATOM 2655 O O . ASP B 1 20 ? 40.705 62.422 22.869 1 24.1 20 ASP B O 1
ATOM 2659 N N . TYR B 1 21 ? 39.927 60.966 23.955 1 25.8 21 TYR B N 1
ATOM 2660 C CA . TYR B 1 21 ? 39.68 60.105 22.804 1 25.8 21 TYR B CA 1
ATOM 2661 C C . TYR B 1 21 ? 38.539 60.648 21.952 1 25.8 21 TYR B C 1
ATOM 2663 O O . TYR B 1 21 ? 37.399 60.735 22.414 1 25.8 21 TYR B O 1
ATOM 2671 N N . ASN B 1 22 ? 38.821 61.656 21.203 1 25.36 22 ASN B N 1
ATOM 2672 C CA . ASN B 1 22 ? 37.814 62.049 20.222 1 25.36 22 ASN B CA 1
ATOM 2673 C C . ASN B 1 22 ? 37.249 60.839 19.483 1 25.36 22 ASN B C 1
ATOM 2675 O O . ASN B 1 22 ? 37.946 60.215 18.681 1 25.36 22 ASN B O 1
ATOM 2679 N N . LEU B 1 23 ? 36.529 60.01 20.213 1 26.62 23 LEU B N 1
ATOM 2680 C CA . LEU B 1 23 ? 35.63 59.001 19.663 1 26.62 23 LEU B CA 1
ATOM 2681 C C . LEU B 1 23 ? 34.791 59.582 18.529 1 26.62 23 LEU B C 1
ATOM 2683 O O . LEU B 1 23 ? 33.88 60.377 18.77 1 26.62 23 LEU B O 1
ATOM 2687 N N . ASN B 1 24 ? 35.451 60.133 17.611 1 26.3 24 ASN B N 1
ATOM 2688 C CA . ASN B 1 24 ? 34.557 60.512 16.521 1 26.3 24 ASN B CA 1
ATOM 2689 C C . ASN B 1 24 ? 33.532 59.419 16.232 1 26.3 24 ASN B C 1
ATOM 2691 O O . ASN B 1 24 ? 33.899 58.294 15.888 1 26.3 24 ASN B O 1
ATOM 2695 N N . TYR B 1 25 ? 32.433 59.463 16.985 1 27.73 25 TYR B N 1
ATOM 2696 C CA . TYR B 1 25 ? 31.13 58.862 16.721 1 27.73 25 TYR B CA 1
ATOM 2697 C C . TYR B 1 25 ? 30.728 59.052 15.263 1 27.73 25 TYR B C 1
ATOM 2699 O O . TYR B 1 25 ? 30.411 60.167 14.841 1 27.73 25 TYR B O 1
ATOM 2707 N N . ILE B 1 26 ? 31.6 58.809 14.354 1 28.79 26 ILE B N 1
ATOM 2708 C CA . ILE B 1 26 ? 30.941 58.914 13.057 1 28.79 26 ILE B CA 1
ATOM 2709 C C . ILE B 1 26 ? 29.535 58.324 13.143 1 28.79 26 ILE B C 1
ATOM 2711 O O . ILE B 1 26 ? 29.365 57.161 13.518 1 28.79 26 ILE B O 1
ATOM 2715 N N . SER B 1 27 ? 28.476 59.101 13.475 1 30.95 27 SER B N 1
ATOM 2716 C CA . SER B 1 27 ? 27.031 58.957 13.331 1 30.95 27 SER B CA 1
ATOM 2717 C C . SER B 1 27 ? 26.673 58.232 12.038 1 30.95 27 SER B C 1
ATOM 2719 O O . SER B 1 27 ? 26.636 58.843 10.968 1 30.95 27 SER B O 1
ATOM 2721 N N . GLY B 1 28 ? 27.41 57.398 11.5 1 31.45 28 GLY B N 1
ATOM 2722 C CA . GLY B 1 28 ? 27.038 56.559 10.373 1 31.45 28 GLY B CA 1
ATOM 2723 C C . GLY B 1 28 ? 25.578 56.148 10.391 1 31.45 28 GLY B C 1
ATOM 2724 O O . GLY B 1 28 ? 25.042 55.788 11.442 1 31.45 28 GLY B O 1
ATOM 2725 N N . LYS B 1 29 ? 24.764 56.677 9.453 1 33.79 29 LYS B N 1
ATOM 2726 C CA . LYS B 1 29 ? 23.31 56.809 9.438 1 33.79 29 LYS B CA 1
ATOM 2727 C C . LYS B 1 29 ? 22.643 55.634 10.148 1 33.79 29 LYS B C 1
ATOM 2729 O O . LYS B 1 29 ? 23.295 54.63 10.443 1 33.79 29 LYS B O 1
ATOM 2734 N N . ASN B 1 30 ? 21.078 55.466 9.883 1 30.51 30 ASN B N 1
ATOM 2735 C CA . ASN B 1 30 ? 19.997 54.785 10.587 1 30.51 30 ASN B CA 1
ATOM 2736 C C . ASN B 1 30 ? 20.258 53.286 10.699 1 30.51 30 ASN B C 1
ATOM 2738 O O . ASN B 1 30 ? 20.299 52.582 9.688 1 30.51 30 ASN B O 1
ATOM 2742 N N . PRO B 1 31 ? 21.199 52.801 11.294 1 34.9 31 PRO B N 1
ATOM 2743 C CA . PRO B 1 31 ? 21.101 51.349 11.458 1 34.9 31 PRO B CA 1
ATOM 2744 C C . PRO B 1 31 ? 19.664 50.874 11.659 1 34.9 31 PRO B C 1
ATOM 2746 O O . PRO B 1 31 ? 19.011 51.264 12.63 1 34.9 31 PRO B O 1
ATOM 2749 N N . LYS B 1 32 ? 18.823 50.994 10.672 1 34.29 32 LYS B N 1
ATOM 2750 C CA . LYS B 1 32 ? 17.443 50.532 10.777 1 34.29 32 LYS B CA 1
ATOM 2751 C C . LYS B 1 32 ? 17.321 49.388 11.78 1 34.29 32 LYS B C 1
ATOM 2753 O O . LYS B 1 32 ? 17.8 48.281 11.528 1 34.29 32 LYS B O 1
ATOM 2758 N N . HIS B 1 33 ? 17.718 49.515 12.971 1 38.8 33 HIS B N 1
ATOM 2759 C CA . HIS B 1 33 ? 17.292 48.552 13.98 1 38.8 33 HIS B CA 1
ATOM 2760 C C . HIS B 1 33 ? 15.955 47.919 13.607 1 38.8 33 HIS B C 1
ATOM 2762 O O . HIS B 1 33 ? 14.93 48.602 13.566 1 38.8 33 HIS B O 1
ATOM 2768 N N . ARG B 1 34 ? 15.903 47.233 12.561 1 38.53 34 ARG B N 1
ATOM 2769 C CA . ARG B 1 34 ? 14.65 46.539 12.278 1 38.53 34 ARG B CA 1
ATOM 2770 C C . ARG B 1 34 ? 13.904 46.209 13.566 1 38.53 34 ARG B C 1
ATOM 2772 O O . ARG B 1 34 ? 14.448 45.546 14.452 1 38.53 34 ARG B O 1
ATOM 2779 N N . LEU B 1 35 ? 13.316 47.202 14.231 1 46.34 35 LEU B N 1
ATOM 2780 C CA . LEU B 1 35 ? 12.365 46.89 15.293 1 46.34 35 LEU B CA 1
ATOM 2781 C C . LEU B 1 35 ? 11.893 45.443 15.192 1 46.34 35 LEU B C 1
ATOM 2783 O O . LEU B 1 35 ? 11.363 45.03 14.158 1 46.34 35 LEU B O 1
ATOM 2787 N N . VAL B 1 36 ? 12.702 44.625 15.811 1 58.41 36 VAL B N 1
ATOM 2788 C CA . VAL B 1 36 ? 12.257 43.236 15.821 1 58.41 36 VAL B CA 1
ATOM 2789 C C . VAL B 1 36 ? 10.745 43.178 16.029 1 58.41 36 VAL B C 1
ATOM 2791 O O . VAL B 1 36 ? 10.237 43.628 17.059 1 58.41 36 VAL B O 1
ATOM 2794 N N . GLU B 1 37 ? 10.012 43.414 15.043 1 76.77 37 GLU B N 1
ATOM 2795 C CA . GLU B 1 37 ? 8.56 43.277 15.113 1 76.77 37 GLU B CA 1
ATOM 2796 C C . GLU B 1 37 ? 8.161 41.942 15.734 1 76.77 37 GLU B C 1
ATOM 2798 O O . GLU B 1 37 ? 8.831 40.929 15.524 1 76.77 37 GLU B O 1
ATOM 2803 N N . HIS B 1 38 ? 7.519 42.127 16.887 1 91.89 38 HIS B N 1
ATOM 2804 C CA . HIS B 1 38 ? 6.935 40.952 17.526 1 91.89 38 HIS B CA 1
ATOM 2805 C C . HIS B 1 38 ? 5.53 40.68 16.999 1 91.89 38 HIS B C 1
ATOM 2807 O O . HIS B 1 38 ? 4.771 41.614 16.732 1 91.89 38 HIS B O 1
ATOM 2813 N N . TYR B 1 39 ? 5.305 39.493 16.699 1 95.25 39 TYR B N 1
ATOM 2814 C CA . TYR B 1 39 ? 3.995 39.08 16.209 1 95.25 39 TYR B CA 1
ATOM 2815 C C . TYR B 1 39 ? 3.376 38.03 17.124 1 95.25 39 TYR B C 1
ATOM 2817 O O . TYR B 1 39 ? 4.092 37.277 17.788 1 95.25 39 TYR B O 1
ATOM 2825 N N . SER B 1 40 ? 2.105 38.122 17.199 1 96.88 40 SER B N 1
ATOM 2826 C CA . SER B 1 40 ? 1.377 36.996 17.775 1 96.88 40 SER B CA 1
ATOM 2827 C C . SER B 1 40 ? 0.947 36.006 16.698 1 96.88 40 SER B C 1
ATOM 2829 O O . SER B 1 40 ? 1.019 36.308 15.505 1 96.88 40 SER B O 1
ATOM 2831 N N . VAL B 1 41 ? 0.498 34.835 17.111 1 97.87 41 VAL B N 1
ATOM 2832 C CA . VAL B 1 41 ? 0.005 33.845 16.159 1 97.87 41 VAL B CA 1
ATOM 2833 C C . VAL B 1 41 ? -1.206 34.401 15.414 1 97.87 41 VAL B C 1
ATOM 2835 O O . VAL B 1 41 ? -1.335 34.216 14.202 1 97.87 41 VAL B O 1
ATOM 2838 N N . ALA B 1 42 ? -2.015 35.123 16.134 1 97.61 42 ALA B N 1
ATOM 2839 C CA . ALA B 1 42 ? -3.207 35.722 15.539 1 97.61 42 ALA B CA 1
ATOM 2840 C C . ALA B 1 42 ? -2.832 36.733 14.458 1 97.61 42 ALA B C 1
ATOM 2842 O O . ALA B 1 42 ? -3.447 36.765 13.39 1 97.61 42 ALA B O 1
ATOM 2843 N N . GLU B 1 43 ? -1.837 37.547 14.742 1 97.12 43 GLU B N 1
ATOM 2844 C CA . GLU B 1 43 ? -1.399 38.56 13.786 1 97.12 43 GLU B CA 1
ATOM 2845 C C . GLU B 1 43 ? -0.8 37.918 12.538 1 97.12 43 GLU B C 1
ATOM 2847 O O . GLU B 1 43 ? -1.075 38.351 11.417 1 97.12 43 GLU B O 1
ATOM 2852 N N . LEU B 1 44 ? -0.012 36.899 12.82 1 97.52 44 LEU B N 1
ATOM 2853 C CA . LEU B 1 44 ? 0.574 36.198 11.683 1 97.52 44 LEU B CA 1
ATOM 2854 C C . LEU B 1 44 ? -0.504 35.502 10.859 1 97.52 44 LEU B C 1
ATOM 2856 O O . LEU B 1 44 ? -0.422 35.462 9.629 1 97.52 44 LEU B O 1
ATOM 2860 N N . THR B 1 45 ? -1.49 34.916 11.472 1 97.83 45 THR B N 1
ATOM 2861 C CA . THR B 1 45 ? -2.605 34.278 10.782 1 97.83 45 THR B CA 1
ATOM 2862 C C . THR B 1 45 ? -3.338 35.281 9.895 1 97.83 45 THR B C 1
ATOM 2864 O O . THR B 1 45 ? -3.621 34.996 8.73 1 97.83 45 THR B O 1
ATOM 2867 N N . ALA B 1 46 ? -3.603 36.439 10.402 1 96.75 46 ALA B N 1
ATOM 2868 C CA . ALA B 1 46 ? -4.296 37.48 9.647 1 96.75 46 ALA B CA 1
ATOM 2869 C C . ALA B 1 46 ? -3.489 37.897 8.421 1 96.75 46 ALA B C 1
ATOM 2871 O O . ALA B 1 46 ? -4.055 38.147 7.354 1 96.75 46 ALA B O 1
ATOM 2872 N N . LYS B 1 47 ? -2.255 37.862 8.65 1 96.16 47 LYS B N 1
ATOM 2873 C CA . LYS B 1 47 ? -1.354 38.34 7.605 1 96.16 47 LYS B CA 1
ATOM 2874 C C . LYS B 1 47 ? -1.223 37.315 6.482 1 96.16 47 LYS B C 1
ATOM 2876 O O . LYS B 1 47 ? -1.162 37.679 5.306 1 96.16 47 LYS B O 1
ATOM 2881 N N . TYR B 1 48 ? -1.261 36.003 6.846 1 97.27 48 TYR B N 1
ATOM 2882 C CA . TYR B 1 48 ? -0.774 35.057 5.848 1 97.27 48 TYR B CA 1
ATOM 2883 C C . TYR B 1 48 ? -1.843 34.026 5.505 1 97.27 48 TYR B C 1
ATOM 2885 O O . TYR B 1 48 ? -1.678 33.239 4.57 1 97.27 48 TYR B O 1
ATOM 2893 N N . ILE B 1 49 ? -2.977 33.917 6.131 1 96.62 49 ILE B N 1
ATOM 2894 C CA . ILE B 1 49 ? -3.922 32.814 5.988 1 96.62 49 ILE B CA 1
ATOM 2895 C C . ILE B 1 49 ? -4.459 32.777 4.559 1 96.62 49 ILE B C 1
ATOM 2897 O O . ILE B 1 49 ? -4.641 31.7 3.985 1 96.62 49 ILE B O 1
ATOM 2901 N N . ASN B 1 50 ? -4.676 33.963 3.973 1 94.48 50 ASN B N 1
ATOM 2902 C CA . ASN B 1 50 ? -5.26 34.019 2.637 1 94.48 50 ASN B CA 1
ATOM 2903 C C . ASN B 1 50 ? -4.233 33.675 1.561 1 94.48 50 ASN B C 1
ATOM 2905 O O . ASN B 1 50 ? -4.598 33.327 0.437 1 94.48 50 ASN B O 1
ATOM 2909 N N . ILE B 1 51 ? -3.009 33.814 1.937 1 94.94 51 ILE B N 1
ATOM 2910 C CA . ILE B 1 51 ? -1.929 33.479 1.015 1 94.94 51 ILE B CA 1
ATOM 2911 C C . ILE B 1 51 ? -1.663 31.975 1.057 1 94.94 51 ILE B C 1
ATOM 2913 O O . ILE B 1 51 ? -1.424 31.352 0.02 1 94.94 51 ILE B O 1
ATOM 2917 N N . LEU B 1 52 ? -1.771 31.437 2.203 1 95.38 52 LEU B N 1
ATOM 2918 C CA . LEU B 1 52 ? -1.302 30.073 2.425 1 95.38 52 LEU B CA 1
ATOM 2919 C C . LEU B 1 52 ? -2.413 29.065 2.152 1 95.38 52 LEU B C 1
ATOM 2921 O O . LEU B 1 52 ? -2.141 27.91 1.816 1 95.38 52 LEU B O 1
ATOM 2925 N N . TRP B 1 53 ? -3.646 29.451 2.37 1 95.31 53 TRP B N 1
ATOM 2926 C CA . TRP B 1 53 ? -4.745 28.501 2.231 1 95.31 53 TRP B CA 1
ATOM 2927 C C . TRP B 1 53 ? -5.864 29.084 1.375 1 95.31 53 TRP B C 1
ATOM 2929 O O . TRP B 1 53 ? -6.249 30.242 1.551 1 95.31 53 TRP B O 1
ATOM 2939 N N . ASP B 1 54 ? -6.379 28.263 0.484 1 90.71 54 ASP B N 1
ATOM 2940 C CA . ASP B 1 54 ? -7.509 28.64 -0.36 1 90.71 54 ASP B CA 1
ATOM 2941 C C . ASP B 1 54 ? -8.812 28.643 0.436 1 90.71 54 ASP B C 1
ATOM 2943 O O . ASP B 1 54 ? -8.922 27.964 1.459 1 90.71 54 ASP B O 1
ATOM 2947 N N . ASP B 1 55 ? -9.699 29.33 -0.056 1 87.53 55 ASP B N 1
ATOM 2948 C CA . ASP B 1 55 ? -10.993 29.389 0.617 1 87.53 55 ASP B CA 1
ATOM 2949 C C . ASP B 1 55 ? -11.674 28.023 0.617 1 87.53 55 ASP B C 1
ATOM 2951 O O . ASP B 1 55 ? -11.586 27.28 -0.363 1 87.53 55 ASP B O 1
ATOM 2955 N N . GLY B 1 56 ? -12.244 27.625 1.705 1 87.87 56 GLY B N 1
ATOM 2956 C CA . GLY B 1 56 ? -12.935 26.354 1.85 1 87.87 56 GLY B CA 1
ATOM 2957 C C . GLY B 1 56 ? -12.921 25.826 3.272 1 87.87 56 GLY B C 1
ATOM 2958 O O . GLY B 1 56 ? -12.514 26.532 4.198 1 87.87 56 GLY B O 1
ATOM 2959 N N . SER B 1 57 ? -13.454 24.697 3.382 1 88.05 57 SER B N 1
ATOM 2960 C CA . SER B 1 57 ? -13.584 24.087 4.701 1 88.05 57 SER B CA 1
ATOM 2961 C C . SER B 1 57 ? -12.221 23.889 5.356 1 88.05 57 SER B C 1
ATOM 2963 O O . SER B 1 57 ? -12.082 24.045 6.57 1 88.05 57 SER B O 1
ATOM 2965 N N . HIS B 1 58 ? -11.214 23.701 4.493 1 91.19 58 HIS B N 1
ATOM 2966 C CA . HIS B 1 58 ? -9.878 23.487 5.039 1 91.19 58 HIS B CA 1
ATOM 2967 C C . HIS B 1 58 ? -9.344 24.754 5.7 1 91.19 58 HIS B C 1
ATOM 2969 O O . HIS B 1 58 ? -8.801 24.7 6.806 1 91.19 58 HIS B O 1
ATOM 2975 N N . LYS B 1 59 ? -9.487 25.806 5.084 1 93.51 59 LYS B N 1
ATOM 2976 C CA . LYS B 1 59 ? -9.04 27.082 5.637 1 93.51 59 LYS B CA 1
ATOM 2977 C C . LYS B 1 59 ? -9.743 27.386 6.956 1 93.51 59 LYS B C 1
ATOM 2979 O O . LYS B 1 59 ? -9.123 27.89 7.895 1 93.51 59 LYS B O 1
ATOM 2984 N N . TYR B 1 60 ? -10.963 27.074 6.975 1 93.28 60 TYR B N 1
ATOM 2985 C CA . TYR B 1 60 ? -11.733 27.294 8.194 1 93.28 60 TYR B CA 1
ATOM 2986 C C . TYR B 1 60 ? -11.174 26.47 9.348 1 93.28 60 TYR B C 1
ATOM 2988 O O . TYR B 1 60 ? -10.983 26.986 10.452 1 93.28 60 TYR B O 1
ATOM 2996 N N . ASN B 1 61 ? -10.922 25.251 9.118 1 94.93 61 ASN B N 1
ATOM 2997 C CA . ASN B 1 61 ? -10.34 24.391 10.143 1 94.93 61 ASN B CA 1
ATOM 2998 C C . ASN B 1 61 ? -8.983 24.913 10.608 1 94.93 61 ASN B C 1
ATOM 3000 O O . ASN B 1 61 ? -8.697 24.928 11.807 1 94.93 61 ASN B O 1
ATOM 3004 N N . VAL B 1 62 ? -8.228 25.314 9.678 1 97.06 62 VAL B N 1
ATOM 3005 C CA . VAL B 1 62 ? -6.896 25.825 9.983 1 97.06 62 VAL B CA 1
ATOM 3006 C C . VAL B 1 62 ? -7.008 27.07 10.86 1 97.06 62 VAL B C 1
ATOM 3008 O O . VAL B 1 62 ? -6.255 27.227 11.824 1 97.06 62 VAL B O 1
ATOM 3011 N N . ARG B 1 63 ? -7.907 27.926 10.515 1 96.77 63 ARG B N 1
ATOM 3012 C CA . ARG B 1 63 ? -8.142 29.12 11.32 1 96.77 63 ARG B CA 1
ATOM 3013 C C . ARG B 1 63 ? -8.482 28.751 12.76 1 96.77 63 ARG B C 1
ATOM 3015 O O . ARG B 1 63 ? -7.986 29.375 13.7 1 96.77 63 ARG B O 1
ATOM 3022 N N . SER B 1 64 ? -9.307 27.809 12.822 1 97.2 64 SER B N 1
ATOM 3023 C CA . SER B 1 64 ? -9.687 27.341 14.151 1 97.2 64 SER B CA 1
ATOM 3024 C C . SER B 1 64 ? -8.486 26.784 14.907 1 97.2 64 SER B C 1
ATOM 3026 O O . SER B 1 64 ? -8.296 27.082 16.088 1 97.2 64 SER B O 1
ATOM 3028 N N . PHE B 1 65 ? -7.621 26.027 14.274 1 97.72 65 PHE B N 1
ATOM 3029 C CA . PHE B 1 65 ? -6.416 25.468 14.876 1 97.72 65 PHE B CA 1
ATOM 3030 C C . PHE B 1 65 ? -5.498 26.576 15.378 1 97.72 65 PHE B C 1
ATOM 3032 O O . PHE B 1 65 ? -5.063 26.555 16.531 1 97.72 65 PHE B O 1
ATOM 3039 N N . LEU B 1 66 ? -5.272 27.486 14.536 1 98.2 66 LEU B N 1
ATOM 3040 C CA . LEU B 1 66 ? -4.333 28.558 14.848 1 98.2 66 LEU B CA 1
ATOM 3041 C C . LEU B 1 66 ? -4.896 29.478 15.926 1 98.2 66 LEU B C 1
ATOM 3043 O O . LEU B 1 66 ? -4.147 30.01 16.748 1 98.2 66 LEU B O 1
ATOM 3047 N N . GLY B 1 67 ? -6.232 29.682 15.898 1 97.98 67 GLY B N 1
ATOM 3048 C CA . GLY B 1 67 ? -6.876 30.424 16.97 1 97.98 67 GLY B CA 1
ATOM 3049 C C . GLY B 1 67 ? -6.702 29.777 18.331 1 97.98 67 GLY B C 1
ATOM 3050 O O . GLY B 1 67 ? -6.433 30.462 19.32 1 97.98 67 GLY B O 1
ATOM 3051 N N . GLU B 1 68 ? -6.858 28.496 18.327 1 97.76 68 GLU B N 1
ATOM 3052 C CA . GLU B 1 68 ? -6.666 27.761 19.573 1 97.76 68 GLU B CA 1
ATOM 3053 C C . GLU B 1 68 ? -5.227 27.881 20.069 1 97.76 68 GLU B C 1
ATOM 3055 O O . GLU B 1 68 ? -4.99 28.06 21.265 1 97.76 68 GLU B O 1
ATOM 3060 N N . ILE B 1 69 ? -4.324 27.783 19.198 1 98.32 69 ILE B N 1
ATOM 3061 C CA . ILE B 1 69 ? -2.91 27.886 19.54 1 98.32 69 ILE B CA 1
ATOM 3062 C C . ILE B 1 69 ? -2.612 29.279 20.09 1 98.32 69 ILE B C 1
ATOM 3064 O O . ILE B 1 69 ? -1.894 29.422 21.082 1 98.32 69 ILE B O 1
ATOM 3068 N N . ASP B 1 70 ? -3.174 30.281 19.473 1 97.99 70 ASP B N 1
ATOM 3069 C CA . ASP B 1 70 ? -2.997 31.649 19.951 1 97.99 70 ASP B CA 1
ATOM 3070 C C . ASP B 1 70 ? -3.54 31.809 21.369 1 97.99 70 ASP B C 1
ATOM 3072 O O . ASP B 1 70 ? -2.941 32.501 22.195 1 97.99 70 ASP B O 1
ATOM 3076 N N . GLU B 1 71 ? -4.643 31.177 21.591 1 97.66 71 GLU B N 1
ATOM 3077 C CA . GLU B 1 71 ? -5.254 31.207 22.916 1 97.66 71 GLU B CA 1
ATOM 3078 C C . GLU B 1 71 ? -4.349 30.553 23.956 1 97.66 71 GLU B C 1
ATOM 3080 O O . GLU B 1 71 ? -4.185 31.076 25.061 1 97.66 71 GLU B O 1
ATOM 3085 N N . ILE B 1 72 ? -3.806 29.456 23.603 1 97.46 72 ILE B N 1
ATOM 3086 C CA . ILE B 1 72 ? -2.919 28.735 24.51 1 97.46 72 ILE B CA 1
ATOM 3087 C C . ILE B 1 72 ? -1.722 29.613 24.867 1 97.46 72 ILE B C 1
ATOM 3089 O O . ILE B 1 72 ? -1.27 29.621 26.014 1 97.46 72 ILE B O 1
ATOM 3093 N N . LEU B 1 73 ? -1.266 30.343 23.896 1 97.01 73 LEU B N 1
ATOM 3094 C CA . LEU B 1 73 ? -0.107 31.208 24.089 1 97.01 73 LEU B CA 1
ATOM 3095 C C . LEU B 1 73 ? -0.52 32.538 24.71 1 97.01 73 LEU B C 1
ATOM 3097 O O . LEU B 1 73 ? 0.319 33.419 24.915 1 97.01 73 LEU B O 1
ATOM 3101 N N . LYS B 1 74 ? -1.79 32.768 24.949 1 96.19 74 LYS B N 1
ATOM 3102 C CA . LYS B 1 74 ? -2.357 33.974 25.546 1 96.19 74 LYS B CA 1
ATOM 3103 C C . LYS B 1 74 ? -1.995 35.212 24.732 1 96.19 74 LYS B C 1
ATOM 3105 O O . LYS B 1 74 ? -1.639 36.25 25.295 1 96.19 74 LYS B O 1
ATOM 3110 N N . GLY B 1 75 ? -1.86 34.966 23.416 1 94.2 75 GLY B N 1
ATOM 3111 C CA . GLY B 1 75 ? -1.579 36.075 22.518 1 94.2 75 GLY B CA 1
ATOM 3112 C C . GLY B 1 75 ? -0.148 36.571 22.613 1 94.2 75 GLY B C 1
ATOM 3113 O O . GLY B 1 75 ? 0.149 37.702 22.224 1 94.2 75 GLY B O 1
ATOM 3114 N N . ALA B 1 76 ? 0.714 35.74 23.087 1 94.32 76 ALA B N 1
ATOM 3115 C CA . ALA B 1 76 ? 2.109 36.134 23.26 1 94.32 76 ALA B CA 1
ATOM 3116 C C . ALA B 1 76 ? 2.713 36.608 21.941 1 94.32 76 ALA B C 1
ATOM 3118 O O . ALA B 1 76 ? 2.442 36.032 20.884 1 94.32 76 ALA B O 1
ATOM 3119 N N . ARG B 1 77 ? 3.511 37.644 22.029 1 94.77 77 ARG B N 1
ATOM 3120 C CA . ARG B 1 77 ? 4.231 38.166 20.872 1 94.77 77 ARG B CA 1
ATOM 3121 C C . ARG B 1 77 ? 5.671 37.666 20.852 1 94.77 77 ARG B C 1
ATOM 3123 O O . ARG B 1 77 ? 6.292 37.503 21.904 1 94.77 77 ARG B O 1
ATOM 3130 N N . PHE B 1 78 ? 6.12 37.387 19.7 1 94.62 78 PHE B N 1
ATOM 3131 C CA . PHE B 1 78 ? 7.465 36.835 19.588 1 94.62 78 PHE B CA 1
ATOM 3132 C C . PHE B 1 78 ? 8.131 37.29 18.294 1 94.62 78 PHE B C 1
ATOM 3134 O O . PHE B 1 78 ? 7.45 37.574 17.307 1 94.62 78 PHE B O 1
ATOM 3141 N N . SER B 1 79 ? 9.404 37.453 18.35 1 93 79 SER B N 1
ATOM 3142 C CA . SER B 1 79 ? 10.212 37.699 17.16 1 93 79 SER B CA 1
ATOM 3143 C C . SER B 1 79 ? 10.856 36.412 16.654 1 93 79 SER B C 1
ATOM 3145 O O . SER B 1 79 ? 11.287 36.339 15.501 1 93 79 SER B O 1
ATOM 3147 N N . GLY B 1 80 ? 10.948 35.458 17.489 1 93.07 80 GLY B N 1
ATOM 3148 C CA . GLY B 1 80 ? 11.357 34.088 17.228 1 93.07 80 GLY B CA 1
ATOM 3149 C C . GLY B 1 80 ? 10.518 33.063 17.967 1 93.07 80 GLY B C 1
ATOM 3150 O O . GLY B 1 80 ? 10.147 33.275 19.124 1 93.07 80 GLY B O 1
ATOM 3151 N N . PHE B 1 81 ? 10.149 32.046 17.282 1 94.38 81 PHE B N 1
ATOM 3152 C CA . PHE B 1 81 ? 9.337 30.999 17.891 1 94.38 81 PHE B CA 1
ATOM 3153 C C . PHE B 1 81 ? 10.207 29.831 18.34 1 94.38 81 PHE B C 1
ATOM 3155 O O . PHE B 1 81 ? 10.695 29.06 17.512 1 94.38 81 PHE B O 1
ATOM 3162 N N . ASP B 1 82 ? 10.408 29.714 19.597 1 91.65 82 ASP B N 1
ATOM 3163 C CA . ASP B 1 82 ? 11.41 28.766 20.073 1 91.65 82 ASP B CA 1
ATOM 3164 C C . ASP B 1 82 ? 10.767 27.441 20.474 1 91.65 82 ASP B C 1
ATOM 3166 O O . ASP B 1 82 ? 9.544 27.296 20.417 1 91.65 82 ASP B O 1
ATOM 3170 N N . GLN B 1 83 ? 11.562 26.524 20.985 1 94.39 83 GLN B N 1
ATOM 3171 C CA . GLN B 1 83 ? 11.141 25.162 21.295 1 94.39 83 GLN B CA 1
ATOM 3172 C C . GLN B 1 83 ? 10.255 25.129 22.537 1 94.39 83 GLN B C 1
ATOM 3174 O O . GLN B 1 83 ? 9.331 24.318 22.626 1 94.39 83 GLN B O 1
ATOM 3179 N N . GLU B 1 84 ? 10.52 25.99 23.402 1 93.76 84 GLU B N 1
ATOM 3180 C CA . GLU B 1 84 ? 9.738 26.036 24.634 1 93.76 84 GLU B CA 1
ATOM 3181 C C . GLU B 1 84 ? 8.284 26.402 24.351 1 93.76 84 GLU B C 1
ATOM 3183 O O . GLU B 1 84 ? 7.367 25.821 24.935 1 93.76 84 GLU B O 1
ATOM 3188 N N . MET B 1 85 ? 8.088 27.372 23.461 1 95.09 85 MET B N 1
ATOM 3189 C CA . MET B 1 85 ? 6.739 27.762 23.061 1 95.09 85 MET B CA 1
ATOM 3190 C C . MET B 1 85 ? 6.005 26.594 22.411 1 95.09 85 MET B C 1
ATOM 3192 O O . MET B 1 85 ? 4.852 26.317 22.746 1 95.09 85 MET B O 1
ATOM 3196 N N . LEU B 1 86 ? 6.705 25.888 21.563 1 97.11 86 LEU B N 1
ATOM 3197 C CA . LEU B 1 86 ? 6.119 24.741 20.878 1 97.11 86 LEU B CA 1
ATOM 3198 C C . LEU B 1 86 ? 5.757 23.642 21.872 1 97.11 86 LEU B C 1
ATOM 3200 O O . LEU B 1 86 ? 4.657 23.088 21.817 1 97.11 86 LEU B O 1
ATOM 3204 N N . ASP B 1 87 ? 6.679 23.375 22.742 1 95.76 87 ASP B N 1
ATOM 3205 C CA . ASP B 1 87 ? 6.467 22.321 23.729 1 95.76 87 ASP B CA 1
ATOM 3206 C C . ASP B 1 87 ? 5.286 22.65 24.639 1 95.76 87 ASP B C 1
ATOM 3208 O O . ASP B 1 87 ? 4.506 21.765 24.997 1 95.76 87 ASP B O 1
ATOM 3212 N N . SER B 1 88 ? 5.205 23.916 24.987 1 95.96 88 SER B N 1
ATOM 3213 C CA . SER B 1 88 ? 4.092 24.35 25.824 1 95.96 88 SER B CA 1
ATOM 3214 C C . SER B 1 88 ? 2.756 24.147 25.117 1 95.96 88 SER B C 1
ATOM 3216 O O . SER B 1 88 ? 1.777 23.727 25.736 1 95.96 88 SER B O 1
ATOM 3218 N N . ILE B 1 89 ? 2.714 24.383 23.827 1 97.87 89 ILE B N 1
ATOM 3219 C CA . ILE B 1 89 ? 1.503 24.197 23.035 1 97.87 89 ILE B CA 1
ATOM 3220 C C . ILE B 1 89 ? 1.123 22.718 23.013 1 97.87 89 ILE B C 1
ATOM 3222 O O . ILE B 1 89 ? -0.021 22.36 23.301 1 97.87 89 ILE B O 1
ATOM 3226 N N . ILE B 1 90 ? 2.08 21.875 22.709 1 97.77 90 ILE B N 1
ATOM 3227 C CA . ILE B 1 90 ? 1.84 20.44 22.606 1 97.77 90 ILE B CA 1
ATOM 3228 C C . ILE B 1 90 ? 1.362 19.899 23.952 1 97.77 90 ILE B C 1
ATOM 3230 O O . ILE B 1 90 ? 0.402 19.128 24.013 1 97.77 90 ILE B O 1
ATOM 3234 N N . GLY B 1 91 ? 2.028 20.335 25.024 1 96.95 91 GLY B N 1
ATOM 3235 C CA . GLY B 1 91 ? 1.627 19.917 26.358 1 96.95 91 GLY B CA 1
ATOM 3236 C C . GLY B 1 91 ? 0.2 20.302 26.7 1 96.95 91 GLY B C 1
ATOM 3237 O O . GLY B 1 91 ? -0.561 19.483 27.219 1 96.95 91 GLY B O 1
ATOM 3238 N N . THR B 1 92 ? -0.168 21.516 26.429 1 97.66 92 THR B N 1
ATOM 3239 C CA . THR B 1 92 ? -1.508 22.004 26.732 1 97.66 92 THR B CA 1
ATOM 3240 C C . THR B 1 92 ? -2.555 21.257 25.911 1 97.66 92 THR B C 1
ATOM 3242 O O . THR B 1 92 ? -3.618 20.903 26.425 1 97.66 92 THR B O 1
ATOM 3245 N N . LEU B 1 93 ? -2.264 21.037 24.662 1 97.71 93 LEU B N 1
ATOM 3246 C CA . LEU B 1 93 ? -3.19 20.307 23.803 1 97.71 93 LEU B CA 1
ATOM 3247 C C . LEU B 1 93 ? -3.407 18.889 24.319 1 97.71 93 LEU B C 1
ATOM 3249 O O . LEU B 1 93 ? -4.529 18.378 24.29 1 97.71 93 LEU B O 1
ATOM 3253 N N . ARG B 1 94 ? -2.334 18.31 24.768 1 96.32 94 ARG B N 1
ATOM 3254 C CA . ARG B 1 94 ? -2.443 16.977 25.352 1 96.32 94 ARG B CA 1
ATOM 3255 C C . ARG B 1 94 ? -3.319 16.997 26.601 1 96.32 94 ARG B C 1
ATOM 3257 O O . ARG B 1 94 ? -4.15 16.108 26.796 1 96.32 94 ARG B O 1
ATOM 3264 N N . GLU B 1 95 ? -3.165 17.984 27.37 1 96.45 95 GLU B N 1
ATOM 3265 C CA . GLU B 1 95 ? -3.947 18.134 28.593 1 96.45 95 GLU B CA 1
ATOM 3266 C C . GLU B 1 95 ? -5.428 18.327 28.282 1 96.45 95 GLU B C 1
ATOM 3268 O O . GLU B 1 95 ? -6.291 17.903 29.054 1 96.45 95 GLU B O 1
ATOM 3273 N N . ARG B 1 96 ? -5.636 18.903 27.167 1 96.59 96 ARG B N 1
ATOM 3274 C CA . ARG B 1 96 ? -7.01 19.153 26.743 1 96.59 96 ARG B CA 1
ATOM 3275 C C . ARG B 1 96 ? -7.622 17.909 26.108 1 96.59 96 ARG B C 1
ATOM 3277 O O . ARG B 1 96 ? -8.762 17.942 25.638 1 96.59 96 ARG B O 1
ATOM 3284 N N . GLY B 1 97 ? -6.792 16.876 25.923 1 94.9 97 GLY B N 1
ATOM 3285 C CA . GLY B 1 97 ? -7.331 15.601 25.479 1 94.9 97 GLY B CA 1
ATOM 3286 C C . GLY B 1 97 ? -7.223 15.398 23.979 1 94.9 97 GLY B C 1
ATOM 3287 O O . GLY B 1 97 ? -7.872 14.512 23.419 1 94.9 97 GLY B O 1
ATOM 3288 N N . ASN B 1 98 ? -6.414 16.232 23.299 1 95.13 98 ASN B N 1
ATOM 3289 C CA . ASN B 1 98 ? -6.23 16.052 21.862 1 95.13 98 ASN B CA 1
ATOM 3290 C C . ASN B 1 98 ? -5.431 14.79 21.553 1 95.13 98 ASN B C 1
ATOM 3292 O O . ASN B 1 98 ? -4.47 14.471 22.256 1 95.13 98 ASN B O 1
ATOM 3296 N N . SER B 1 99 ? -5.934 14.049 20.515 1 93.57 99 SER B N 1
ATOM 3297 C CA . SER B 1 99 ? -5.154 12.906 20.051 1 93.57 99 SER B CA 1
ATOM 3298 C C . SER B 1 99 ? -3.879 13.356 19.346 1 93.57 99 SER B C 1
ATOM 3300 O O . SER B 1 99 ? -3.778 14.504 18.907 1 93.57 99 SER B O 1
ATOM 3302 N N . ASN B 1 100 ? -2.891 12.498 19.25 1 94.81 100 ASN B N 1
ATOM 3303 C CA . ASN B 1 100 ? -1.652 12.811 18.546 1 94.81 100 ASN B CA 1
ATOM 3304 C C . ASN B 1 100 ? -1.917 13.212 17.098 1 94.81 100 ASN B C 1
ATOM 3306 O O . ASN B 1 100 ? -1.236 14.085 16.557 1 94.81 100 ASN B O 1
ATOM 3310 N N . ALA B 1 101 ? -2.906 12.547 16.54 1 94.64 101 ALA B N 1
ATOM 3311 C CA . ALA B 1 101 ? -3.262 12.896 15.167 1 94.64 101 ALA B CA 1
ATOM 3312 C C . ALA B 1 101 ? -3.741 14.342 15.075 1 94.64 101 ALA B C 1
ATOM 3314 O O . ALA B 1 101 ? -3.339 15.08 14.173 1 94.64 101 ALA B O 1
ATOM 3315 N N . THR B 1 102 ? -4.543 14.698 16.018 1 95.55 102 THR B N 1
ATOM 3316 C CA . THR B 1 102 ? -5.066 16.059 16.048 1 95.55 102 THR B CA 1
ATOM 3317 C C . THR B 1 102 ? -3.946 17.063 16.311 1 95.55 102 THR B C 1
ATOM 3319 O O . THR B 1 102 ? -3.874 18.106 15.658 1 95.55 102 THR B O 1
ATOM 3322 N N . ILE B 1 103 ? -3.086 16.697 17.195 1 97.52 103 ILE B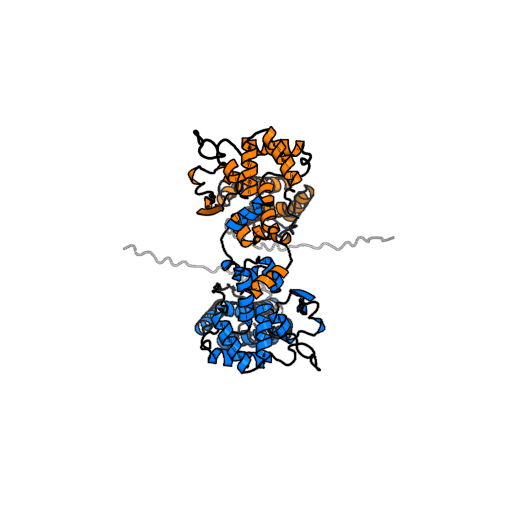 N 1
ATOM 3323 C CA . ILE B 1 103 ? -1.947 17.555 17.505 1 97.52 103 ILE B CA 1
ATOM 3324 C C . ILE B 1 103 ? -1.082 17.733 16.259 1 97.52 103 ILE B C 1
ATOM 3326 O O . ILE B 1 103 ? -0.669 18.85 15.938 1 97.52 103 ILE B O 1
ATOM 3330 N N . ASN B 1 104 ? -0.814 16.71 15.614 1 97.42 104 ASN B N 1
ATOM 3331 C CA . ASN B 1 104 ? -0.019 16.772 14.393 1 97.42 104 ASN B CA 1
ATOM 3332 C C . ASN B 1 104 ? -0.649 17.701 13.359 1 97.42 104 ASN B C 1
ATOM 3334 O O . ASN B 1 104 ? 0.056 18.434 12.665 1 97.42 104 ASN B O 1
ATOM 3338 N N . ARG B 1 105 ? -1.984 17.632 13.244 1 97.26 105 ARG B N 1
ATOM 3339 C CA . ARG B 1 105 ? -2.665 18.493 12.284 1 97.26 105 ARG B CA 1
ATOM 3340 C C . ARG B 1 105 ? -2.533 19.961 12.675 1 97.26 105 ARG B C 1
ATOM 3342 O O . ARG B 1 105 ? -2.27 20.815 11.825 1 97.26 105 ARG B O 1
ATOM 3349 N N . LYS B 1 106 ? -2.66 20.23 13.887 1 98.03 106 LYS B N 1
ATOM 3350 C CA . LYS B 1 106 ? -2.517 21.598 14.378 1 98.03 106 LYS B CA 1
ATOM 3351 C C . LYS B 1 106 ? -1.084 22.094 14.211 1 98.03 106 LYS B C 1
ATOM 3353 O O . LYS B 1 106 ? -0.86 23.236 13.803 1 98.03 106 LYS B O 1
ATOM 3358 N N . MET B 1 107 ? -0.151 21.211 14.425 1 97.72 107 MET B N 1
ATOM 3359 C CA . MET B 1 107 ? 1.257 21.561 14.263 1 97.72 107 MET B CA 1
ATOM 3360 C C . MET B 1 107 ? 1.591 21.807 12.795 1 97.72 107 MET B C 1
ATOM 3362 O O . MET B 1 107 ? 2.425 22.657 12.478 1 97.72 107 MET B O 1
ATOM 3366 N N . ALA B 1 108 ? 0.974 21.041 11.993 1 97.85 108 ALA B N 1
ATOM 3367 C CA . ALA B 1 108 ? 1.198 21.253 10.565 1 97.85 108 ALA B CA 1
ATOM 3368 C C . ALA B 1 108 ? 0.757 22.651 10.142 1 97.85 108 ALA B C 1
ATOM 3370 O O . ALA B 1 108 ? 1.453 23.325 9.379 1 97.85 108 ALA B O 1
ATOM 3371 N N . ALA B 1 109 ? -0.372 23.018 10.605 1 97.84 109 ALA B N 1
ATOM 3372 C CA . ALA B 1 109 ? -0.864 24.361 10.31 1 97.84 109 ALA B CA 1
ATOM 3373 C C . ALA B 1 109 ? 0.083 25.425 10.86 1 97.84 109 ALA B C 1
ATOM 3375 O O . ALA B 1 109 ? 0.436 26.374 10.156 1 97.84 109 ALA B O 1
ATOM 3376 N N . LEU B 1 110 ? 0.522 25.214 12.015 1 98.35 110 LEU B N 1
ATOM 3377 C CA . LEU B 1 110 ? 1.428 26.155 12.663 1 98.35 110 LEU B CA 1
ATOM 3378 C C . LEU B 1 110 ? 2.762 26.22 11.927 1 98.35 110 LEU B C 1
ATOM 3380 O O . LEU B 1 110 ? 3.298 27.307 11.698 1 98.35 110 LEU B O 1
ATOM 3384 N N . SER B 1 111 ? 3.244 25.108 11.666 1 98.29 111 SER B N 1
ATOM 3385 C CA . SER B 1 111 ? 4.513 25.02 10.952 1 98.29 111 SER B CA 1
ATOM 3386 C C . SER B 1 111 ? 4.454 25.77 9.625 1 98.29 111 SER B C 1
ATOM 3388 O O . SER B 1 111 ? 5.36 26.541 9.301 1 98.29 111 SER B O 1
ATOM 3390 N N . LYS B 1 112 ? 3.455 25.557 8.885 1 97.52 112 LYS B N 1
ATOM 3391 C CA . LYS B 1 112 ? 3.299 26.239 7.604 1 97.52 112 LYS B CA 1
ATOM 3392 C C . LYS B 1 112 ? 3.266 27.753 7.787 1 97.52 112 LYS B C 1
ATOM 3394 O O . LYS B 1 112 ? 3.92 28.488 7.044 1 97.52 112 LYS B O 1
ATOM 3399 N N . LEU B 1 113 ? 2.543 28.214 8.747 1 97.8 113 LEU B N 1
ATOM 3400 C CA . LEU B 1 113 ? 2.434 29.637 9.048 1 97.8 113 LEU B CA 1
ATOM 3401 C C . LEU B 1 113 ? 3.792 30.217 9.43 1 97.8 113 LEU B C 1
ATOM 3403 O O . LEU B 1 113 ? 4.212 31.239 8.882 1 97.8 113 LEU B O 1
ATOM 3407 N N . LEU B 1 114 ? 4.493 29.516 10.311 1 97.47 114 LEU B N 1
ATOM 3408 C CA . LEU B 1 114 ? 5.755 30.025 10.836 1 97.47 114 LEU B CA 1
ATOM 3409 C C . LEU B 1 114 ? 6.843 29.99 9.768 1 97.47 114 LEU B C 1
ATOM 3411 O O . LEU B 1 114 ? 7.71 30.866 9.729 1 97.47 114 LEU B O 1
ATOM 3415 N N . ARG B 1 115 ? 6.793 29.02 9.018 1 95.99 115 ARG B N 1
ATOM 3416 C CA . ARG B 1 115 ? 7.765 28.958 7.932 1 95.99 115 ARG B CA 1
ATOM 3417 C C . ARG B 1 115 ? 7.578 30.121 6.963 1 95.99 115 ARG B C 1
ATOM 3419 O O . ARG B 1 115 ? 8.556 30.7 6.484 1 95.99 115 ARG B O 1
ATOM 3426 N N . LYS B 1 116 ? 6.366 30.392 6.639 1 95.82 116 LYS B N 1
ATOM 3427 C CA . LYS B 1 116 ? 6.077 31.554 5.804 1 95.82 116 LYS B CA 1
ATOM 3428 C C . LYS B 1 116 ? 6.585 32.838 6.454 1 95.82 116 LYS B C 1
ATOM 3430 O O . LYS B 1 116 ? 7.241 33.653 5.801 1 95.82 116 LYS B O 1
ATOM 3435 N N . ALA B 1 117 ? 6.348 33.025 7.696 1 95.29 117 ALA B N 1
ATOM 3436 C CA . ALA B 1 117 ? 6.79 34.204 8.436 1 95.29 117 ALA B CA 1
ATOM 3437 C C . ALA B 1 117 ? 8.312 34.303 8.453 1 95.29 117 ALA B C 1
ATOM 3439 O O . ALA B 1 117 ? 8.871 35.395 8.328 1 95.29 117 ALA B O 1
ATOM 3440 N N . HIS B 1 118 ? 8.817 33.12 8.622 1 93.16 118 HIS B N 1
ATOM 3441 C CA . HIS B 1 118 ? 10.275 33.076 8.632 1 93.16 118 HIS B CA 1
ATOM 3442 C C . HIS B 1 118 ? 10.847 33.468 7.274 1 93.16 118 HIS B C 1
ATOM 3444 O O . HIS B 1 118 ? 11.792 34.257 7.199 1 93.16 118 HIS B O 1
ATOM 3450 N N . LYS B 1 119 ? 10.303 33.01 6.276 1 92.31 119 LYS B N 1
ATOM 3451 C CA . LYS B 1 119 ? 10.736 33.318 4.916 1 92.31 119 LYS B CA 1
ATOM 3452 C C . LYS B 1 119 ? 10.589 34.807 4.616 1 92.31 119 LYS B C 1
ATOM 3454 O O . LYS B 1 119 ? 11.423 35.391 3.922 1 92.31 119 LYS B O 1
ATOM 3459 N N . MET B 1 120 ? 9.602 35.423 5.118 1 92.64 120 MET B N 1
ATOM 3460 C CA . MET B 1 120 ? 9.31 36.832 4.876 1 92.64 120 MET B CA 1
ATOM 3461 C C . MET B 1 120 ? 10.122 37.725 5.808 1 92.64 120 MET B C 1
ATOM 3463 O O . MET B 1 120 ? 10.064 38.952 5.708 1 92.64 120 MET B O 1
ATOM 3467 N N . GLY B 1 121 ? 10.769 37.052 6.809 1 90.46 121 GLY B N 1
ATOM 3468 C CA . GLY B 1 121 ? 11.624 37.797 7.72 1 90.46 121 GLY B CA 1
ATOM 3469 C C . GLY B 1 121 ? 10.883 38.329 8.933 1 90.46 121 GLY B C 1
ATOM 3470 O O . GLY B 1 121 ? 11.411 39.163 9.672 1 90.46 121 GLY B O 1
ATOM 3471 N N . ASP B 1 122 ? 9.702 37.874 9.138 1 91.33 122 ASP B N 1
ATOM 3472 C CA . ASP B 1 122 ? 8.897 38.352 10.258 1 91.33 122 ASP B CA 1
ATOM 3473 C C . ASP B 1 122 ? 9.361 37.731 11.573 1 91.33 122 ASP B C 1
ATOM 3475 O O . ASP B 1 122 ? 9.201 38.33 12.639 1 91.33 122 ASP B O 1
ATOM 3479 N N . ILE B 1 123 ? 9.861 36.48 11.432 1 92.55 123 ILE B N 1
ATOM 3480 C CA . ILE B 1 123 ? 10.451 35.836 12.601 1 92.55 123 ILE B CA 1
ATOM 3481 C C . ILE B 1 123 ? 11.836 35.298 12.249 1 92.55 123 ILE B C 1
ATOM 3483 O O . ILE B 1 123 ? 12.103 34.959 11.094 1 92.55 123 ILE B O 1
ATOM 3487 N N . PHE B 1 124 ? 12.646 35.185 13.318 1 89.68 124 PHE B N 1
ATOM 3488 C CA . PHE B 1 124 ? 14.041 34.946 12.968 1 89.68 124 PHE B CA 1
ATOM 3489 C C . PHE B 1 124 ? 14.438 33.507 13.278 1 89.68 124 PHE B C 1
ATOM 3491 O O . PHE B 1 124 ? 15.52 33.059 12.891 1 89.68 124 PHE B O 1
ATOM 3498 N N . ASN B 1 125 ? 13.627 32.773 14.079 1 89.84 125 ASN B N 1
ATOM 3499 C CA . ASN B 1 125 ? 13.952 31.387 14.399 1 89.84 125 ASN B CA 1
ATOM 3500 C C . ASN B 1 125 ? 12.709 30.503 14.39 1 89.84 125 ASN B C 1
ATOM 3502 O O . ASN B 1 125 ? 11.608 30.97 14.687 1 89.84 125 ASN B O 1
ATOM 3506 N N . LEU B 1 126 ? 12.931 29.219 14.084 1 92.75 126 LEU B N 1
ATOM 3507 C CA . LEU B 1 126 ? 11.888 28.2 14.047 1 92.75 126 LEU B CA 1
ATOM 3508 C C . LEU B 1 126 ? 12.241 27.027 14.955 1 92.75 126 LEU B C 1
ATOM 3510 O O . LEU B 1 126 ? 13.41 26.648 15.061 1 92.75 126 LEU B O 1
ATOM 3514 N N . PRO B 1 127 ? 11.273 26.568 15.622 1 91.86 127 PRO B N 1
ATOM 3515 C CA . PRO B 1 127 ? 11.514 25.329 16.366 1 91.86 127 PRO B CA 1
ATOM 3516 C C . PRO B 1 127 ? 11.561 24.098 15.463 1 91.86 127 PRO B C 1
ATOM 3518 O O . PRO B 1 127 ? 11.326 24.204 14.256 1 91.86 127 PRO B O 1
ATOM 3521 N N . GLU B 1 128 ? 11.943 23.003 16.075 1 90.44 128 GLU B N 1
ATOM 3522 C CA . GLU B 1 128 ? 11.893 21.725 15.372 1 90.44 128 GLU B CA 1
ATOM 3523 C C . GLU B 1 128 ? 10.541 21.044 15.559 1 90.44 128 GLU B C 1
ATOM 3525 O O . GLU B 1 128 ? 10.146 20.735 16.686 1 90.44 128 GLU B O 1
ATOM 3530 N N . PHE B 1 129 ? 9.895 20.842 14.456 1 93.48 129 PHE B N 1
ATOM 3531 C CA . PHE B 1 129 ? 8.604 20.167 14.513 1 93.48 129 PHE B CA 1
ATOM 3532 C C . PHE B 1 129 ? 8.778 18.657 14.404 1 93.48 129 PHE B C 1
ATOM 3534 O O . PHE B 1 129 ? 9.253 18.153 13.384 1 93.48 129 PHE B O 1
ATOM 3541 N N . ILE B 1 130 ? 8.444 18.016 15.492 1 91.2 130 ILE B N 1
ATOM 3542 C CA . ILE B 1 130 ? 8.524 16.56 15.489 1 91.2 130 ILE B CA 1
ATOM 3543 C C . ILE B 1 130 ? 7.117 15.966 15.518 1 91.2 130 ILE B C 1
ATOM 3545 O O . ILE B 1 130 ? 6.296 16.341 16.358 1 91.2 130 ILE B O 1
ATOM 3549 N N . ARG B 1 131 ? 6.907 15.127 14.61 1 92.92 131 ARG B N 1
ATOM 3550 C CA . ARG B 1 131 ? 5.591 14.5 14.547 1 92.92 131 ARG B CA 1
ATOM 3551 C C . ARG B 1 131 ? 5.39 13.529 15.706 1 92.92 131 ARG B C 1
ATOM 3553 O O . ARG B 1 131 ? 6.307 12.789 16.068 1 92.92 131 ARG B O 1
ATOM 3560 N N . GLN B 1 132 ? 4.182 13.625 16.238 1 92.84 132 GLN B N 1
ATOM 3561 C CA . GLN B 1 132 ? 3.806 12.672 17.277 1 92.84 132 GLN B CA 1
ATOM 3562 C C . GLN B 1 132 ? 3.376 11.339 16.672 1 92.84 132 GLN B C 1
ATOM 3564 O O . GLN B 1 132 ? 2.757 11.306 15.606 1 92.84 132 GLN B O 1
ATOM 3569 N N . LYS B 1 133 ? 3.682 10.244 17.291 1 91.32 133 LYS B N 1
ATOM 3570 C CA . LYS B 1 133 ? 3.286 8.921 16.817 1 91.32 133 LYS B CA 1
ATOM 3571 C C . LYS B 1 133 ? 1.772 8.744 16.882 1 91.32 133 LYS B C 1
ATOM 3573 O O . LYS B 1 133 ? 1.162 8.956 17.932 1 91.32 133 LYS B O 1
ATOM 3578 N N . GLU B 1 134 ? 1.304 8.496 15.738 1 89.65 134 GLU B N 1
ATOM 3579 C CA . GLU B 1 134 ? -0.141 8.3 15.679 1 89.65 134 GLU B CA 1
ATOM 3580 C C . GLU B 1 134 ? -0.505 6.828 15.849 1 89.65 134 GLU B C 1
ATOM 3582 O O . GLU B 1 134 ? 0.182 5.948 15.325 1 89.65 134 GLU B O 1
ATOM 3587 N N . ARG B 1 135 ? -1.419 6.448 16.685 1 77.07 135 ARG B N 1
ATOM 3588 C CA . ARG B 1 135 ? -1.882 5.077 16.87 1 77.07 135 ARG B CA 1
ATOM 3589 C C . ARG B 1 135 ? -2.875 4.683 15.782 1 77.07 135 ARG B C 1
ATOM 3591 O O . ARG B 1 135 ? -3.665 5.512 15.325 1 77.07 135 ARG B O 1
ATOM 3598 N N . VAL B 1 136 ? -2.494 3.523 15.206 1 71.56 136 VAL B N 1
ATOM 3599 C CA . VAL B 1 136 ? -3.44 2.989 14.231 1 71.56 136 VAL B CA 1
ATOM 3600 C C . VAL B 1 136 ? -4.523 2.186 14.948 1 71.56 136 VAL B C 1
ATOM 3602 O O . VAL B 1 136 ? -4.219 1.283 15.732 1 71.56 136 VAL B O 1
ATOM 3605 N N . GLY B 1 137 ? -5.679 2.725 15.219 1 69.58 137 GLY B N 1
ATOM 3606 C CA . GLY B 1 137 ? -6.723 1.995 15.919 1 69.58 137 GLY B CA 1
ATOM 3607 C C . GLY B 1 137 ? -7.436 0.984 15.041 1 69.58 137 GLY B C 1
ATOM 3608 O O . GLY B 1 137 ? -7.186 0.916 13.835 1 69.58 137 GLY B O 1
ATOM 3609 N N . ARG B 1 138 ? -8.204 0.049 15.664 1 77.67 138 ARG B N 1
ATOM 3610 C CA . ARG B 1 138 ? -9.036 -0.944 14.991 1 77.67 138 ARG B CA 1
ATOM 3611 C C . ARG B 1 138 ? -10.168 -0.276 14.218 1 77.67 138 ARG B C 1
ATOM 3613 O O . ARG B 1 138 ? -10.671 0.773 14.626 1 77.67 138 ARG B O 1
ATOM 3620 N N . ILE B 1 139 ? -10.527 -0.779 13.083 1 86.85 139 ILE B N 1
ATOM 3621 C CA . ILE B 1 139 ? -11.605 -0.256 12.251 1 86.85 139 ILE B CA 1
ATOM 3622 C C . ILE B 1 139 ? -12.947 -0.783 12.755 1 86.85 139 ILE B C 1
ATOM 3624 O O . ILE B 1 139 ? -13.114 -1.989 12.952 1 86.85 139 ILE B O 1
ATOM 3628 N N . ARG B 1 140 ? -13.821 0.105 13.146 1 92.79 140 ARG B N 1
ATOM 3629 C CA . ARG B 1 140 ? -15.174 -0.234 13.577 1 92.79 140 ARG B CA 1
ATOM 3630 C C . ARG B 1 140 ? -16.104 -0.404 12.381 1 92.79 140 ARG B C 1
ATOM 3632 O O . ARG B 1 140 ? -16.053 0.38 11.431 1 92.79 140 ARG B O 1
ATOM 3639 N N . PHE B 1 141 ? -16.838 -1.509 12.264 1 95.75 141 PHE B N 1
ATOM 3640 C CA . PHE B 1 141 ? -17.88 -1.72 11.267 1 95.75 141 PHE B CA 1
ATOM 3641 C C . PHE B 1 141 ? -19.103 -2.381 11.892 1 95.75 141 PHE B C 1
ATOM 3643 O O . PHE B 1 141 ? -19.039 -2.873 13.021 1 95.75 141 PHE B O 1
ATOM 3650 N N . LEU B 1 142 ? -20.188 -2.389 11.27 1 96.83 142 LEU B N 1
ATOM 3651 C CA . LEU B 1 142 ? -21.428 -2.931 11.814 1 96.83 142 LEU B CA 1
ATOM 3652 C C . LEU B 1 142 ? -21.477 -4.447 11.65 1 96.83 142 LEU B C 1
ATOM 3654 O O . LEU B 1 142 ? -21.208 -4.967 10.565 1 96.83 142 LEU B O 1
ATOM 3658 N N . GLU B 1 143 ? -21.83 -5.048 12.727 1 95.08 143 GLU B N 1
ATOM 3659 C CA . GLU B 1 143 ? -22.216 -6.451 12.612 1 95.08 143 GLU B CA 1
ATOM 3660 C C . GLU B 1 143 ? -23.615 -6.592 12.019 1 95.08 143 GLU B C 1
ATOM 3662 O O . GLU B 1 143 ? -24.399 -5.64 12.031 1 95.08 143 GLU B O 1
ATOM 3667 N N . GLN B 1 144 ? -23.881 -7.797 11.593 1 95.16 144 GLN B N 1
ATOM 3668 C CA . GLN B 1 144 ? -25.142 -8.033 10.897 1 95.16 144 GLN B CA 1
ATOM 3669 C C . GLN B 1 144 ? -26.332 -7.64 11.768 1 95.16 144 GLN B C 1
ATOM 3671 O O . GLN B 1 144 ? -27.251 -6.963 11.302 1 95.16 144 GLN B O 1
ATOM 3676 N N . GLU B 1 145 ? -26.281 -8.028 13.001 1 96.34 145 GLU B N 1
ATOM 3677 C CA . GLU B 1 145 ? -27.381 -7.736 13.914 1 96.34 145 GLU B CA 1
ATOM 3678 C C . GLU B 1 145 ? -27.465 -6.243 14.217 1 96.34 145 GLU B C 1
ATOM 3680 O O . GLU B 1 145 ? -28.56 -5.687 14.331 1 96.34 145 GLU B O 1
ATOM 3685 N N . GLU B 1 146 ? -26.337 -5.587 14.352 1 97.33 146 GLU B N 1
ATOM 3686 C CA . GLU B 1 146 ? -26.31 -4.143 14.565 1 97.33 146 GLU B CA 1
ATOM 3687 C C . GLU B 1 146 ? -26.934 -3.399 13.388 1 97.33 146 GLU B C 1
ATOM 3689 O O . GLU B 1 146 ? -27.737 -2.484 13.58 1 97.33 146 GLU B O 1
ATOM 3694 N N . GLU B 1 147 ? -26.565 -3.829 12.245 1 97.66 147 GLU B N 1
ATOM 3695 C CA . GLU B 1 147 ? -27.097 -3.206 11.037 1 97.66 147 GLU B CA 1
ATOM 3696 C C . GLU B 1 147 ? -28.614 -3.346 10.965 1 97.66 147 GLU B C 1
ATOM 3698 O O . GLU B 1 147 ? -29.321 -2.374 10.69 1 97.66 147 GLU B O 1
ATOM 3703 N N . LYS B 1 148 ? -29.055 -4.563 11.178 1 97.58 148 LYS B N 1
ATOM 3704 C CA . LYS B 1 148 ? -30.485 -4.846 11.1 1 97.58 148 LYS B CA 1
ATOM 3705 C C . LYS B 1 148 ? -31.275 -3.958 12.057 1 97.58 148 LYS B C 1
ATOM 3707 O O . LYS B 1 148 ? -32.258 -3.33 11.661 1 97.58 148 LYS B O 1
ATOM 3712 N N . ARG B 1 149 ? -30.834 -3.856 13.288 1 98.11 149 ARG B N 1
ATOM 3713 C CA . ARG B 1 149 ? -31.519 -3.056 14.297 1 98.11 149 ARG B CA 1
ATOM 3714 C C . ARG B 1 149 ? -31.463 -1.572 13.95 1 98.11 149 ARG B C 1
ATOM 3716 O O . ARG B 1 149 ? -32.476 -0.873 14.023 1 98.11 149 ARG B O 1
ATOM 3723 N N . LEU B 1 150 ? -30.318 -1.143 13.567 1 98.47 150 LEU B N 1
ATOM 3724 C CA . LEU B 1 150 ? -30.124 0.268 13.251 1 98.47 150 LEU B CA 1
ATOM 3725 C C . LEU B 1 150 ? -30.958 0.673 12.04 1 98.47 150 LEU B C 1
ATOM 3727 O O . LEU B 1 150 ? -31.644 1.697 12.068 1 98.47 150 LEU B O 1
ATOM 3731 N N . PHE B 1 151 ? -30.944 -0.156 11.028 1 98.5 151 PHE B N 1
ATOM 3732 C CA . PHE B 1 151 ? -31.656 0.163 9.796 1 98.5 151 PHE B CA 1
ATOM 3733 C C . PHE B 1 151 ? -33.163 0.139 10.02 1 98.5 151 PHE B C 1
ATOM 3735 O O . PHE B 1 151 ? -33.894 0.949 9.446 1 98.5 151 PHE B O 1
ATOM 3742 N N . ALA B 1 152 ? -33.564 -0.802 10.823 1 98.57 152 ALA B N 1
ATOM 3743 C CA . ALA B 1 152 ? -34.985 -0.841 11.158 1 98.57 152 ALA B CA 1
ATOM 3744 C C . ALA B 1 152 ? -35.416 0.437 11.871 1 98.57 152 ALA B C 1
ATOM 3746 O O . ALA B 1 152 ? -36.477 0.993 11.575 1 98.57 152 ALA B O 1
ATOM 3747 N N . ALA B 1 153 ? -34.624 0.881 12.783 1 98.67 153 ALA B N 1
ATOM 3748 C CA . ALA B 1 153 ? -34.914 2.112 13.513 1 98.67 153 ALA B CA 1
ATOM 3749 C C . ALA B 1 153 ? -34.923 3.316 12.575 1 98.67 153 ALA B C 1
ATOM 3751 O O . ALA B 1 153 ? -35.769 4.205 12.704 1 98.67 153 ALA B O 1
ATOM 3752 N N . ILE B 1 154 ? -34.058 3.375 11.651 1 98.67 154 ILE B N 1
ATOM 3753 C CA . ILE B 1 154 ? -34.004 4.46 10.677 1 98.67 154 ILE B CA 1
ATOM 3754 C C . ILE B 1 154 ? -35.257 4.431 9.804 1 98.67 154 ILE B C 1
ATOM 3756 O O . ILE B 1 154 ? -35.871 5.471 9.555 1 98.67 154 ILE B O 1
ATOM 3760 N N . LYS B 1 155 ? -35.589 3.229 9.354 1 98.47 155 LYS B N 1
ATOM 3761 C CA . LYS B 1 155 ? -36.749 3.058 8.484 1 98.47 155 LYS B CA 1
ATOM 3762 C C . LYS B 1 155 ? -38.021 3.565 9.158 1 98.47 155 LYS B C 1
ATOM 3764 O O . LYS B 1 155 ? -38.845 4.226 8.522 1 98.47 155 LYS B O 1
ATOM 3769 N N . SER B 1 156 ? -38.139 3.252 10.43 1 98.18 156 SER B N 1
ATOM 3770 C CA . SER B 1 156 ? -39.316 3.668 11.186 1 98.18 156 SER B CA 1
ATOM 3771 C C . SER B 1 156 ? -39.417 5.188 11.261 1 98.18 156 SER B C 1
ATOM 3773 O O . SER B 1 156 ? -40.513 5.737 11.39 1 98.18 156 SER B O 1
ATOM 3775 N N . ARG B 1 157 ? -38.334 5.849 11.12 1 97.44 157 ARG B N 1
ATOM 3776 C CA . ARG B 1 157 ? -38.297 7.303 11.238 1 97.44 157 ARG B CA 1
ATOM 3777 C C . ARG B 1 157 ? -38.438 7.967 9.873 1 97.44 157 ARG B C 1
ATOM 3779 O O . ARG B 1 157 ? -39.107 8.995 9.743 1 97.44 157 ARG B O 1
ATOM 3786 N N . CYS B 1 158 ? -37.791 7.384 8.93 1 97.82 158 CYS B N 1
ATOM 3787 C CA . CYS B 1 158 ? -37.77 7.992 7.604 1 97.82 158 CYS B CA 1
ATOM 3788 C C . CYS B 1 158 ? -37.403 6.966 6.539 1 97.82 158 CYS B C 1
ATOM 3790 O O . CYS B 1 158 ? -36.254 6.527 6.463 1 97.82 158 CYS B O 1
ATOM 3792 N N . GLU B 1 159 ? -38.263 6.673 5.634 1 97.63 159 GLU B N 1
ATOM 3793 C CA . GLU B 1 159 ? -38.055 5.672 4.591 1 97.63 159 GLU B CA 1
ATOM 3794 C C . GLU B 1 159 ? -36.93 6.085 3.646 1 97.63 159 GLU B C 1
ATOM 3796 O O . GLU B 1 159 ? -36.144 5.245 3.204 1 97.63 159 GLU B O 1
ATOM 3801 N N . ASP B 1 160 ? -36.896 7.356 3.397 1 97.53 160 ASP B N 1
ATOM 3802 C CA . ASP B 1 160 ? -35.865 7.853 2.49 1 97.53 160 ASP B CA 1
ATOM 3803 C C . ASP B 1 160 ? -34.474 7.681 3.095 1 97.53 160 ASP B C 1
ATOM 3805 O O . ASP B 1 160 ? -33.524 7.332 2.391 1 97.53 160 ASP B O 1
ATOM 3809 N N . SER B 1 161 ? -34.355 7.887 4.396 1 98.45 161 SER B N 1
ATOM 3810 C CA . SER B 1 161 ? -33.08 7.701 5.079 1 98.45 161 SER B CA 1
ATOM 3811 C C . SER B 1 161 ? -32.679 6.23 5.11 1 98.45 161 SER B C 1
ATOM 3813 O O . SER B 1 161 ? -31.492 5.903 5.049 1 98.45 161 SER B O 1
ATOM 3815 N N . TYR B 1 162 ? -33.719 5.382 5.209 1 98.52 162 TYR B N 1
ATOM 3816 C CA . TYR B 1 162 ? -33.47 3.946 5.143 1 98.52 162 TYR B CA 1
ATOM 3817 C C . TYR B 1 162 ? -32.906 3.553 3.783 1 98.52 162 TYR B C 1
ATOM 3819 O O . TYR B 1 162 ? -31.893 2.853 3.702 1 98.52 162 TYR B O 1
ATOM 3827 N N . ARG B 1 163 ? -33.494 4.045 2.726 1 98.42 163 ARG B N 1
ATOM 3828 C CA . ARG B 1 163 ? -33.027 3.745 1.376 1 98.42 163 ARG B CA 1
ATOM 3829 C C . ARG B 1 163 ? -31.595 4.228 1.172 1 98.42 163 ARG B C 1
ATOM 3831 O O . ARG B 1 163 ? -30.775 3.523 0.581 1 98.42 163 ARG B O 1
ATOM 3838 N N . LEU B 1 164 ? -31.324 5.422 1.695 1 98.66 164 LEU B N 1
ATOM 3839 C CA . LEU B 1 164 ? -29.976 5.971 1.593 1 98.66 164 LEU B CA 1
ATOM 3840 C C . LEU B 1 164 ? -28.976 5.1 2.346 1 98.66 164 LEU B C 1
ATOM 3842 O O . LEU B 1 164 ? -27.881 4.83 1.846 1 98.66 164 LEU B O 1
ATOM 3846 N N . SER B 1 165 ? -29.359 4.603 3.537 1 98.75 165 SER B N 1
ATOM 3847 C CA . SER B 1 165 ? -28.483 3.752 4.335 1 98.75 165 SER B CA 1
ATOM 3848 C C . SER B 1 165 ? -28.14 2.463 3.596 1 98.75 165 SER B C 1
ATOM 3850 O O . SER B 1 165 ? -26.98 2.047 3.568 1 98.75 165 SER B O 1
ATOM 3852 N N . VAL B 1 166 ? -29.126 1.894 2.976 1 98.45 166 VAL B N 1
ATOM 3853 C CA . VAL B 1 166 ? -28.934 0.665 2.213 1 98.45 166 VAL B CA 1
ATOM 3854 C C . VAL B 1 166 ? -27.983 0.924 1.047 1 98.45 166 VAL B C 1
ATOM 3856 O O . VAL B 1 166 ? -27.064 0.14 0.8 1 98.45 166 VAL B O 1
ATOM 3859 N N . PHE B 1 167 ? -28.216 2.043 0.396 1 98.54 167 PHE B N 1
ATOM 3860 C CA . PHE B 1 167 ? -27.386 2.41 -0.746 1 98.54 167 PHE B CA 1
ATOM 3861 C C . PHE B 1 167 ? -25.939 2.622 -0.318 1 98.54 167 PHE B C 1
ATOM 3863 O O . PHE B 1 167 ? -25.015 2.132 -0.97 1 98.54 167 PHE B O 1
ATOM 3870 N N . LEU B 1 168 ? -25.703 3.288 0.802 1 98.7 168 LEU B N 1
ATOM 3871 C CA . LEU B 1 168 ? -24.373 3.607 1.31 1 98.7 168 LEU B CA 1
ATOM 3872 C C . LEU B 1 168 ? -23.618 2.337 1.69 1 98.7 168 LEU B C 1
ATOM 3874 O O . LEU B 1 168 ? -22.449 2.175 1.331 1 98.7 168 LEU B O 1
ATOM 3878 N N . VAL B 1 169 ? -24.258 1.39 2.339 1 98.47 169 VAL B N 1
ATOM 3879 C CA . VAL B 1 169 ? -23.557 0.229 2.877 1 98.47 169 VAL B CA 1
ATOM 3880 C C . VAL B 1 169 ? -23.225 -0.744 1.747 1 98.47 169 VAL B C 1
ATOM 3882 O O . VAL B 1 169 ? -22.231 -1.47 1.817 1 98.47 169 VAL B O 1
ATOM 3885 N N . ASP B 1 170 ? -23.979 -0.685 0.661 1 97.76 170 ASP B N 1
ATOM 3886 C CA . ASP B 1 170 ? -23.749 -1.63 -0.427 1 97.76 170 ASP B CA 1
ATOM 3887 C C . ASP B 1 170 ? -22.76 -1.066 -1.445 1 97.76 170 ASP B C 1
ATOM 3889 O O . ASP B 1 170 ? -22.105 -1.821 -2.166 1 97.76 170 ASP B O 1
ATOM 3893 N N . THR B 1 171 ? -22.672 0.271 -1.538 1 97.91 171 THR B N 1
ATOM 3894 C CA . THR B 1 171 ? -21.794 0.862 -2.541 1 97.91 171 THR B CA 1
ATOM 3895 C C . THR B 1 171 ? -20.503 1.364 -1.901 1 97.91 171 THR B C 1
ATOM 3897 O O . THR B 1 171 ? -19.509 1.595 -2.593 1 97.91 171 THR B O 1
ATOM 3900 N N . GLY B 1 172 ? -20.548 1.581 -0.567 1 97.95 172 GLY B N 1
ATOM 3901 C CA . GLY B 1 172 ? -19.383 2.106 0.128 1 97.95 172 GLY B CA 1
ATOM 3902 C C . GLY B 1 172 ? -19.071 3.546 -0.233 1 97.95 172 GLY B C 1
ATOM 3903 O O . GLY B 1 172 ? -17.986 4.047 0.071 1 97.95 172 GLY B O 1
ATOM 3904 N N . CYS B 1 173 ? -19.982 4.255 -0.944 1 97.13 173 CYS B N 1
ATOM 3905 C CA . CYS B 1 173 ? -19.714 5.636 -1.327 1 97.13 173 CYS B CA 1
ATOM 3906 C C . CYS B 1 173 ? -19.858 6.571 -0.131 1 97.13 173 CYS B C 1
ATOM 3908 O O . CYS B 1 173 ? -20.432 6.193 0.892 1 97.13 173 CYS B O 1
ATOM 3910 N N . ARG B 1 174 ? -19.294 7.695 -0.229 1 96.51 174 ARG B N 1
ATOM 3911 C CA . ARG B 1 174 ? -19.433 8.708 0.812 1 96.51 174 ARG B CA 1
ATOM 3912 C C . ARG B 1 174 ? -20.846 9.279 0.836 1 96.51 174 ARG B C 1
ATOM 3914 O O . ARG B 1 174 ? -21.534 9.291 -0.187 1 96.51 174 ARG B O 1
ATOM 3921 N N . LEU B 1 175 ? -21.207 9.867 1.958 1 97.22 175 LEU B N 1
ATOM 3922 C CA . LEU B 1 175 ? -22.545 10.42 2.136 1 97.22 175 LEU B CA 1
ATOM 3923 C C . LEU B 1 175 ? -22.817 11.524 1.119 1 97.22 175 LEU B C 1
ATOM 3925 O O . LEU B 1 175 ? -23.86 11.526 0.462 1 97.22 175 LEU B O 1
ATOM 3929 N N . GLY B 1 176 ? -21.875 12.379 0.927 1 95.1 176 GLY B N 1
ATOM 3930 C CA . GLY B 1 176 ? -22.033 13.476 -0.014 1 95.1 176 GLY B CA 1
ATOM 3931 C C . GLY B 1 176 ? -22.167 13.012 -1.453 1 95.1 176 GLY B C 1
ATOM 3932 O O . GLY B 1 176 ? -22.912 13.606 -2.235 1 95.1 176 GLY B O 1
ATOM 3933 N N . GLU B 1 177 ? -21.461 11.967 -1.808 1 95.09 177 GLU B N 1
ATOM 3934 C CA . GLU B 1 177 ? -21.543 11.413 -3.156 1 95.09 177 GLU B CA 1
ATOM 3935 C C . GLU B 1 177 ? -22.943 10.882 -3.45 1 95.09 177 GLU B C 1
ATOM 3937 O O . GLU B 1 177 ? -23.482 11.106 -4.536 1 95.09 177 GLU B O 1
ATOM 3942 N N . ALA B 1 178 ? -23.488 10.234 -2.455 1 96.9 178 ALA B N 1
ATOM 3943 C CA . ALA B 1 178 ? -24.808 9.637 -2.645 1 96.9 178 ALA B CA 1
ATOM 3944 C C . ALA B 1 178 ? -25.879 10.711 -2.805 1 96.9 178 ALA B C 1
ATOM 3946 O O . ALA B 1 178 ? -26.717 10.632 -3.707 1 96.9 178 ALA B O 1
ATOM 3947 N N . ILE B 1 179 ? -25.844 11.662 -1.961 1 96.64 179 ILE B N 1
ATOM 3948 C CA . ILE B 1 179 ? -26.845 12.723 -1.976 1 96.64 179 ILE B CA 1
ATOM 3949 C C . ILE B 1 179 ? -26.717 13.536 -3.263 1 96.64 179 ILE B C 1
ATOM 3951 O O . ILE B 1 179 ? -27.717 14.009 -3.808 1 96.64 179 ILE B O 1
ATOM 3955 N N . GLY B 1 180 ? -25.527 13.618 -3.821 1 94.62 180 GLY B N 1
ATOM 3956 C CA . GLY B 1 180 ? -25.266 14.408 -5.013 1 94.62 180 GLY B CA 1
ATOM 3957 C C . GLY B 1 180 ? -25.47 13.632 -6.301 1 94.62 180 GLY B C 1
ATOM 3958 O O . GLY B 1 180 ? -25.313 14.18 -7.394 1 94.62 180 GLY B O 1
ATOM 3959 N N . LEU B 1 181 ? -25.87 12.432 -6.189 1 96.05 181 LEU B N 1
ATOM 3960 C CA . LEU B 1 181 ? -26.059 11.587 -7.363 1 96.05 181 LEU B CA 1
ATOM 3961 C C . LEU B 1 181 ? -27.202 12.107 -8.228 1 96.05 181 LEU B C 1
ATOM 3963 O O . LEU B 1 181 ? -28.245 12.509 -7.709 1 96.05 181 LEU B O 1
ATOM 3967 N N . THR B 1 182 ? -27.062 12.046 -9.54 1 96.01 182 THR B N 1
ATOM 3968 C CA . THR B 1 182 ? -28.119 12.37 -10.491 1 96.01 182 THR B CA 1
ATOM 3969 C C . THR B 1 182 ? -28.639 11.108 -11.173 1 96.01 182 THR B C 1
ATOM 3971 O O . THR B 1 182 ? -28.009 10.051 -11.098 1 96.01 182 THR B O 1
ATOM 3974 N N . TRP B 1 183 ? -29.772 11.252 -11.808 1 95.91 183 TRP B N 1
ATOM 3975 C CA . TRP B 1 183 ? -30.354 10.11 -12.506 1 95.91 183 TRP B CA 1
ATOM 3976 C C . TRP B 1 183 ? -29.417 9.604 -13.598 1 95.91 183 TRP B C 1
ATOM 3978 O O . TRP B 1 183 ? -29.379 8.406 -13.886 1 95.91 183 TRP B O 1
ATOM 3988 N N . ASN B 1 184 ? -28.636 10.47 -14.129 1 94.84 184 ASN B N 1
ATOM 3989 C CA . ASN B 1 184 ? -27.727 10.118 -15.214 1 94.84 184 ASN B CA 1
ATOM 3990 C C . ASN B 1 184 ? -26.533 9.314 -14.707 1 94.84 184 ASN B C 1
ATOM 3992 O O . ASN B 1 184 ? -25.809 8.706 -15.497 1 94.84 184 ASN B O 1
ATOM 3996 N N . ASP B 1 185 ? -26.314 9.368 -13.427 1 96.29 185 ASP B N 1
ATOM 3997 C CA . ASP B 1 185 ? -25.182 8.649 -12.851 1 96.29 185 ASP B CA 1
ATOM 3998 C C . ASP B 1 185 ? -25.508 7.169 -12.666 1 96.29 185 ASP B C 1
ATOM 4000 O O . ASP B 1 185 ? -24.62 6.363 -12.38 1 96.29 185 ASP B O 1
ATOM 4004 N N . ILE B 1 186 ? -26.745 6.797 -12.769 1 95.42 186 ILE B N 1
ATOM 4005 C CA . ILE B 1 186 ? -27.182 5.418 -12.588 1 95.42 186 ILE B CA 1
ATOM 4006 C C . ILE B 1 186 ? -27.642 4.842 -13.925 1 95.42 186 ILE B C 1
ATOM 4008 O O . ILE B 1 186 ? -28.66 5.27 -14.475 1 95.42 186 ILE B O 1
ATOM 4012 N N . GLN B 1 187 ? -26.822 3.9 -14.465 1 92.97 187 GLN B N 1
ATOM 4013 C CA . GLN B 1 187 ? -27.117 3.28 -15.752 1 92.97 187 GLN B CA 1
ATOM 4014 C C . GLN B 1 187 ? -26.798 1.788 -15.731 1 92.97 187 GLN B C 1
ATOM 4016 O O . GLN B 1 187 ? -25.763 1.377 -15.202 1 92.97 187 GLN B O 1
ATOM 4021 N N . GLU B 1 188 ? -27.63 0.896 -16.27 1 89.83 188 GLU B N 1
ATOM 4022 C CA . GLU B 1 188 ? -27.354 -0.522 -16.485 1 89.83 188 GLU B CA 1
ATOM 4023 C C . GLU B 1 188 ? -26.95 -1.208 -15.183 1 89.83 188 GLU B C 1
ATOM 4025 O O . GLU B 1 188 ? -25.957 -1.938 -15.142 1 89.83 188 GLU B O 1
ATOM 4030 N N . GLN B 1 189 ? -27.629 -0.868 -14.076 1 93.69 189 GLN B N 1
ATOM 4031 C CA . GLN B 1 189 ? -27.427 -1.47 -12.763 1 93.69 189 GLN B CA 1
ATOM 4032 C C . GLN B 1 189 ? -26.048 -1.128 -12.206 1 93.69 189 GLN B C 1
ATOM 4034 O O . GLN B 1 189 ? -25.434 -1.942 -11.513 1 93.69 189 GLN B O 1
ATOM 4039 N N . ARG B 1 190 ? -25.544 -0.02 -12.73 1 97.05 190 ARG B N 1
ATOM 4040 C CA . ARG B 1 190 ? -24.283 0.513 -12.225 1 97.05 190 ARG B CA 1
ATOM 4041 C C . ARG B 1 190 ? -24.425 1.981 -11.838 1 97.05 190 ARG B C 1
ATOM 4043 O O . ARG B 1 190 ? -25.329 2.67 -12.316 1 97.05 190 ARG B O 1
ATOM 4050 N N . VAL B 1 191 ? -23.613 2.366 -10.981 1 97.73 191 VAL B N 1
ATOM 4051 C CA . VAL B 1 191 ? -23.607 3.767 -10.572 1 97.73 191 VAL B CA 1
ATOM 4052 C C . VAL B 1 191 ? -22.2 4.342 -10.719 1 97.73 191 VAL B C 1
ATOM 4054 O O . VAL B 1 191 ? -21.213 3.67 -10.413 1 97.73 191 VAL B O 1
ATOM 4057 N N . THR B 1 192 ? -22.151 5.562 -11.203 1 96.3 192 THR B N 1
ATOM 4058 C CA . THR B 1 192 ? -20.878 6.257 -11.356 1 96.3 192 THR B CA 1
ATOM 4059 C C . THR B 1 192 ? -20.779 7.426 -10.38 1 96.3 192 THR B C 1
ATOM 4061 O O . THR B 1 192 ? -21.68 8.265 -10.314 1 96.3 192 THR B O 1
ATOM 4064 N N . PHE B 1 193 ? -19.672 7.398 -9.56 1 95.42 193 PHE B N 1
ATOM 4065 C CA . PHE B 1 193 ? -19.372 8.493 -8.645 1 95.42 193 PHE B CA 1
ATOM 4066 C C . PHE B 1 193 ? -18.268 9.381 -9.206 1 95.42 193 PHE B C 1
ATOM 4068 O O . PHE B 1 193 ? -17.232 8.884 -9.652 1 95.42 193 PHE B O 1
ATOM 4075 N N . TRP B 1 194 ? -18.517 10.594 -9.096 1 88.02 194 TRP B N 1
ATOM 4076 C CA . TRP B 1 194 ? -17.563 11.534 -9.677 1 88.02 194 TRP B CA 1
ATOM 4077 C C . TRP B 1 194 ? -16.836 12.315 -8.588 1 88.02 194 TRP B C 1
ATOM 4079 O O . TRP B 1 194 ? -17.436 12.687 -7.576 1 88.02 194 TRP B O 1
ATOM 4089 N N . VAL B 1 195 ? -15.479 12.268 -8.701 1 74.8 195 VAL B N 1
ATOM 4090 C CA . VAL B 1 195 ? -14.702 13.132 -7.818 1 74.8 195 VAL B CA 1
ATOM 4091 C C . VAL B 1 195 ? -14.337 14.423 -8.548 1 74.8 195 VAL B C 1
ATOM 4093 O O . VAL B 1 195 ? -13.542 14.406 -9.491 1 74.8 195 VAL B O 1
ATOM 4096 N N . THR B 1 196 ? -15.067 15.531 -8.334 1 60.67 196 THR B N 1
ATOM 4097 C CA . THR B 1 196 ? -15.053 16.797 -9.059 1 60.67 196 THR B CA 1
ATOM 4098 C C . THR B 1 196 ? -13.637 17.363 -9.132 1 60.67 196 THR B C 1
ATOM 4100 O O . THR B 1 196 ? -13.202 17.828 -10.187 1 60.67 196 THR B O 1
ATOM 4103 N N . LYS B 1 197 ? -12.883 17.257 -8.057 1 58.46 197 LYS B N 1
ATOM 4104 C CA . LYS B 1 197 ? -11.613 17.977 -8.057 1 58.46 197 LYS B CA 1
ATOM 4105 C C . LYS B 1 197 ? -10.589 17.286 -8.952 1 58.46 197 LYS B C 1
ATOM 4107 O O . LYS B 1 197 ? -9.812 17.948 -9.642 1 58.46 197 LYS B O 1
ATOM 4112 N N . SER B 1 198 ? -10.595 16.026 -8.948 1 59.86 198 SER B N 1
ATOM 4113 C CA . SER B 1 198 ? -9.545 15.293 -9.647 1 59.86 198 SER B CA 1
ATOM 4114 C C . SER B 1 198 ? -10.045 14.745 -10.98 1 59.86 198 SER B C 1
ATOM 4116 O O . SER B 1 198 ? -9.266 14.204 -11.767 1 59.86 198 SER B O 1
ATOM 4118 N N . ASN B 1 199 ? -11.317 15.1 -11.355 1 67.94 199 ASN B N 1
ATOM 4119 C CA . ASN B 1 199 ? -11.935 14.553 -12.558 1 67.94 199 ASN B CA 1
ATOM 4120 C C . ASN B 1 199 ? -11.806 13.034 -12.615 1 67.94 199 ASN B C 1
ATOM 4122 O O . ASN B 1 199 ? -11.582 12.465 -13.685 1 67.94 199 ASN B O 1
ATOM 4126 N N . ARG B 1 200 ? -11.691 12.446 -11.489 1 80.76 200 ARG B N 1
ATOM 4127 C CA . ARG B 1 200 ? -11.669 10.989 -11.411 1 80.76 200 ARG B CA 1
ATOM 4128 C C . ARG B 1 200 ? -13.063 10.435 -11.135 1 80.76 200 ARG B C 1
ATOM 4130 O O . ARG B 1 200 ? -13.919 11.136 -10.591 1 80.76 200 ARG B O 1
ATOM 4137 N N . SER B 1 201 ? -13.36 9.33 -11.783 1 88.25 201 SER B N 1
ATOM 4138 C CA . SER B 1 201 ? -14.643 8.677 -11.544 1 88.25 201 SER B CA 1
ATOM 4139 C C . SER B 1 201 ? -14.467 7.178 -11.321 1 88.25 201 SER B C 1
ATOM 4141 O O . SER B 1 201 ? -13.42 6.615 -11.645 1 88.25 201 SER B O 1
ATOM 4143 N N . ARG B 1 202 ? -15.424 6.691 -10.556 1 92.06 202 ARG B N 1
ATOM 4144 C CA . ARG B 1 202 ? -15.489 5.24 -10.423 1 92.06 202 ARG B CA 1
ATOM 4145 C C . ARG B 1 202 ? -16.908 4.731 -10.651 1 92.06 202 ARG B C 1
ATOM 4147 O O . ARG B 1 202 ? -17.879 5.409 -10.305 1 92.06 202 ARG B O 1
ATOM 4154 N N . THR B 1 203 ? -16.968 3.534 -11.234 1 94.39 203 THR B N 1
ATOM 4155 C CA . THR B 1 203 ? -18.255 2.901 -11.5 1 94.39 203 THR B CA 1
ATOM 4156 C C . THR B 1 203 ? -18.349 1.55 -10.798 1 94.39 203 THR B C 1
ATOM 4158 O O . THR B 1 203 ? -17.442 0.722 -10.91 1 94.39 203 THR B O 1
ATOM 4161 N N . VAL B 1 204 ? -19.402 1.397 -10.019 1 96.67 204 VAL B N 1
ATOM 4162 C CA . VAL B 1 204 ? -19.572 0.127 -9.32 1 96.67 204 VAL B CA 1
ATOM 4163 C C . VAL B 1 204 ? -20.923 -0.485 -9.683 1 96.67 204 VAL B C 1
ATOM 4165 O O . VAL B 1 204 ? -21.913 0.232 -9.844 1 96.67 204 VAL B O 1
ATOM 4168 N N . PRO B 1 205 ? -20.955 -1.812 -9.855 1 97.3 205 PRO B N 1
ATOM 4169 C CA . PRO B 1 205 ? -22.248 -2.478 -10.027 1 97.3 205 PRO B CA 1
ATOM 4170 C C . PRO B 1 205 ? -23.097 -2.454 -8.758 1 97.3 205 PRO B C 1
ATOM 4172 O O . PRO B 1 205 ? -22.557 -2.474 -7.649 1 97.3 205 PRO B O 1
ATOM 4175 N N . LEU B 1 206 ? -24.409 -2.464 -8.944 1 97.7 206 LEU B N 1
ATOM 4176 C CA . LEU B 1 206 ? -25.316 -2.358 -7.806 1 97.7 206 LEU B CA 1
ATOM 4177 C C . LEU B 1 206 ? -25.857 -3.728 -7.412 1 97.7 206 LEU B C 1
ATOM 4179 O O . LEU B 1 206 ? -26.16 -4.553 -8.277 1 97.7 206 LEU B O 1
ATOM 4183 N N . THR B 1 207 ? -25.894 -3.925 -6.095 1 97.39 207 THR B N 1
ATOM 4184 C CA . THR B 1 207 ? -26.641 -5.069 -5.585 1 97.39 207 THR B CA 1
ATOM 4185 C C . THR B 1 207 ? -28.133 -4.905 -5.855 1 97.39 207 THR B C 1
ATOM 4187 O O . THR B 1 207 ? -28.59 -3.815 -6.206 1 97.39 207 THR B O 1
ATOM 4190 N N . ARG B 1 208 ? -28.846 -5.993 -5.632 1 96.52 208 ARG B N 1
ATOM 4191 C CA . ARG B 1 208 ? -30.292 -5.945 -5.818 1 96.52 208 ARG B CA 1
ATOM 4192 C C . ARG B 1 208 ? -30.933 -4.938 -4.87 1 96.52 208 ARG B C 1
ATOM 4194 O O . ARG B 1 208 ? -31.768 -4.131 -5.284 1 96.52 208 ARG B O 1
ATOM 4201 N N . ARG B 1 209 ? -30.543 -4.921 -3.622 1 96.36 209 ARG B N 1
ATOM 4202 C CA . ARG B 1 209 ? -31.203 -4.044 -2.66 1 96.36 209 ARG B CA 1
ATOM 4203 C C . ARG B 1 209 ? -30.787 -2.592 -2.868 1 96.36 209 ARG B C 1
ATOM 4205 O O . ARG B 1 209 ? -31.579 -1.675 -2.64 1 96.36 209 ARG B O 1
ATOM 4212 N N . ALA B 1 210 ? -29.532 -2.342 -3.329 1 97.69 210 ALA B N 1
ATOM 4213 C CA . ALA B 1 210 ? -29.122 -0.974 -3.636 1 97.69 210 ALA B CA 1
ATOM 4214 C C . ALA B 1 210 ? -29.879 -0.433 -4.846 1 97.69 210 ALA B C 1
ATOM 4216 O O . ALA B 1 210 ? -30.238 0.746 -4.885 1 97.69 210 ALA B O 1
ATOM 4217 N N . ARG B 1 211 ? -30.12 -1.292 -5.812 1 97.17 211 ARG B N 1
ATOM 4218 C CA . ARG B 1 211 ? -30.923 -0.911 -6.969 1 97.17 211 ARG B CA 1
ATOM 4219 C C . ARG B 1 211 ? -32.335 -0.519 -6.551 1 97.17 211 ARG B C 1
ATOM 4221 O O . ARG B 1 211 ? -32.851 0.515 -6.981 1 97.17 211 ARG B O 1
ATOM 4228 N N . LYS B 1 212 ? -32.867 -1.317 -5.729 1 96.95 212 LYS B N 1
ATOM 4229 C CA . LYS B 1 212 ? -34.214 -1.038 -5.239 1 96.95 212 LYS B CA 1
ATOM 4230 C C . LYS B 1 212 ? -34.252 0.266 -4.447 1 96.95 212 LYS B C 1
ATOM 4232 O O . LYS B 1 212 ? -35.193 1.051 -4.579 1 96.95 212 LYS B O 1
ATOM 4237 N N . ALA B 1 213 ? -33.224 0.491 -3.697 1 97.09 213 ALA B N 1
ATOM 4238 C CA . ALA B 1 213 ? -33.149 1.674 -2.843 1 97.09 213 ALA B CA 1
ATOM 4239 C C . ALA B 1 213 ? -33.056 2.948 -3.678 1 97.09 213 ALA B C 1
ATOM 4241 O O . ALA B 1 213 ? -33.49 4.017 -3.241 1 97.09 213 ALA B O 1
ATOM 4242 N N . SER B 1 214 ? -32.506 2.829 -4.869 1 96.28 214 SER B N 1
ATOM 4243 C CA . SER B 1 214 ? -32.324 4.009 -5.709 1 96.28 214 SER B CA 1
ATOM 4244 C C . SER B 1 214 ? -33.426 4.117 -6.758 1 96.28 214 SER B C 1
ATOM 4246 O O . SER B 1 214 ? -33.43 5.046 -7.568 1 96.28 214 SER B O 1
ATOM 4248 N N . HIS B 1 215 ? -34.289 3.135 -6.738 1 94.34 215 HIS B N 1
ATOM 4249 C CA . HIS B 1 215 ? -35.378 3.123 -7.708 1 94.34 215 HIS B CA 1
ATOM 4250 C C . HIS B 1 215 ? -36.634 3.771 -7.135 1 94.34 215 HIS B C 1
ATOM 4252 O O . HIS B 1 215 ? -37.469 3.092 -6.533 1 94.34 215 HIS B O 1
ATOM 4258 N N . ILE B 1 216 ? -36.747 4.99 -7.308 1 93.04 216 ILE B N 1
ATOM 4259 C CA . ILE B 1 216 ? -37.915 5.739 -6.857 1 93.04 216 ILE B CA 1
ATOM 4260 C C . ILE B 1 216 ? -38.445 6.605 -7.997 1 93.04 216 ILE B C 1
ATOM 4262 O O . ILE B 1 216 ? -37.747 6.835 -8.987 1 93.04 216 ILE B O 1
ATOM 4266 N N . PRO B 1 217 ? -39.676 7.055 -7.832 1 91.63 217 PRO B N 1
ATOM 4267 C CA . PRO B 1 217 ? -40.188 7.964 -8.859 1 91.63 217 PRO B CA 1
ATOM 4268 C C . PRO B 1 217 ? -39.35 9.234 -8.995 1 91.63 217 PRO B C 1
ATOM 4270 O O . PRO B 1 217 ? -38.985 9.847 -7.988 1 91.63 217 PRO B O 1
ATOM 4273 N N . ARG B 1 218 ? -38.927 9.49 -10.256 1 87.07 218 ARG B N 1
ATOM 4274 C CA . ARG B 1 218 ? -38.055 10.631 -10.517 1 87.07 218 ARG B CA 1
ATOM 4275 C C . ARG B 1 218 ? -38.743 11.941 -10.146 1 87.07 218 ARG B C 1
ATOM 4277 O O . ARG B 1 218 ? -38.117 12.835 -9.574 1 87.07 218 ARG B O 1
ATOM 4284 N N . GLU B 1 219 ? -39.903 11.989 -10.235 1 85.93 219 GLU B N 1
ATOM 4285 C CA . GLU B 1 219 ? -40.63 13.234 -10.003 1 85.93 219 GLU B CA 1
ATOM 4286 C C . GLU B 1 219 ? -39.747 14.448 -10.274 1 85.93 219 GLU B C 1
ATOM 4288 O O . GLU B 1 219 ? -39.017 14.481 -11.267 1 85.93 219 GLU B O 1
ATOM 4293 N N . ARG B 1 220 ? -39.621 15.61 -9.714 1 90.92 220 ARG B N 1
ATOM 4294 C CA . ARG B 1 220 ? -38.821 16.817 -9.898 1 90.92 220 ARG B CA 1
ATOM 4295 C C . ARG B 1 220 ? -37.504 16.722 -9.136 1 90.92 220 ARG B C 1
ATOM 4297 O O . ARG B 1 220 ? -36.919 17.743 -8.767 1 90.92 220 ARG B O 1
ATOM 4304 N N . LEU B 1 221 ? -37.214 15.436 -8.953 1 92.74 221 LEU B N 1
ATOM 4305 C CA . LEU B 1 221 ? -35.981 15.249 -8.196 1 92.74 221 LEU B CA 1
ATOM 4306 C C . LEU B 1 221 ? -34.776 15.174 -9.128 1 92.74 221 LEU B C 1
ATOM 4308 O O . LEU B 1 221 ? -34.858 14.588 -10.209 1 92.74 221 LEU B O 1
ATOM 4312 N N . LYS B 1 222 ? -33.684 15.726 -8.756 1 95.45 222 LYS B N 1
ATOM 4313 C CA . LYS B 1 222 ? -32.44 15.712 -9.522 1 95.45 222 LYS B CA 1
ATOM 4314 C C . LYS B 1 222 ? -31.796 14.329 -9.497 1 95.45 222 LYS B C 1
ATOM 4316 O O . LYS B 1 222 ? -31.069 13.96 -10.422 1 95.45 222 LYS B O 1
ATOM 4321 N N . GLY B 1 223 ? -32.072 13.57 -8.461 1 96.38 223 GLY B N 1
ATOM 4322 C CA . GLY B 1 223 ? -31.523 12.24 -8.253 1 96.38 223 GLY B CA 1
ATOM 4323 C C . GLY B 1 223 ? -32.27 11.443 -7.2 1 96.38 223 GLY B C 1
ATOM 4324 O O . GLY B 1 223 ? -33.213 11.947 -6.586 1 96.38 223 GLY B O 1
ATOM 4325 N N . PRO B 1 224 ? -31.829 10.255 -6.979 1 96.72 224 PRO B N 1
ATOM 4326 C CA . PRO B 1 224 ? -32.61 9.371 -6.11 1 96.72 224 PRO B CA 1
ATOM 4327 C C . PRO B 1 224 ? -32.602 9.82 -4.651 1 96.72 224 PRO B C 1
ATOM 4329 O O . PRO B 1 224 ? -33.505 9.468 -3.887 1 96.72 224 PRO B O 1
ATOM 4332 N N . PHE B 1 225 ? -31.591 10.621 -4.251 1 97.51 225 PHE B N 1
ATOM 4333 C CA . PHE B 1 225 ? -31.49 11.005 -2.848 1 97.51 225 PHE B CA 1
ATOM 4334 C C . PHE B 1 225 ? -31.427 12.521 -2.704 1 97.51 225 PHE B C 1
ATOM 4336 O O . PHE B 1 225 ? -31 13.034 -1.667 1 97.51 225 PHE B O 1
ATOM 4343 N N . SER B 1 226 ? -31.794 13.229 -3.719 1 95.59 226 SER B N 1
ATOM 4344 C CA . SER B 1 226 ? -31.633 14.679 -3.772 1 95.59 226 SER B CA 1
ATOM 4345 C C . SER B 1 226 ? -32.558 15.375 -2.779 1 95.59 226 SER B C 1
ATOM 4347 O O . SER B 1 226 ? -32.378 16.556 -2.477 1 95.59 226 SER B O 1
ATOM 4349 N N . MET B 1 227 ? -33.543 14.665 -2.245 1 95 227 MET B N 1
ATOM 4350 C CA . MET B 1 227 ? -34.486 15.244 -1.292 1 95 227 MET B CA 1
ATOM 4351 C C . MET B 1 227 ? -33.896 15.26 0.115 1 95 227 MET B C 1
ATOM 4353 O O . MET B 1 227 ? -34.456 15.88 1.02 1 95 227 MET B O 1
ATOM 4357 N N . LEU B 1 228 ? -32.766 14.659 0.265 1 95.67 228 LEU B N 1
ATOM 4358 C CA . LEU B 1 228 ? -32.133 14.541 1.574 1 95.67 228 LEU B CA 1
ATOM 4359 C C . LEU B 1 228 ? -30.965 15.512 1.703 1 95.67 228 LEU B C 1
ATOM 4361 O O . LEU B 1 228 ? -30.402 15.95 0.697 1 95.67 228 LEU B O 1
ATOM 4365 N N . ASN B 1 229 ? -30.701 15.863 2.831 1 95.05 229 ASN B N 1
ATOM 4366 C CA . ASN B 1 229 ? -29.466 16.583 3.126 1 95.05 229 ASN B CA 1
ATOM 4367 C C . ASN B 1 229 ? -28.687 15.919 4.257 1 95.05 229 ASN B C 1
ATOM 4369 O O . ASN B 1 229 ? -29.257 15.176 5.057 1 95.05 229 ASN B O 1
ATOM 4373 N N . GLN B 1 230 ? -27.482 16.253 4.351 1 96.57 230 GLN B N 1
ATOM 4374 C CA . GLN B 1 230 ? -26.575 15.545 5.247 1 96.57 230 GLN B CA 1
ATOM 4375 C C . GLN B 1 230 ? -26.932 15.804 6.708 1 96.57 230 GLN B C 1
ATOM 4377 O O . GLN B 1 230 ? -26.856 14.898 7.541 1 96.57 230 GLN B O 1
ATOM 4382 N N . VAL B 1 231 ? -27.355 16.955 6.997 1 96.61 231 VAL B N 1
ATOM 4383 C CA . VAL B 1 231 ? -27.659 17.345 8.369 1 96.61 231 VAL B CA 1
ATOM 4384 C C . VAL B 1 231 ? -28.843 16.532 8.888 1 96.61 231 VAL B C 1
ATOM 4386 O O . VAL B 1 231 ? -28.773 15.94 9.967 1 96.61 231 VAL B O 1
ATOM 4389 N N . ARG B 1 232 ? -29.908 16.522 8.1 1 96.11 232 ARG B N 1
ATOM 4390 C CA . ARG B 1 232 ? -31.103 15.78 8.49 1 96.11 232 ARG B CA 1
ATOM 4391 C C . ARG B 1 232 ? -30.809 14.288 8.597 1 96.11 232 ARG B C 1
ATOM 4393 O O . ARG B 1 232 ? -31.273 13.623 9.527 1 96.11 232 ARG B O 1
ATOM 4400 N N . PHE B 1 233 ? -30.093 13.793 7.663 1 97.86 233 PHE B N 1
ATOM 4401 C CA . PHE B 1 233 ? -29.737 12.38 7.708 1 97.86 233 PHE B CA 1
ATOM 4402 C C . PHE B 1 233 ? -28.975 12.054 8.987 1 97.86 233 PHE B C 1
ATOM 4404 O O . PHE B 1 233 ? -29.256 11.05 9.645 1 97.86 233 PHE B O 1
ATOM 4411 N N . ARG B 1 234 ? -28.043 12.858 9.362 1 97.95 234 ARG B N 1
ATOM 4412 C CA . ARG B 1 234 ? -27.242 12.635 10.561 1 97.95 234 ARG B CA 1
ATOM 4413 C C . ARG B 1 234 ? -28.106 12.697 11.816 1 97.95 234 ARG B C 1
ATOM 4415 O O . ARG B 1 234 ? -27.873 11.955 12.773 1 97.95 234 ARG B O 1
ATOM 4422 N N . GLN B 1 235 ? -29.043 13.574 11.788 1 97.81 235 GLN B N 1
ATOM 4423 C CA . GLN B 1 235 ? -29.964 13.66 12.917 1 97.81 235 GLN B CA 1
ATOM 4424 C C . GLN B 1 235 ? -30.755 12.365 13.081 1 97.81 235 GLN B C 1
ATOM 4426 O O . GLN B 1 235 ? -30.837 11.817 14.181 1 97.81 235 GLN B O 1
ATOM 4431 N N . ILE B 1 236 ? -31.29 11.933 11.999 1 98.18 236 ILE B N 1
ATOM 4432 C CA . ILE B 1 236 ? -32.061 10.695 12.008 1 98.18 236 ILE B CA 1
ATOM 4433 C C . ILE B 1 236 ? -31.167 9.532 12.43 1 98.18 236 ILE B C 1
ATOM 4435 O O . ILE B 1 236 ? -31.571 8.69 13.236 1 98.18 236 ILE B O 1
ATOM 4439 N N . TRP B 1 237 ? -29.963 9.48 11.923 1 98.56 237 TRP B N 1
ATOM 4440 C CA . TRP B 1 237 ? -28.976 8.456 12.248 1 98.56 237 TRP B CA 1
ATOM 4441 C C . TRP B 1 237 ? -28.698 8.424 13.747 1 98.56 237 TRP B C 1
ATOM 4443 O O . TRP B 1 237 ? -28.76 7.364 14.374 1 98.56 237 TRP B O 1
ATOM 4453 N N . ASN B 1 238 ? -28.478 9.563 14.297 1 97.98 238 ASN B N 1
ATOM 4454 C CA . ASN B 1 238 ? -28.126 9.651 15.71 1 97.98 238 ASN B CA 1
ATOM 4455 C C . ASN B 1 238 ? -29.297 9.254 16.606 1 97.98 238 ASN B C 1
ATOM 4457 O O . ASN B 1 238 ? -29.105 8.594 17.628 1 97.98 238 ASN B O 1
ATOM 4461 N N . GLU B 1 239 ? -30.469 9.635 16.253 1 98.07 239 GLU B N 1
ATOM 4462 C CA . GLU B 1 239 ? -31.656 9.248 17.008 1 98.07 239 GLU B CA 1
ATOM 4463 C C . GLU B 1 239 ? -31.865 7.736 16.971 1 98.07 239 GLU B C 1
ATOM 4465 O O . GLU B 1 239 ? -32.153 7.119 17.999 1 98.07 239 GLU B O 1
ATOM 4470 N N . ALA B 1 240 ? -31.692 7.212 15.788 1 98.34 240 ALA B N 1
ATOM 4471 C CA . ALA B 1 240 ? -31.843 5.768 15.624 1 98.34 240 ALA B CA 1
ATOM 4472 C C . ALA B 1 240 ? -30.775 5.012 16.409 1 98.34 240 ALA B C 1
ATOM 4474 O O . ALA B 1 240 ? -31.072 4.019 17.076 1 98.34 240 ALA B O 1
ATOM 4475 N N . LYS B 1 241 ? -29.57 5.478 16.246 1 97.66 2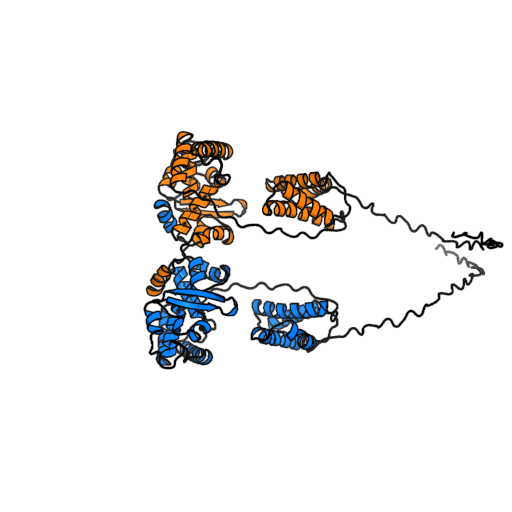41 LYS B N 1
ATOM 4476 C CA . LYS B 1 241 ? -28.441 4.894 16.965 1 97.66 241 LYS B CA 1
ATOM 4477 C C . LYS B 1 241 ? -28.709 4.853 18.467 1 97.66 241 LYS B C 1
ATOM 4479 O O . LYS B 1 241 ? -28.467 3.835 19.118 1 97.66 241 LYS B O 1
ATOM 4484 N N . ALA B 1 242 ? -29.212 5.894 19.029 1 97.29 242 ALA B N 1
ATOM 4485 C CA . ALA B 1 242 ? -29.536 5.986 20.45 1 97.29 242 ALA B CA 1
ATOM 4486 C C . ALA B 1 242 ? -30.641 5.002 20.825 1 97.29 242 ALA B C 1
ATOM 4488 O O . ALA B 1 242 ? -30.575 4.356 21.874 1 97.29 242 ALA B O 1
ATOM 4489 N N . GLU B 1 243 ? -31.568 4.881 19.993 1 97.41 243 GLU B N 1
ATOM 4490 C CA . GLU B 1 243 ? -32.727 4.027 20.237 1 97.41 243 GLU B CA 1
ATOM 4491 C C . GLU B 1 243 ? -32.319 2.561 20.351 1 97.41 243 GLU B C 1
ATOM 4493 O O . GLU B 1 243 ? -32.896 1.811 21.141 1 97.41 243 GLU B O 1
ATOM 4498 N N . VAL B 1 244 ? -31.307 2.172 19.585 1 97.36 244 VAL B N 1
ATOM 4499 C CA . VAL B 1 244 ? -31 0.747 19.518 1 97.36 244 VAL B CA 1
ATOM 4500 C C . VAL B 1 244 ? -29.818 0.429 20.43 1 97.36 244 VAL B C 1
ATOM 4502 O O . VAL B 1 244 ? -29.173 -0.612 20.281 1 97.36 244 VAL B O 1
ATOM 4505 N N . GLY B 1 245 ? -29.407 1.353 21.243 1 96.06 245 GLY B N 1
ATOM 4506 C CA . GLY B 1 245 ? -28.401 1.102 22.263 1 96.06 245 GLY B CA 1
ATOM 4507 C C . GLY B 1 245 ? -26.982 1.287 21.758 1 96.06 245 GLY B C 1
ATOM 4508 O O . GLY B 1 245 ? -26.035 0.76 22.346 1 96.06 245 GLY B O 1
ATOM 4509 N N . LEU B 1 246 ? -26.787 1.986 20.669 1 95.83 246 LEU B N 1
ATOM 4510 C CA . LEU B 1 246 ? -25.464 2.205 20.095 1 95.83 246 LEU B CA 1
ATOM 4511 C C . LEU B 1 246 ? -25.026 3.655 20.275 1 95.83 246 LEU B C 1
ATOM 4513 O O . LEU B 1 246 ? -24.037 4.087 19.679 1 95.83 246 LEU B O 1
ATOM 4517 N N . GLY B 1 247 ? -25.703 4.382 21.048 1 93.57 247 GLY B N 1
ATOM 4518 C CA . GLY B 1 247 ? -25.504 5.814 21.2 1 93.57 247 GLY B CA 1
ATOM 4519 C C . GLY B 1 247 ? -24.17 6.167 21.831 1 93.57 247 GLY B C 1
ATOM 4520 O O . GLY B 1 247 ? -23.628 7.247 21.586 1 93.57 247 GLY B O 1
ATOM 4521 N N . ALA B 1 248 ? -23.611 5.259 22.588 1 92.59 248 ALA B N 1
ATOM 4522 C CA . ALA B 1 248 ? -22.385 5.545 23.329 1 92.59 248 ALA B CA 1
ATOM 4523 C C . ALA B 1 248 ? -21.152 5.292 22.466 1 92.59 248 ALA B C 1
ATOM 4525 O O . ALA B 1 248 ? -20.037 5.665 22.841 1 92.59 248 ALA B O 1
ATOM 4526 N N . ASP B 1 249 ? -21.331 4.708 21.355 1 93.22 249 ASP B N 1
ATOM 4527 C CA . ASP B 1 249 ? -20.221 4.417 20.453 1 93.22 249 ASP B CA 1
ATOM 4528 C C . ASP B 1 249 ? -20.014 5.552 19.453 1 93.22 249 ASP B C 1
ATOM 4530 O O . ASP B 1 249 ? -20.724 5.64 18.45 1 93.22 249 ASP B O 1
ATOM 4534 N N . ASP B 1 250 ? -19.037 6.278 19.652 1 90.54 250 ASP B N 1
ATOM 4535 C CA . ASP B 1 250 ? -18.792 7.487 18.872 1 90.54 250 ASP B CA 1
ATOM 4536 C C . ASP B 1 250 ? -18.286 7.145 17.473 1 90.54 250 ASP B C 1
ATOM 4538 O O . ASP B 1 250 ? -18.263 8.003 16.588 1 90.54 250 ASP B O 1
ATOM 4542 N N . GLN B 1 251 ? -18.003 5.917 17.274 1 92.45 251 GLN B N 1
ATOM 4543 C CA . GLN B 1 251 ? -17.482 5.512 15.973 1 92.45 251 GLN B CA 1
ATOM 4544 C C . GLN B 1 251 ? -18.614 5.129 15.023 1 92.45 251 GLN B C 1
ATOM 4546 O O . GLN B 1 251 ? -18.396 4.978 13.819 1 92.45 251 GLN B O 1
ATOM 4551 N N . ILE B 1 252 ? -19.753 5.029 15.567 1 96.16 252 ILE B N 1
ATOM 4552 C CA . ILE B 1 252 ? -20.893 4.666 14.732 1 96.16 252 ILE B CA 1
ATOM 4553 C C . ILE B 1 252 ? -21.522 5.925 14.14 1 96.16 252 ILE B C 1
ATOM 4555 O O . ILE B 1 252 ? -22.527 6.424 14.652 1 96.16 252 ILE B O 1
ATOM 4559 N N . VAL B 1 253 ? -20.876 6.416 13.173 1 96.62 253 VAL B N 1
ATOM 4560 C CA . VAL B 1 253 ? -21.347 7.537 12.368 1 96.62 253 VAL B CA 1
ATOM 4561 C C . VAL B 1 253 ? -21.64 7.066 10.945 1 96.62 253 VAL B C 1
ATOM 4563 O O . VAL B 1 253 ? -21.26 5.957 10.562 1 96.62 253 VAL B O 1
ATOM 4566 N N . PRO B 1 254 ? -22.239 7.826 10.132 1 97.5 254 PRO B N 1
ATOM 4567 C CA . PRO B 1 254 ? -22.662 7.356 8.81 1 97.5 254 PRO B CA 1
ATOM 4568 C C . PRO B 1 254 ? -21.512 6.764 7.999 1 97.5 254 PRO B C 1
ATOM 4570 O O . PRO B 1 254 ? -21.716 5.822 7.229 1 97.5 254 PRO B O 1
ATOM 4573 N N . HIS B 1 255 ? -20.303 7.198 8.217 1 96.74 255 HIS B N 1
ATOM 4574 C CA . HIS B 1 255 ? -19.153 6.716 7.46 1 96.74 255 HIS B CA 1
ATOM 4575 C C . HIS B 1 255 ? -18.842 5.262 7.798 1 96.74 255 HIS B C 1
ATOM 4577 O O . HIS B 1 255 ? -18.112 4.592 7.064 1 96.74 255 HIS B O 1
ATOM 4583 N N . ILE B 1 256 ? -19.458 4.765 8.849 1 97.86 256 ILE B N 1
ATOM 4584 C CA . ILE B 1 256 ? -19.266 3.37 9.234 1 97.86 256 ILE B CA 1
ATOM 4585 C C . ILE B 1 256 ? -19.822 2.454 8.146 1 97.86 256 ILE B C 1
ATOM 4587 O O . ILE B 1 256 ? -19.409 1.298 8.029 1 97.86 256 ILE B O 1
ATOM 4591 N N . LEU B 1 257 ? -20.77 2.971 7.379 1 98.43 257 LEU B N 1
ATOM 4592 C CA . LEU B 1 257 ? -21.377 2.176 6.316 1 98.43 257 LEU B CA 1
ATOM 4593 C C . LEU B 1 257 ? -20.359 1.858 5.226 1 98.43 257 LEU B C 1
ATOM 4595 O O . LEU B 1 257 ? -20.357 0.755 4.676 1 98.43 257 LEU B O 1
ATOM 4599 N N . ARG B 1 258 ? -19.504 2.799 5.022 1 97.68 258 ARG B N 1
ATOM 4600 C CA . ARG B 1 258 ? -18.397 2.552 4.103 1 97.68 258 ARG B CA 1
ATOM 4601 C C . ARG B 1 258 ? -17.421 1.534 4.682 1 97.68 258 ARG B C 1
ATOM 4603 O O . ARG B 1 258 ? -16.97 0.628 3.978 1 97.68 258 ARG B O 1
ATOM 4610 N N . HIS B 1 259 ? -17.164 1.646 5.938 1 97.55 259 HIS B N 1
ATOM 4611 C CA . HIS B 1 259 ? -16.292 0.68 6.596 1 97.55 259 HIS B CA 1
ATOM 4612 C C . HIS B 1 259 ? -16.907 -0.715 6.587 1 97.55 259 HIS B C 1
ATOM 4614 O O . HIS B 1 259 ? -16.201 -1.709 6.403 1 97.55 259 HIS B O 1
ATOM 4620 N N . THR B 1 260 ? -18.159 -0.723 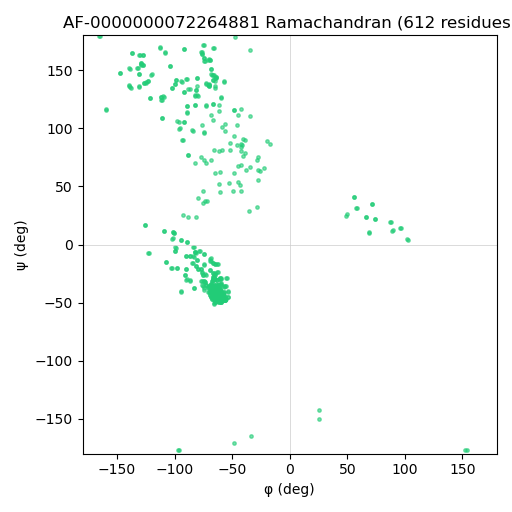6.752 1 97.89 260 THR B N 1
ATOM 4621 C CA . THR B 1 260 ? -18.872 -1.995 6.734 1 97.89 260 THR B CA 1
ATOM 4622 C C . THR B 1 260 ? -18.811 -2.63 5.348 1 97.89 260 THR B C 1
ATOM 4624 O O . THR B 1 260 ? -18.56 -3.83 5.219 1 97.89 260 THR B O 1
ATOM 4627 N N . CYS B 1 261 ? -18.972 -1.816 4.347 1 98.16 261 CYS B N 1
ATOM 4628 C CA . CYS B 1 261 ? -18.858 -2.289 2.972 1 98.16 261 CYS B CA 1
ATOM 4629 C C . CYS B 1 261 ? -17.478 -2.88 2.712 1 98.16 261 CYS B C 1
ATOM 4631 O O . CYS B 1 261 ? -17.362 -4.011 2.238 1 98.16 261 CYS B O 1
ATOM 4633 N N . ALA B 1 262 ? -16.513 -2.147 3.08 1 97.19 262 ALA B N 1
ATOM 4634 C CA . ALA B 1 262 ? -15.131 -2.57 2.872 1 97.19 262 ALA B CA 1
ATOM 4635 C C . ALA B 1 262 ? -14.839 -3.872 3.611 1 97.19 262 ALA B C 1
ATOM 4637 O O . ALA B 1 262 ? -14.255 -4.798 3.043 1 97.19 262 ALA B O 1
ATOM 4638 N N . SER B 1 263 ? -15.271 -3.912 4.841 1 95.35 263 SER B N 1
ATOM 4639 C CA . SER B 1 263 ? -15.032 -5.09 5.668 1 95.35 263 SER B CA 1
ATOM 4640 C C . SER B 1 263 ? -15.688 -6.329 5.068 1 95.35 263 SER B C 1
ATOM 4642 O O . SER B 1 263 ? -15.076 -7.398 5.015 1 95.35 263 SER B O 1
ATOM 4644 N N . ARG B 1 264 ? -16.853 -6.211 4.575 1 96.24 264 ARG B N 1
ATOM 4645 C CA . ARG B 1 264 ? -17.568 -7.328 3.966 1 96.24 264 ARG B CA 1
ATOM 4646 C C . ARG B 1 264 ? -16.843 -7.829 2.722 1 96.24 264 ARG B C 1
ATOM 4648 O O . ARG B 1 264 ? -16.708 -9.038 2.52 1 96.24 264 ARG B O 1
ATOM 4655 N N . LEU B 1 265 ? -16.408 -6.907 1.948 1 94.69 265 LEU B N 1
ATOM 4656 C CA . LEU B 1 265 ? -15.711 -7.276 0.72 1 94.69 265 LEU B CA 1
ATOM 4657 C C . LEU B 1 265 ? -14.422 -8.029 1.032 1 94.69 265 LEU B C 1
ATOM 4659 O O . LEU B 1 265 ? -14.169 -9.095 0.467 1 94.69 265 LEU B O 1
ATOM 4663 N N . VAL B 1 266 ? -13.684 -7.512 2.003 1 90.63 266 VAL B N 1
ATOM 4664 C CA . VAL B 1 266 ? -12.399 -8.116 2.34 1 90.63 266 VAL B CA 1
ATOM 4665 C C . VAL B 1 266 ? -12.623 -9.481 2.987 1 90.63 266 VAL B C 1
ATOM 4667 O O . VAL B 1 266 ? -11.989 -10.468 2.606 1 90.63 266 VAL B O 1
ATOM 4670 N N . ARG B 1 267 ? -13.577 -9.547 3.872 1 89.05 267 ARG B N 1
ATOM 4671 C CA . ARG B 1 267 ? -13.885 -10.811 4.533 1 89.05 267 ARG B CA 1
ATOM 4672 C C . ARG B 1 267 ? -14.443 -11.826 3.542 1 89.05 267 ARG B C 1
ATOM 4674 O O . ARG B 1 267 ? -14.287 -13.035 3.729 1 89.05 267 ARG B O 1
ATOM 4681 N N . GLY B 1 268 ? -15.102 -11.236 2.542 1 88.87 268 GLY B N 1
ATOM 4682 C CA . GLY B 1 268 ? -15.669 -12.089 1.509 1 88.87 268 GLY B CA 1
ATOM 4683 C C . GLY B 1 268 ? -14.641 -12.575 0.506 1 88.87 268 GLY B C 1
ATOM 4684 O O . GLY B 1 268 ? -14.978 -13.294 -0.437 1 88.87 268 GLY B O 1
ATOM 4685 N N . GLY B 1 269 ? -13.399 -12.082 0.621 1 84.06 269 GLY B N 1
ATOM 4686 C CA . GLY B 1 269 ? -12.333 -12.621 -0.207 1 84.06 269 GLY B CA 1
ATOM 4687 C C . GLY B 1 269 ? -11.983 -11.731 -1.384 1 84.06 269 GLY B C 1
ATOM 4688 O O . GLY B 1 269 ? -11.217 -12.129 -2.264 1 84.06 269 GLY B O 1
ATOM 4689 N N . ILE B 1 270 ? -12.612 -10.59 -1.434 1 87.9 270 ILE B N 1
ATOM 4690 C CA . ILE B 1 270 ? -12.291 -9.673 -2.522 1 87.9 270 ILE B CA 1
ATOM 4691 C C . ILE B 1 270 ? -10.89 -9.1 -2.318 1 87.9 270 ILE B C 1
ATOM 4693 O O . ILE B 1 270 ? -10.521 -8.73 -1.201 1 87.9 270 ILE B O 1
ATOM 4697 N N . ASP B 1 271 ? -10.213 -9.051 -3.348 1 84.98 271 ASP B N 1
ATOM 4698 C CA . ASP B 1 271 ? -8.847 -8.541 -3.284 1 84.98 271 ASP B CA 1
ATOM 4699 C C . ASP B 1 271 ? -8.831 -7.048 -2.967 1 84.98 271 ASP B C 1
ATOM 4701 O O . ASP B 1 271 ? -9.704 -6.303 -3.417 1 84.98 271 ASP B O 1
ATOM 4705 N N . ILE B 1 272 ? -7.815 -6.643 -2.236 1 86.72 272 ILE B N 1
ATOM 4706 C CA . ILE B 1 272 ? -7.703 -5.302 -1.672 1 86.72 272 ILE B CA 1
ATOM 4707 C C . ILE B 1 272 ? -7.709 -4.268 -2.796 1 86.72 272 ILE B C 1
ATOM 4709 O O . ILE B 1 272 ? -8.218 -3.158 -2.624 1 86.72 272 ILE B O 1
ATOM 4713 N N . ARG B 1 273 ? -7.171 -4.585 -3.932 1 85.23 273 ARG B N 1
ATOM 4714 C CA . ARG B 1 273 ? -7.159 -3.651 -5.053 1 85.23 273 ARG B CA 1
ATOM 4715 C C . ARG B 1 273 ? -8.568 -3.413 -5.584 1 85.23 273 ARG B C 1
ATOM 4717 O O . ARG B 1 273 ? -8.929 -2.283 -5.919 1 85.23 273 ARG B O 1
ATOM 4724 N N . ARG B 1 274 ? -9.294 -4.476 -5.692 1 89.23 274 ARG B N 1
ATOM 4725 C CA . ARG B 1 274 ? -10.685 -4.332 -6.109 1 89.23 274 ARG B CA 1
ATOM 4726 C C . ARG B 1 274 ? -11.485 -3.535 -5.085 1 89.23 274 ARG B C 1
ATOM 4728 O O . ARG B 1 274 ? -12.335 -2.721 -5.45 1 89.23 274 ARG B O 1
ATOM 4735 N N . VAL B 1 275 ? -11.195 -3.777 -3.837 1 93.43 275 VAL B N 1
ATOM 4736 C CA . VAL B 1 275 ? -11.853 -3.006 -2.787 1 93.43 275 VAL B CA 1
ATOM 4737 C C . VAL B 1 275 ? -11.483 -1.53 -2.92 1 93.43 275 VAL B C 1
ATOM 4739 O O . VAL B 1 275 ? -12.338 -0.654 -2.775 1 93.43 275 VAL B O 1
ATOM 4742 N N . GLN B 1 276 ? -10.223 -1.299 -3.211 1 92.4 276 GLN B N 1
ATOM 4743 C CA . GLN B 1 276 ? -9.761 0.064 -3.454 1 92.4 276 GLN B CA 1
ATOM 4744 C C . GLN B 1 276 ? -10.568 0.728 -4.565 1 92.4 276 GLN B C 1
ATOM 4746 O O . GLN B 1 276 ? -11.018 1.866 -4.417 1 92.4 276 GLN B O 1
ATOM 4751 N N . MET B 1 277 ? -10.75 0.019 -5.628 1 91.71 277 MET B N 1
ATOM 4752 C CA . MET B 1 277 ? -11.488 0.532 -6.78 1 91.71 277 MET B CA 1
ATOM 4753 C C . MET B 1 277 ? -12.959 0.739 -6.436 1 91.71 277 MET B C 1
ATOM 4755 O O . MET B 1 277 ? -13.548 1.759 -6.798 1 91.71 277 MET B O 1
ATOM 4759 N N . TRP B 1 278 ? -13.419 -0.219 -5.74 1 95.43 278 TRP B N 1
ATOM 4760 C CA . TRP B 1 278 ? -14.817 -0.147 -5.327 1 95.43 278 TRP B CA 1
ATOM 4761 C C . TRP B 1 278 ? -15.077 1.109 -4.502 1 95.43 278 TRP B C 1
ATOM 4763 O O . TRP B 1 278 ? -16.037 1.839 -4.758 1 95.43 278 TRP B O 1
ATOM 4773 N N . LEU B 1 279 ? -14.209 1.401 -3.608 1 96.39 279 LEU B N 1
ATOM 4774 C CA . LEU B 1 279 ? -14.38 2.502 -2.667 1 96.39 279 LEU B CA 1
ATOM 4775 C C . LEU B 1 279 ? -13.925 3.82 -3.284 1 96.39 279 LEU B C 1
ATOM 4777 O O . LEU B 1 279 ? -14.27 4.895 -2.787 1 96.39 279 LEU B O 1
ATOM 4781 N N . GLY B 1 280 ? -13.206 3.719 -4.33 1 94.09 280 GLY B N 1
ATOM 4782 C CA . GLY B 1 280 ? -12.663 4.929 -4.926 1 94.09 280 GLY B CA 1
ATOM 4783 C C . GLY B 1 280 ? -11.555 5.555 -4.102 1 94.09 280 GLY B C 1
ATOM 4784 O O . GLY B 1 280 ? -11.488 6.779 -3.969 1 94.09 280 GLY B O 1
ATOM 4785 N N . HIS B 1 281 ? -10.731 4.668 -3.431 1 92.85 281 HIS B N 1
ATOM 4786 C CA . HIS B 1 281 ? -9.564 5.156 -2.704 1 92.85 281 HIS B CA 1
ATOM 4787 C C . HIS B 1 281 ? -8.46 5.589 -3.663 1 92.85 281 HIS B C 1
ATOM 4789 O O . HIS B 1 281 ? -8.161 4.885 -4.63 1 92.85 281 HIS B O 1
ATOM 4795 N N . GLN B 1 282 ? -7.851 6.696 -3.312 1 88.21 282 GLN B N 1
ATOM 4796 C CA . GLN B 1 282 ? -6.816 7.251 -4.178 1 88.21 282 GLN B CA 1
ATOM 4797 C C . GLN B 1 282 ? -5.542 6.413 -4.121 1 88.21 282 GLN B C 1
ATOM 4799 O O . GLN B 1 282 ? -4.842 6.27 -5.125 1 88.21 282 GLN B O 1
ATOM 4804 N N . THR B 1 283 ? -5.333 5.887 -2.885 1 86.57 283 THR B N 1
ATOM 4805 C CA . THR B 1 283 ? -4.139 5.071 -2.693 1 86.57 283 THR B CA 1
ATOM 4806 C C . THR B 1 283 ? -4.495 3.733 -2.051 1 86.57 283 THR B C 1
ATOM 4808 O O . THR B 1 283 ? -5.506 3.622 -1.356 1 86.57 283 THR B O 1
ATOM 4811 N N . LEU B 1 284 ? -3.65 2.796 -2.281 1 84.91 284 LEU B N 1
ATOM 4812 C CA . LEU B 1 284 ? -3.885 1.477 -1.705 1 84.91 284 LEU B CA 1
ATOM 4813 C C . LEU B 1 284 ? -3.75 1.514 -0.187 1 84.91 284 LEU B C 1
ATOM 4815 O O . LEU B 1 284 ? -4.422 0.759 0.519 1 84.91 284 LEU B O 1
ATOM 4819 N N . GLN B 1 285 ? -2.927 2.338 0.269 1 86.2 285 GLN B N 1
ATOM 4820 C CA . GLN B 1 285 ? -2.692 2.474 1.702 1 86.2 285 GLN B CA 1
ATOM 4821 C C . GLN B 1 285 ? -3.991 2.764 2.448 1 86.2 285 GLN B C 1
ATOM 4823 O O . GLN B 1 285 ? -4.207 2.256 3.55 1 86.2 285 GLN B O 1
ATOM 4828 N N . MET B 1 286 ? -4.854 3.52 1.811 1 90.99 286 MET B N 1
ATOM 4829 C CA . MET B 1 286 ? -6.139 3.844 2.423 1 90.99 286 MET B CA 1
ATOM 4830 C C . MET B 1 286 ? -6.975 2.585 2.631 1 90.99 286 MET B C 1
ATOM 4832 O O . MET B 1 286 ? -7.749 2.5 3.586 1 90.99 286 MET B O 1
ATOM 4836 N N . THR B 1 287 ? -6.798 1.638 1.782 1 91.14 287 THR B N 1
ATOM 4837 C CA . THR B 1 287 ? -7.599 0.419 1.821 1 91.14 287 THR B CA 1
ATOM 4838 C C . THR B 1 287 ? -6.938 -0.635 2.704 1 91.14 287 THR B C 1
ATOM 4840 O O . THR B 1 287 ? -7.616 -1.502 3.259 1 91.14 287 THR B O 1
ATOM 4843 N N . MET B 1 288 ? -5.64 -0.498 2.914 1 87.31 288 MET B N 1
ATOM 4844 C CA . MET B 1 288 ? -4.856 -1.493 3.639 1 87.31 288 MET B CA 1
ATOM 4845 C C . MET B 1 288 ? -5.306 -1.587 5.093 1 87.31 288 MET B C 1
ATOM 4847 O O . MET B 1 288 ? -5.013 -2.57 5.776 1 8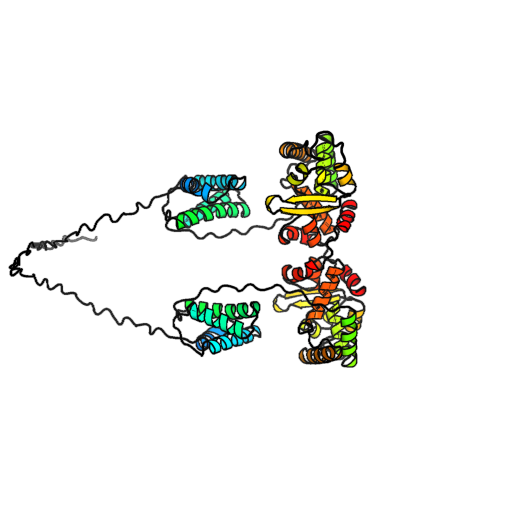7.31 288 MET B O 1
ATOM 4851 N N . ARG B 1 289 ? -6.006 -0.621 5.56 1 88.16 289 ARG B N 1
ATOM 4852 C CA . ARG B 1 289 ? -6.513 -0.658 6.928 1 88.16 289 ARG B CA 1
ATOM 4853 C C . ARG B 1 289 ? -7.472 -1.827 7.124 1 88.16 289 ARG B C 1
ATOM 4855 O O . ARG B 1 289 ? -7.731 -2.241 8.256 1 88.16 289 ARG B O 1
ATOM 4862 N N . TYR B 1 290 ? -7.932 -2.355 5.964 1 90.97 290 TYR B N 1
ATOM 4863 C CA . TYR B 1 290 ? -8.869 -3.471 6.042 1 90.97 290 TYR B CA 1
ATOM 4864 C C . TYR B 1 290 ? -8.157 -4.798 5.812 1 90.97 290 TYR B C 1
ATOM 4866 O O . TYR B 1 290 ? -8.765 -5.865 5.929 1 90.97 290 TYR B O 1
ATOM 4874 N N . ALA B 1 291 ? -6.95 -4.772 5.492 1 84.07 291 ALA B N 1
ATOM 4875 C CA . ALA B 1 291 ? -6.203 -5.942 5.036 1 84.07 291 ALA B CA 1
ATOM 4876 C C . ALA B 1 291 ? -6.19 -7.034 6.102 1 84.07 291 ALA B C 1
ATOM 4878 O O . ALA B 1 291 ? -6.199 -8.224 5.78 1 84.07 291 ALA B O 1
ATOM 4879 N N . HIS B 1 292 ? -6.151 -6.641 7.346 1 83.25 292 HIS B N 1
ATOM 4880 C CA . HIS B 1 292 ? -6.065 -7.604 8.437 1 83.25 292 HIS B CA 1
ATOM 4881 C C . HIS B 1 292 ? -7.334 -8.445 8.532 1 83.25 292 HIS B C 1
ATOM 4883 O O . HIS B 1 292 ? -7.349 -9.48 9.202 1 83.25 292 HIS B O 1
ATOM 4889 N N . LEU B 1 293 ? -8.359 -8.024 7.922 1 86.99 293 LEU B N 1
ATOM 4890 C CA . LEU B 1 293 ? -9.626 -8.747 7.963 1 86.99 293 LEU B CA 1
ATOM 4891 C C . LEU B 1 293 ? -9.627 -9.899 6.964 1 86.99 293 LEU B C 1
ATOM 4893 O O . LEU B 1 293 ? -10.501 -10.767 7.012 1 86.99 293 LEU B O 1
ATOM 4897 N N . ALA B 1 294 ? -8.73 -9.836 6.021 1 84.15 294 ALA B N 1
ATOM 4898 C CA . ALA B 1 294 ? -8.652 -10.875 4.997 1 84.15 294 ALA B CA 1
ATOM 4899 C C . ALA B 1 294 ? -8.234 -12.212 5.602 1 84.15 294 ALA B C 1
ATOM 4901 O O . ALA B 1 294 ? -7.522 -12.249 6.608 1 84.15 294 ALA B O 1
ATOM 4902 N N . THR B 1 295 ? -8.764 -13.217 5.042 1 77.62 295 THR B N 1
ATOM 4903 C CA . THR B 1 295 ? -8.325 -14.54 5.472 1 77.62 295 THR B CA 1
ATOM 4904 C C . THR B 1 295 ? -6.849 -14.752 5.15 1 77.62 295 THR B C 1
ATOM 4906 O O . THR B 1 295 ? -6.339 -14.212 4.166 1 77.62 295 THR B O 1
ATOM 4909 N N . HIS B 1 296 ? -6.24 -15.435 6.03 1 79.32 296 HIS B N 1
ATOM 4910 C CA . HIS B 1 296 ? -4.828 -15.741 5.834 1 79.32 296 HIS B CA 1
ATOM 4911 C C . HIS B 1 296 ? -4.639 -17.169 5.334 1 79.32 296 HIS B C 1
ATOM 4913 O O . HIS B 1 296 ? -3.512 -17.669 5.281 1 79.32 296 HIS B O 1
ATOM 4919 N N . ASP B 1 297 ? -5.805 -17.742 4.974 1 83.26 297 ASP B N 1
ATOM 4920 C CA . ASP B 1 297 ? -5.718 -19.114 4.484 1 83.26 297 ASP B CA 1
ATOM 4921 C C . ASP B 1 297 ? -5.093 -19.161 3.091 1 83.26 297 ASP B C 1
ATOM 4923 O O . ASP B 1 297 ? -5.61 -18.553 2.152 1 83.26 297 ASP B O 1
ATOM 4927 N N . LEU B 1 298 ? -4.003 -19.842 3.008 1 91.61 298 LEU B N 1
ATOM 4928 C CA . LEU B 1 298 ? -3.261 -19.874 1.753 1 91.61 298 LEU B CA 1
ATOM 4929 C C . LEU B 1 298 ? -3.645 -21.096 0.925 1 91.61 298 LEU B C 1
ATOM 4931 O O . LEU B 1 298 ? -3.123 -21.296 -0.174 1 91.61 298 LEU B O 1
ATOM 4935 N N . ASP B 1 299 ? -4.59 -21.869 1.378 1 90.99 299 ASP B N 1
ATOM 4936 C CA . ASP B 1 299 ? -4.936 -23.104 0.681 1 90.99 299 ASP B CA 1
ATOM 4937 C C . ASP B 1 299 ? -5.548 -22.808 -0.687 1 90.99 299 ASP B C 1
ATOM 4939 O O . ASP B 1 299 ? -5.367 -23.578 -1.633 1 90.99 299 ASP B O 1
ATOM 4943 N N . SER B 1 300 ? -6.215 -21.693 -0.755 1 87.66 300 SER B N 1
ATOM 4944 C CA . SER B 1 300 ? -6.816 -21.327 -2.034 1 87.66 300 SER B CA 1
ATOM 4945 C C . SER B 1 300 ? -5.749 -21.061 -3.09 1 87.66 300 SER B C 1
ATOM 4947 O O . SER B 1 300 ? -6.013 -21.176 -4.289 1 87.66 300 SER B O 1
ATOM 4949 N N . CYS B 1 301 ? -4.573 -20.663 -2.673 1 92.86 301 CYS B N 1
ATOM 4950 C CA . CYS B 1 301 ? -3.469 -20.412 -3.592 1 92.86 301 CYS B CA 1
ATOM 4951 C C . CYS B 1 301 ? -3.061 -21.69 -4.315 1 92.86 301 CYS B C 1
ATOM 4953 O O . CYS B 1 301 ? -2.708 -21.654 -5.496 1 92.86 301 CYS B O 1
ATOM 4955 N N . VAL B 1 302 ? -3.143 -22.811 -3.586 1 95.19 302 VAL B N 1
ATOM 4956 C CA . VAL B 1 302 ? -2.757 -24.091 -4.17 1 95.19 302 VAL B CA 1
ATOM 4957 C C . VAL B 1 302 ? -3.681 -24.426 -5.339 1 95.19 302 VAL B C 1
ATOM 4959 O O . VAL B 1 302 ? -3.219 -24.849 -6.401 1 95.19 302 VAL B O 1
ATOM 4962 N N . LYS B 1 303 ? -4.922 -24.166 -5.142 1 92.45 303 LYS B N 1
ATOM 4963 C CA . LYS B 1 303 ? -5.894 -24.45 -6.194 1 92.45 303 LYS B CA 1
ATOM 4964 C C . LYS B 1 303 ? -5.598 -23.635 -7.45 1 92.45 303 LYS B C 1
ATOM 4966 O O . LYS B 1 303 ? -5.663 -24.158 -8.564 1 92.45 303 LYS B O 1
ATOM 4971 N N . VAL B 1 304 ? -5.192 -22.468 -7.269 1 92.15 304 VAL B N 1
ATOM 4972 C CA . VAL B 1 304 ? -4.908 -21.565 -8.379 1 92.15 304 VAL B CA 1
ATOM 4973 C C . VAL B 1 304 ? -3.65 -22.027 -9.112 1 92.15 304 VAL B C 1
ATOM 4975 O O . VAL B 1 304 ? -3.615 -22.049 -10.344 1 92.15 304 VAL B O 1
ATOM 4978 N N . LEU B 1 305 ? -2.687 -22.442 -8.362 1 94.97 305 LEU B N 1
ATOM 4979 C CA . LEU B 1 305 ? -1.408 -22.825 -8.949 1 94.97 305 LEU B CA 1
ATOM 4980 C C . LEU B 1 305 ? -1.509 -24.184 -9.634 1 94.97 305 LEU B C 1
ATOM 4982 O O . LEU B 1 305 ? -0.745 -24.477 -10.557 1 94.97 305 LEU B O 1
ATOM 4986 N N . GLU B 1 306 ? -2.409 -24.966 -9.179 1 94.03 306 GLU B N 1
ATOM 4987 C CA . GLU B 1 306 ? -2.557 -26.292 -9.771 1 94.03 306 GLU B CA 1
ATOM 4988 C C . GLU B 1 306 ? -3.345 -26.228 -11.076 1 94.03 306 GLU B C 1
ATOM 4990 O O . GLU B 1 306 ? -3.218 -27.111 -11.927 1 94.03 306 GLU B O 1
ATOM 4995 N N . ILE B 1 307 ? -4.116 -25.148 -11.244 1 82.78 307 ILE B N 1
ATOM 4996 C CA . ILE B 1 307 ? -4.887 -24.98 -12.471 1 82.78 307 ILE B CA 1
ATOM 4997 C C . ILE B 1 307 ? -4.027 -24.296 -13.531 1 82.78 307 ILE B C 1
ATOM 4999 O O . ILE B 1 307 ? -4.16 -24.578 -14.724 1 82.78 307 ILE B O 1
ATOM 5003 N N . HIS B 1 308 ? -3.11 -23.462 -13.178 1 70.09 308 HIS B N 1
ATOM 5004 C CA . HIS B 1 308 ? -2.33 -22.661 -14.115 1 70.09 308 HIS B CA 1
ATOM 5005 C C . HIS B 1 308 ? -0.881 -23.131 -14.169 1 70.09 308 HIS B C 1
ATOM 5007 O O . HIS B 1 308 ? -0.321 -23.55 -13.153 1 70.09 308 HIS B O 1
#